Protein AF-A0A812L6I5-F1 (afdb_monomer)

Sequence (601 aa):
MDPEAEQRCADKLQSVGLWGESLATLNSGDAEGVAQQLVDELGLPFYDDVVAWVASCIANAQGMLELSQRATGLHGDDLSWRTLQHKKGEHKGAGPGIPVMTLALPEKGKRKRKRGLDLAASEGDRQAAERREREALCVRLMAVLRRFGAPCLDEFSAGFDPERASAVVAGRIRNSSLRRYLRFLEEFVFWMYRAKLREPPFSAGDAIDFLFMLADKPCGPTIPGAFLKSLAWFERVSGFPFEERISVKTVLLSTRDILVKELKKPGIPVHRAPRLPGAMIAALERLVSNEKEAMGIRAGAYYRLLKCWGTLRYDDIQHLSPSAIRFFAGRRMASYAEAATLTTAVNRRLVDAEGQRLIPQELVEMWTEHSERATLPTILDGFGLDPRDRDALGRWRPEGSDVYSRSFSGKIRRIHRYFASELERLRLAGDVDDYDVLDAAFQWLRARRGFSSDDAEGVVDAFKRALESWTAQDPIVQESDGEEEVAEEEPEAPTEAPDAVERTSGYVLVFSKRGTARLHRAGKEGCWMARARHFDECRVVQEMPEPDECSYRCRLCWPGPEEMNDSSDDSSEDSSGSAMPGVAEDSGTSPRASWERVPLG

Foldseek 3Di:
DDPVLVVQLVVVCVVVVCAQLNLLVDDLVCLLVSLVVSCVVVVDPDSVVSSVVSSVRNVVSVVVVVVVCVVVVVDDPPVDVVVVVPPPPDDDDDDDDDDDDPPDDPDPDCDPPPDDPPVPQDPVNVVVVQVVLLLVLLVLLLVLLVQAVQPLVVVDPPPDDSSVSSVVLCPPDHSVLSVLLSVLSVVLQVCCCPVVVDTDPDALVSLLVVLVVQLVPLDALCVLVSSLVSQVSSCVSSPHDPVSRSSVDVVSVVSSVVSSVVNPDPPDDPDDFAADFLQRLVLLVVLLPPPVDDPLLNVLSVVLNCCQLQLAAPVRVQPDDCVVPPRDPDPDRDDQVRNLVSQLVNQQCRAAPVRHRLAPNLCSNRGGSNRSSVHLLVVVVVVVPDPVLSVLRNCPDDDDPCVPVPCSVVSSVVSSVVSVVVSVVCLQVVVGPCVSVLVSQLVSQVPDPPDDSVNSVVNSVVNVVSSSRRSHDDDPPPPPPPPPPPDPDPPPDDDPPPDQQFQQFFWKWAADPVGATEIFTGRPLTDPCNGRNDHPDMDTDRDDDDPVNHNYYDCSNPPDPDDDDDDDDDDDDDDDDDDDDDDDDDDDDDDDDDDDDDDDD

Secondary structure (DSSP, 8-state):
--HHHHHHHHHHHHHTT-SGGGGGGS-GGGHHHHHHHHHHHHT-S-HHHHHHHHHHHHHHHHHHHHHHHHHTT-------TTTTTTT----------------PPPP------S----TTS-HHHHHHHHHHHHHHHHHHHHHHHHHHT-GGGTTS-TTS-HHHHHHHHHTT--HHHHHHHHHHHHHHHHHIIIII---SSP-HHHHHHHHHHHHHSS--TTHHHHHHHHHHHHHHHTT--TTT-STT-HHHHHHHHHHHHHSS-TT----PPPPPPHHHHHHHHHHHH-TTS-HHHHHHHHHHHHHHHTT--HHHHHTS-TTT---SSS--PPPHHHHHHHHHHHHTT-B-SSSSBSS-TTTTTS--TTHHHHHHHHHHHHTT--HHHHTTTT--S--GGGGG-TTHHHHHHHHHHHHHHHHHHHHHHT----HHHHHHHHHHHHTSTT--SHHHHHHHHHHHHHHHHHHHH-------------------S--S--------SSEEEEE-TTS-EEEEE-STTS-HHHHH---SSEEEESSPPPGGG-SEE-TTTS--SS--S------------------------------------

Solvent-accessible surface area (backbone atoms only — not comparable to full-atom values): 36311 Å² total; per-residue (Å²): 113,54,72,70,59,50,51,55,49,50,55,51,32,50,76,73,60,54,38,59,74,56,30,32,73,55,58,72,81,50,17,52,65,53,26,50,52,49,28,72,77,68,69,50,95,54,60,70,42,40,25,55,47,43,31,50,50,30,54,51,24,37,55,52,46,53,54,49,31,53,75,72,66,67,68,65,83,84,80,51,75,70,69,64,63,72,75,79,76,85,85,88,82,86,83,96,76,87,75,85,80,76,79,74,74,76,79,82,72,85,70,84,67,93,74,75,82,60,87,81,60,46,76,66,50,54,50,49,51,56,47,54,52,42,52,63,48,22,56,52,44,41,54,51,39,64,62,55,65,32,54,50,62,75,76,50,60,98,85,59,59,66,66,55,48,25,49,57,55,54,50,92,62,53,64,72,57,51,54,54,29,50,50,46,52,50,50,48,53,50,45,35,43,71,78,69,71,42,72,63,81,76,53,50,65,60,56,42,55,51,46,51,61,50,62,77,37,100,58,60,46,63,49,56,61,48,45,45,55,26,48,49,46,48,42,61,54,26,52,54,56,78,87,74,39,52,65,73,39,62,68,49,54,50,52,39,55,51,52,37,53,65,48,42,61,85,90,66,74,86,83,67,52,47,44,65,49,74,50,55,53,54,25,30,52,56,42,43,70,38,79,94,51,58,66,77,46,19,51,46,26,45,54,46,50,50,18,25,82,46,32,34,54,58,70,58,61,66,65,54,57,66,89,82,55,84,88,61,104,56,102,65,75,76,51,74,69,58,45,52,50,43,54,36,54,34,38,73,69,30,35,39,65,88,67,50,70,34,50,50,88,87,54,37,72,66,60,46,79,53,5,35,35,38,24,55,58,51,58,40,47,78,73,64,51,54,68,77,62,49,63,50,60,56,46,93,61,66,61,80,77,47,62,74,46,90,52,50,71,58,51,53,54,48,54,52,49,53,50,51,56,49,53,52,50,25,36,76,65,60,65,66,87,47,60,75,46,46,52,49,47,33,54,55,38,57,72,37,93,91,47,55,65,67,58,24,49,55,52,39,54,55,32,49,54,34,47,55,51,29,38,78,69,58,78,82,73,74,79,72,75,83,66,82,78,74,82,70,76,80,76,70,81,80,63,77,76,72,72,74,68,58,33,70,57,32,30,37,37,40,55,43,105,80,81,48,27,35,34,35,32,21,16,90,77,17,35,69,66,48,23,69,52,88,69,100,52,63,50,78,42,72,63,89,75,60,70,89,75,38,76,40,76,36,57,76,49,54,66,67,101,60,92,82,82,84,90,79,90,85,88,88,88,86,80,87,85,90,84,90,90,82,84,89,87,89,88,87,88,85,89,85,89,86,84,84,88,82,86,92,130

pLDDT: mean 70.56, std 21.81, range [23.48, 96.19]

Nearest PDB structures (foldseek):
  5crx-assembly1_B-2  TM=6.369E-01  e=4.182E-04  Punavirus P1
  3c28-assembly1_B-2  TM=5.825E-01  e=1.561E-04  unclassified
  2hof-assembly1_A-2  TM=5.916E-01  e=2.795E-04  Punavirus P1
  1pvr-assembly1_B-2  TM=6.139E-01  e=3.496E-04  Punavirus P1
  2crx-assembly1_B-2  TM=4.994E-01  e=5.723E-04  Punavirus P1

Radius of gyration: 35.48 Å; Cα contacts (8 Å, |Δi|>4): 519; chains: 1; bounding box: 81×84×102 Å

Structure (mmCIF, N/CA/C/O backbone):
data_AF-A0A812L6I5-F1
#
_entry.id   AF-A0A812L6I5-F1
#
loop_
_atom_site.group_PDB
_atom_site.id
_atom_site.type_symbol
_atom_site.label_atom_id
_atom_site.label_alt_id
_atom_site.label_comp_id
_atom_site.label_asym_id
_atom_site.label_entity_id
_atom_site.label_seq_id
_atom_site.pdbx_PDB_ins_code
_atom_site.Cartn_x
_atom_site.Cartn_y
_atom_site.Cartn_z
_atom_site.occupancy
_atom_site.B_iso_or_equiv
_atom_site.auth_seq_id
_atom_site.auth_comp_id
_atom_site.auth_asym_id
_atom_site.auth_atom_id
_atom_site.pdbx_PDB_model_num
ATOM 1 N N . MET A 1 1 ? 11.794 -37.494 34.326 1.00 75.00 1 MET A N 1
ATOM 2 C CA . MET A 1 1 ? 11.409 -38.151 33.057 1.00 75.00 1 MET A CA 1
ATOM 3 C C . MET A 1 1 ? 12.293 -39.363 32.805 1.00 75.00 1 MET A C 1
ATOM 5 O O . MET A 1 1 ? 13.410 -39.398 33.312 1.00 75.00 1 MET A O 1
ATOM 9 N N . ASP A 1 2 ? 11.784 -40.363 32.085 1.00 83.44 2 ASP A N 1
ATOM 10 C CA . ASP A 1 2 ? 12.506 -41.596 31.736 1.00 83.44 2 ASP A CA 1
ATOM 11 C C . ASP A 1 2 ? 13.352 -41.432 30.446 1.00 83.44 2 ASP A C 1
ATOM 13 O O . ASP A 1 2 ? 12.889 -40.743 29.531 1.00 83.44 2 ASP A O 1
ATOM 17 N N . PRO A 1 3 ? 14.546 -42.054 30.319 1.00 84.94 3 PRO A N 1
ATOM 18 C CA . PRO A 1 3 ? 15.405 -41.900 29.139 1.00 84.94 3 PRO A CA 1
ATOM 19 C C . PRO A 1 3 ? 14.803 -42.376 27.805 1.00 84.94 3 PRO A C 1
ATOM 21 O O . PRO A 1 3 ? 15.138 -41.816 26.760 1.00 84.94 3 PRO A O 1
ATOM 24 N N . GLU A 1 4 ? 13.917 -43.379 27.795 1.00 84.81 4 GLU A N 1
ATOM 25 C CA . GLU A 1 4 ? 13.254 -43.821 26.559 1.00 84.81 4 GLU A CA 1
ATOM 26 C C . GLU A 1 4 ? 12.186 -42.805 26.126 1.00 84.81 4 GLU A C 1
ATOM 28 O O . GLU A 1 4 ? 12.060 -42.483 24.942 1.00 84.81 4 GLU A O 1
ATOM 33 N N . ALA A 1 5 ? 11.462 -42.226 27.090 1.00 84.75 5 ALA A N 1
ATOM 34 C CA . ALA A 1 5 ? 10.557 -41.106 26.835 1.00 84.75 5 ALA A CA 1
ATOM 35 C C . ALA A 1 5 ? 11.316 -39.852 26.357 1.00 84.75 5 ALA A C 1
ATOM 37 O O . ALA A 1 5 ? 10.863 -39.183 25.431 1.00 84.75 5 ALA A O 1
ATOM 38 N N . GLU A 1 6 ? 12.489 -39.562 26.929 1.00 89.94 6 GLU A N 1
ATOM 39 C CA . GLU A 1 6 ? 13.366 -38.454 26.521 1.00 89.94 6 GLU A CA 1
ATOM 40 C C . GLU A 1 6 ? 13.834 -38.588 25.071 1.00 89.94 6 GLU A C 1
ATOM 42 O O . GLU A 1 6 ? 13.658 -37.647 24.293 1.00 89.94 6 GLU A O 1
ATOM 47 N N . GLN A 1 7 ? 14.333 -39.760 24.666 1.00 90.44 7 GLN A N 1
ATOM 48 C CA . GLN A 1 7 ? 14.731 -39.978 23.274 1.00 90.44 7 GLN A CA 1
ATOM 49 C C . GLN A 1 7 ? 13.535 -39.829 22.320 1.00 90.44 7 GLN A C 1
ATOM 51 O O . GLN A 1 7 ? 13.639 -39.134 21.310 1.00 90.44 7 GLN A O 1
ATOM 56 N N . ARG A 1 8 ? 12.368 -40.394 22.664 1.00 89.62 8 ARG A N 1
ATOM 57 C CA . ARG A 1 8 ? 11.148 -40.288 21.841 1.00 89.62 8 ARG A CA 1
ATOM 58 C C . ARG A 1 8 ? 10.656 -38.842 21.698 1.00 89.62 8 ARG A C 1
ATOM 60 O O . ARG A 1 8 ? 10.243 -38.452 20.605 1.00 89.62 8 ARG A O 1
ATOM 67 N N . CYS A 1 9 ? 10.732 -38.033 22.756 1.00 89.69 9 CYS A N 1
ATOM 68 C CA . CYS A 1 9 ? 10.441 -36.599 22.695 1.00 89.69 9 CYS A CA 1
ATOM 69 C C . CYS A 1 9 ? 11.463 -35.835 21.837 1.00 89.69 9 CYS A C 1
ATOM 71 O O . CYS A 1 9 ? 11.072 -34.992 21.027 1.00 89.69 9 CYS A O 1
ATOM 73 N N . ALA A 1 10 ? 12.757 -36.136 21.974 1.00 89.31 10 ALA A N 1
ATOM 74 C CA . ALA A 1 10 ? 13.823 -35.501 21.201 1.00 89.31 10 ALA A CA 1
ATOM 75 C C . ALA A 1 10 ? 13.711 -35.798 19.697 1.00 89.31 10 ALA A C 1
ATOM 77 O O . ALA A 1 10 ? 13.754 -34.870 18.886 1.00 89.31 10 ALA A O 1
ATOM 78 N N . ASP A 1 11 ? 13.499 -37.063 19.325 1.00 90.00 11 ASP A N 1
ATOM 79 C CA . ASP A 1 11 ? 13.301 -37.492 17.936 1.00 90.00 11 ASP A CA 1
ATOM 80 C C . ASP A 1 11 ? 12.058 -36.825 17.328 1.00 90.00 11 ASP A C 1
ATOM 82 O O . ASP A 1 11 ? 12.093 -36.322 16.200 1.00 90.00 11 ASP A O 1
ATOM 86 N N . LYS A 1 12 ? 10.961 -36.746 18.096 1.00 88.31 12 LYS A N 1
ATOM 87 C CA . LYS A 1 12 ? 9.726 -36.078 17.671 1.00 88.31 12 LYS A CA 1
ATOM 88 C C . LYS A 1 12 ? 9.940 -34.582 17.433 1.00 88.31 12 LYS A C 1
ATOM 90 O O . LYS A 1 12 ? 9.572 -34.099 16.360 1.00 88.31 12 LYS A O 1
ATOM 95 N N . LEU A 1 13 ? 10.566 -33.861 18.367 1.00 87.62 13 LEU A N 1
ATOM 96 C CA . LEU A 1 13 ? 10.867 -32.430 18.221 1.00 87.62 13 LEU A CA 1
ATOM 97 C C . LEU A 1 13 ? 11.790 -32.148 17.025 1.00 87.62 13 LEU A C 1
ATOM 99 O O . LEU A 1 13 ? 11.544 -31.211 16.263 1.00 87.62 13 LEU A O 1
ATOM 103 N N . GLN A 1 14 ? 12.797 -32.995 16.797 1.00 88.25 14 GLN A N 1
ATOM 104 C CA . GLN A 1 14 ? 13.654 -32.916 15.610 1.00 88.25 14 GLN A CA 1
ATOM 105 C C . GLN A 1 14 ? 12.870 -33.167 14.314 1.00 88.25 14 GLN A C 1
ATOM 107 O O . GLN A 1 14 ? 13.043 -32.420 13.351 1.00 88.25 14 GLN A O 1
ATOM 112 N N . SER A 1 15 ? 11.963 -34.151 14.288 1.00 82.50 15 SER A N 1
ATOM 113 C CA . SER A 1 15 ? 11.173 -34.480 13.089 1.00 82.50 15 SER A CA 1
ATOM 114 C C . SER A 1 15 ? 10.244 -33.349 12.620 1.00 82.50 15 SER A C 1
ATOM 116 O O . SER A 1 15 ? 9.972 -33.242 11.426 1.00 82.50 15 SER A O 1
ATOM 118 N N . VAL A 1 16 ? 9.797 -32.476 13.534 1.00 80.81 16 VAL A N 1
ATOM 119 C CA . VAL A 1 16 ? 8.984 -31.283 13.219 1.00 80.81 16 VAL A CA 1
ATOM 120 C C . VAL A 1 16 ? 9.819 -30.001 13.057 1.00 80.81 16 VAL A C 1
ATOM 122 O O . VAL A 1 16 ? 9.262 -28.918 12.898 1.00 80.81 16 VAL A O 1
ATOM 125 N N . GLY A 1 17 ? 11.154 -30.100 13.098 1.00 77.94 17 GLY A N 1
ATOM 126 C CA . GLY A 1 17 ? 12.080 -28.967 12.976 1.00 77.94 17 GLY A CA 1
ATOM 127 C C . GLY A 1 17 ? 12.182 -28.067 14.216 1.00 77.94 17 GLY A C 1
ATOM 128 O O . GLY A 1 17 ? 12.900 -27.067 14.187 1.00 77.94 17 GLY A O 1
ATOM 129 N N . LEU A 1 18 ? 11.509 -28.411 15.317 1.00 82.94 18 LEU A N 1
ATOM 130 C CA . LEU A 1 18 ? 11.473 -27.631 16.555 1.00 82.94 18 LEU A CA 1
ATOM 131 C C . LEU A 1 18 ? 12.660 -27.998 17.460 1.00 82.94 18 LEU A C 1
ATOM 133 O O . LEU A 1 18 ? 12.503 -28.525 18.557 1.00 82.94 18 LEU A O 1
ATOM 137 N N . TRP A 1 19 ? 13.874 -27.740 16.973 1.00 86.12 19 TRP A N 1
ATOM 138 C CA . TRP A 1 19 ? 15.125 -28.091 17.651 1.00 86.12 19 TRP A CA 1
ATOM 139 C C . TRP A 1 19 ? 16.168 -26.970 17.544 1.00 86.12 19 TRP A C 1
ATOM 141 O O . TRP A 1 19 ? 16.058 -26.078 16.697 1.00 86.12 19 TRP A O 1
ATOM 151 N N . GLY A 1 20 ? 17.185 -26.998 18.411 1.00 81.00 20 GLY A N 1
ATOM 152 C CA . GLY A 1 20 ? 18.292 -26.033 18.401 1.00 81.00 20 GLY A CA 1
ATOM 153 C C . GLY A 1 20 ? 17.821 -24.574 18.439 1.00 81.00 20 GLY A C 1
ATOM 154 O O . GLY A 1 20 ? 17.044 -24.188 19.312 1.00 81.00 20 GLY A O 1
ATOM 155 N N . GLU A 1 21 ? 18.258 -23.762 17.472 1.00 74.00 21 GLU A N 1
ATOM 156 C CA . GLU A 1 21 ? 17.893 -22.339 17.386 1.00 74.00 21 GLU A CA 1
ATOM 157 C C . GLU A 1 21 ? 16.375 -22.100 17.300 1.00 74.00 21 GLU A C 1
ATOM 159 O O . GLU A 1 21 ? 15.897 -21.091 17.813 1.00 74.00 21 GLU A O 1
ATOM 164 N N . SER A 1 22 ? 15.593 -23.023 16.720 1.00 74.62 22 SER A N 1
ATOM 165 C CA . SER A 1 22 ? 14.130 -22.877 16.678 1.00 74.62 22 SER A CA 1
ATOM 166 C C . SER A 1 22 ? 13.499 -23.066 18.058 1.00 74.62 22 SER A C 1
ATOM 168 O O . SER A 1 22 ? 12.555 -22.351 18.400 1.00 74.62 22 SER A O 1
ATOM 170 N N . LEU A 1 23 ? 14.041 -23.981 18.870 1.00 81.19 23 LEU A N 1
ATOM 171 C CA . LEU A 1 23 ? 13.586 -24.211 20.243 1.00 81.19 23 LEU A CA 1
ATOM 172 C C . LEU A 1 23 ? 13.908 -22.996 21.134 1.00 81.19 23 LEU A C 1
ATOM 174 O O . LEU A 1 23 ? 13.102 -22.605 21.972 1.00 81.19 23 LEU A O 1
ATOM 178 N N . ALA A 1 24 ? 15.043 -22.334 20.883 1.00 81.75 24 ALA A N 1
ATOM 179 C CA . ALA A 1 24 ? 15.454 -21.114 21.578 1.00 81.75 24 ALA A CA 1
ATOM 180 C C . ALA A 1 24 ? 14.537 -19.894 21.339 1.00 81.75 24 ALA A C 1
ATOM 182 O O . ALA A 1 24 ? 14.646 -18.908 22.066 1.00 81.75 24 ALA A O 1
ATOM 183 N N . THR A 1 25 ? 13.639 -19.926 20.342 1.00 77.69 25 THR A N 1
ATOM 184 C CA . THR A 1 25 ? 12.660 -18.839 20.121 1.00 77.69 25 THR A CA 1
ATOM 185 C C . THR A 1 25 ? 11.438 -18.899 21.042 1.00 77.69 25 THR A C 1
ATOM 187 O O . THR A 1 25 ? 10.711 -17.906 21.147 1.00 77.69 25 THR A O 1
ATOM 190 N N . LEU A 1 26 ? 11.225 -20.037 21.709 1.00 75.25 26 LEU A N 1
ATOM 191 C CA . LEU A 1 26 ? 10.168 -20.232 22.697 1.00 75.25 26 LEU A CA 1
ATOM 192 C C . LEU A 1 26 ? 10.547 -19.585 24.035 1.00 75.25 26 LEU A C 1
ATOM 194 O O . LEU A 1 26 ? 11.722 -19.435 24.369 1.00 75.25 26 LEU A O 1
ATOM 198 N N . ASN A 1 27 ? 9.539 -19.207 24.812 1.00 79.25 27 ASN A N 1
ATOM 199 C CA . ASN A 1 27 ? 9.652 -18.726 26.186 1.00 79.25 27 ASN A CA 1
ATOM 200 C C . ASN A 1 27 ? 9.418 -19.909 27.150 1.00 79.25 27 ASN A C 1
ATOM 202 O O . ASN A 1 27 ? 8.853 -20.930 26.767 1.00 79.25 27 ASN A O 1
ATOM 206 N N . SER A 1 28 ? 9.787 -19.779 28.428 1.00 68.62 28 SER A N 1
ATOM 207 C CA . SER A 1 28 ? 9.583 -20.853 29.420 1.00 68.62 28 SER A CA 1
ATOM 208 C C . SER A 1 28 ? 8.112 -21.256 29.611 1.00 68.62 28 SER A C 1
ATOM 210 O O . SER A 1 28 ? 7.840 -22.428 29.842 1.00 68.62 28 SER A O 1
ATOM 212 N N . GLY A 1 29 ? 7.168 -20.319 29.464 1.00 72.44 29 GLY A N 1
ATOM 213 C CA . GLY A 1 29 ? 5.727 -20.603 29.523 1.00 72.44 29 GLY A CA 1
ATOM 214 C C . GLY A 1 29 ? 5.166 -21.350 28.305 1.00 72.44 29 GLY A C 1
ATOM 215 O O . GLY A 1 29 ? 4.083 -21.914 28.392 1.00 72.44 29 GLY A O 1
ATOM 216 N N . ASP A 1 30 ? 5.899 -21.417 27.189 1.00 81.69 30 ASP A N 1
ATOM 217 C CA . ASP A 1 30 ? 5.472 -22.191 26.013 1.00 81.69 30 ASP A CA 1
ATOM 218 C C . ASP A 1 30 ? 5.752 -23.702 26.189 1.00 81.69 30 ASP A C 1
ATOM 220 O O . ASP A 1 30 ? 5.282 -24.522 25.397 1.00 81.69 30 ASP A O 1
ATOM 224 N N . ALA A 1 31 ? 6.496 -24.086 27.238 1.00 84.69 31 ALA A N 1
ATOM 225 C CA . ALA A 1 31 ? 6.840 -25.475 27.535 1.00 84.69 31 ALA A CA 1
ATOM 226 C C . ALA A 1 31 ? 5.611 -26.348 27.834 1.00 84.69 31 ALA A C 1
ATOM 228 O O . ALA A 1 31 ? 5.589 -27.505 27.428 1.00 84.69 31 ALA A O 1
ATOM 229 N N . GLU A 1 32 ? 4.583 -25.795 28.486 1.00 83.38 32 GLU A N 1
ATOM 230 C CA . GLU A 1 32 ? 3.328 -26.497 28.794 1.00 83.38 32 GLU A CA 1
ATOM 231 C C . GLU A 1 32 ? 2.580 -26.904 27.514 1.00 83.38 32 GLU A C 1
ATOM 233 O O . GLU A 1 32 ? 2.240 -28.071 27.328 1.00 83.38 32 GLU A O 1
ATOM 238 N N . GLY A 1 33 ? 2.416 -25.974 26.566 1.00 83.06 33 GLY A N 1
ATOM 239 C CA . GLY A 1 33 ? 1.745 -26.251 25.291 1.00 83.06 33 GLY A CA 1
ATOM 240 C C . GLY A 1 33 ? 2.485 -27.270 24.415 1.00 83.06 33 GLY A C 1
ATOM 241 O O . GLY A 1 33 ? 1.851 -28.099 23.763 1.00 83.06 33 GLY A O 1
ATOM 242 N N . VAL A 1 34 ? 3.823 -27.248 24.426 1.00 85.81 34 VAL A N 1
ATOM 243 C CA . VAL A 1 34 ? 4.652 -28.241 23.718 1.00 85.81 34 VAL A CA 1
ATOM 244 C C . VAL A 1 34 ? 4.627 -29.598 24.431 1.00 85.81 34 VAL A C 1
ATOM 246 O O . VAL A 1 34 ? 4.532 -30.631 23.769 1.00 85.81 34 VAL A O 1
ATOM 249 N N . ALA A 1 35 ? 4.659 -29.622 25.765 1.00 88.06 35 ALA A N 1
ATOM 250 C CA . ALA A 1 35 ? 4.565 -30.852 26.546 1.00 88.06 35 ALA A CA 1
ATOM 251 C C . ALA A 1 35 ? 3.207 -31.543 26.382 1.00 88.06 35 ALA A C 1
ATOM 253 O O . ALA A 1 35 ? 3.179 -32.760 26.230 1.00 88.06 35 ALA A O 1
ATOM 254 N N . GLN A 1 36 ? 2.103 -30.787 26.330 1.00 86.31 36 GLN A N 1
ATOM 255 C CA . GLN A 1 36 ? 0.767 -31.331 26.067 1.00 86.31 36 GLN A CA 1
ATOM 256 C C . GLN A 1 36 ? 0.724 -32.055 24.712 1.00 86.31 36 GLN A C 1
ATOM 258 O O . GLN A 1 36 ? 0.333 -33.215 24.645 1.00 86.31 36 GLN A O 1
ATOM 263 N N . GLN A 1 37 ? 1.232 -31.421 23.649 1.00 87.62 37 GLN A N 1
ATOM 264 C CA . GLN A 1 37 ? 1.299 -32.029 22.312 1.00 87.62 37 GLN A CA 1
ATOM 265 C C . GLN A 1 37 ? 2.181 -33.289 22.281 1.00 87.62 37 GLN A C 1
ATOM 267 O O . GLN A 1 37 ? 1.817 -34.279 21.650 1.00 87.62 37 GLN A O 1
ATOM 272 N N . LEU A 1 38 ? 3.318 -33.290 22.987 1.00 87.69 38 LEU A N 1
ATOM 273 C CA . LEU A 1 38 ? 4.172 -34.477 23.110 1.00 87.69 38 LEU A CA 1
ATOM 274 C C . LEU A 1 38 ? 3.492 -35.602 23.906 1.00 87.69 38 LEU A C 1
ATOM 276 O O . LEU A 1 38 ? 3.612 -36.764 23.525 1.00 87.69 38 LEU A O 1
ATOM 280 N N . VAL A 1 39 ? 2.761 -35.278 24.975 1.00 88.50 39 VAL A N 1
ATOM 281 C CA . VAL A 1 39 ? 1.979 -36.240 25.767 1.00 88.50 39 VAL A CA 1
ATOM 282 C C . VAL A 1 39 ? 0.871 -36.874 24.929 1.00 88.50 39 VAL A C 1
ATOM 284 O O . VAL A 1 39 ? 0.777 -38.103 24.902 1.00 88.50 39 VAL A O 1
ATOM 287 N N . ASP A 1 40 ? 0.101 -36.063 24.203 1.00 84.75 40 ASP A N 1
ATOM 288 C CA . ASP A 1 40 ? -1.031 -36.517 23.391 1.00 84.75 40 ASP A CA 1
ATOM 289 C C . ASP A 1 40 ? -0.585 -37.341 22.170 1.00 84.75 40 ASP A C 1
ATOM 291 O O . ASP A 1 40 ? -1.182 -38.376 21.871 1.00 84.75 40 ASP A O 1
ATOM 295 N N . GLU A 1 41 ? 0.487 -36.936 21.475 1.00 85.06 41 GLU A N 1
ATOM 296 C CA . GLU A 1 41 ? 0.974 -37.652 20.285 1.00 85.06 41 GLU A CA 1
ATOM 297 C C . GLU A 1 41 ? 1.841 -38.884 20.599 1.00 85.06 41 GLU A C 1
ATOM 299 O O . GLU A 1 41 ? 1.875 -39.824 19.801 1.00 85.06 41 GLU A O 1
ATOM 304 N N . LEU A 1 42 ? 2.566 -38.905 21.726 1.00 86.38 42 LEU A N 1
ATOM 305 C CA . LEU A 1 42 ? 3.456 -40.020 22.096 1.00 86.38 42 LEU A CA 1
ATOM 306 C C . LEU A 1 42 ? 2.867 -40.938 23.184 1.00 86.38 42 LEU A C 1
ATOM 308 O O . LEU A 1 42 ? 3.468 -41.977 23.481 1.00 86.38 42 LEU A O 1
ATOM 312 N N . GLY A 1 43 ? 1.709 -40.594 23.757 1.00 86.38 43 GLY A N 1
ATOM 313 C CA . GLY A 1 43 ? 1.016 -41.381 24.783 1.00 86.38 43 GLY A CA 1
ATOM 314 C C . GLY A 1 43 ? 1.778 -41.454 26.108 1.00 86.38 43 GLY A C 1
ATOM 315 O O . GLY A 1 43 ? 1.911 -42.535 26.682 1.00 86.38 43 GLY A O 1
ATOM 316 N N . LEU A 1 44 ? 2.351 -40.334 26.561 1.00 84.06 44 LEU A N 1
ATOM 317 C CA . LEU A 1 44 ? 3.257 -40.306 27.717 1.00 84.06 44 LEU A CA 1
ATOM 318 C C . LEU A 1 44 ? 2.489 -40.093 29.038 1.00 84.06 44 LEU A C 1
ATOM 320 O O . LEU A 1 44 ? 1.766 -39.109 29.163 1.00 84.06 44 LEU A O 1
ATOM 324 N N . PRO A 1 45 ? 2.658 -40.955 30.059 1.00 75.12 45 PRO A N 1
ATOM 325 C CA . PRO A 1 45 ? 1.807 -40.940 31.256 1.00 75.12 45 PRO A CA 1
ATOM 326 C C . PRO A 1 45 ? 2.149 -39.866 32.308 1.00 75.12 45 PRO A C 1
ATOM 328 O O . PRO A 1 45 ? 1.461 -39.791 33.324 1.00 75.12 45 PRO A O 1
ATOM 331 N N . PHE A 1 46 ? 3.197 -39.054 32.113 1.00 84.19 46 PHE A N 1
ATOM 332 C CA . PHE A 1 46 ? 3.716 -38.124 33.129 1.00 84.19 46 PHE A CA 1
ATOM 333 C C . PHE A 1 46 ? 3.906 -36.703 32.569 1.00 84.19 46 PHE A C 1
ATOM 335 O O . PHE A 1 46 ? 5.013 -36.319 32.198 1.00 84.19 46 PHE A O 1
ATOM 342 N N . TYR A 1 47 ? 2.824 -35.920 32.514 1.00 85.38 47 TYR A N 1
ATOM 343 C CA . TYR A 1 47 ? 2.813 -34.568 31.933 1.00 85.38 47 TYR A CA 1
ATOM 344 C C . TYR A 1 47 ? 3.845 -33.616 32.561 1.00 85.38 47 TYR A C 1
ATOM 346 O O . TYR A 1 47 ? 4.688 -33.089 31.839 1.00 85.38 47 TYR A O 1
ATOM 354 N N . ASP A 1 48 ? 3.848 -33.454 33.888 1.00 87.69 48 ASP A N 1
ATOM 355 C CA . ASP A 1 48 ? 4.744 -32.513 34.591 1.00 87.69 48 ASP A CA 1
ATOM 356 C C . ASP A 1 48 ? 6.234 -32.796 34.322 1.00 87.69 48 ASP A C 1
ATOM 358 O O . ASP A 1 48 ? 7.063 -31.889 34.235 1.00 87.69 48 ASP A O 1
ATOM 362 N N . ASP A 1 49 ? 6.562 -34.075 34.141 1.00 86.69 49 ASP A N 1
ATOM 363 C CA . ASP A 1 49 ? 7.900 -34.578 33.834 1.00 86.69 49 ASP A CA 1
ATOM 364 C C . ASP A 1 49 ? 8.340 -34.175 32.410 1.00 86.69 49 ASP A C 1
ATOM 366 O O . ASP A 1 49 ? 9.503 -33.826 32.194 1.00 86.69 49 ASP A O 1
ATOM 370 N N . VAL A 1 50 ? 7.397 -34.154 31.455 1.00 87.81 50 VAL A N 1
ATOM 371 C CA . VAL A 1 50 ? 7.603 -33.639 30.089 1.00 87.81 50 VAL A CA 1
ATOM 372 C C . VAL A 1 50 ? 7.684 -32.110 30.092 1.00 87.81 50 VAL A C 1
ATOM 374 O O . VAL A 1 50 ? 8.568 -31.567 29.434 1.00 87.81 50 VAL A O 1
ATOM 377 N N . VAL A 1 51 ? 6.849 -31.400 30.864 1.00 90.25 51 VAL A N 1
ATOM 378 C CA . VAL A 1 51 ? 6.926 -29.928 31.010 1.00 90.25 51 VAL A CA 1
ATOM 379 C C . VAL A 1 51 ? 8.303 -29.510 31.528 1.00 90.25 51 VAL A C 1
ATOM 381 O O . VAL A 1 51 ? 8.959 -28.655 30.928 1.00 90.25 51 VAL A O 1
ATOM 384 N N . ALA A 1 52 ? 8.777 -30.143 32.605 1.00 88.62 52 ALA A N 1
ATOM 385 C CA . ALA A 1 52 ? 10.085 -29.861 33.192 1.00 88.62 52 ALA A CA 1
ATOM 386 C C . ALA A 1 52 ? 11.239 -30.152 32.214 1.00 88.62 52 ALA A C 1
ATOM 388 O O . ALA A 1 52 ? 12.198 -29.377 32.134 1.00 88.62 52 ALA A O 1
ATOM 389 N N . TRP A 1 53 ? 11.137 -31.235 31.435 1.00 92.88 53 TRP A N 1
ATOM 390 C CA . TRP A 1 53 ? 12.121 -31.572 30.409 1.00 92.88 53 TRP A CA 1
ATOM 391 C C . TRP A 1 53 ? 12.121 -30.569 29.245 1.00 92.88 53 TRP A C 1
ATOM 393 O O . TRP A 1 53 ? 13.170 -30.011 28.929 1.00 92.88 53 TRP A O 1
ATOM 403 N N . VAL A 1 54 ? 10.958 -30.245 28.666 1.00 89.75 54 VAL A N 1
ATOM 404 C CA . VAL A 1 54 ? 10.838 -29.258 27.576 1.00 89.75 54 VAL A CA 1
ATOM 405 C C . VAL A 1 54 ? 11.344 -27.882 28.022 1.00 89.75 54 VAL A C 1
ATOM 407 O O . VAL A 1 54 ? 12.093 -27.239 27.285 1.00 89.75 54 VAL A O 1
ATOM 410 N N . ALA A 1 55 ? 11.012 -27.444 29.241 1.00 89.06 55 ALA A N 1
ATOM 411 C CA . ALA A 1 55 ? 11.516 -26.192 29.805 1.00 89.06 55 ALA A CA 1
ATOM 412 C C . ALA A 1 55 ? 13.053 -26.190 29.942 1.00 89.06 55 ALA A C 1
ATOM 414 O O . ALA A 1 55 ? 13.699 -25.191 29.617 1.00 89.06 55 ALA A O 1
ATOM 415 N N . SER A 1 56 ? 13.648 -27.317 30.352 1.00 90.56 56 SER A N 1
ATOM 416 C CA . SER A 1 56 ? 15.105 -27.509 30.380 1.00 90.56 56 SER A CA 1
ATOM 417 C C . SER A 1 56 ? 15.715 -27.437 28.975 1.00 90.56 56 SER A C 1
ATOM 419 O O . SER A 1 56 ? 16.700 -26.729 28.760 1.00 90.56 56 SER A O 1
ATOM 421 N N . CYS A 1 57 ? 15.109 -28.091 27.979 1.00 89.06 57 CYS A N 1
ATOM 422 C CA . CYS A 1 57 ? 15.561 -28.023 26.589 1.00 89.06 57 CYS A CA 1
ATOM 423 C C . CYS A 1 57 ? 15.503 -26.591 26.028 1.00 89.06 57 CYS A C 1
ATOM 425 O O . CYS A 1 57 ? 16.480 -26.149 25.421 1.00 89.06 57 CYS A O 1
ATOM 427 N N . ILE A 1 58 ? 14.420 -25.842 26.275 1.00 86.56 58 ILE A N 1
ATOM 428 C CA . ILE A 1 58 ? 14.284 -24.431 25.869 1.00 86.56 58 ILE A CA 1
ATOM 429 C C . ILE A 1 58 ? 15.380 -23.575 26.523 1.00 86.56 58 ILE A C 1
ATOM 431 O O . ILE A 1 58 ? 16.076 -22.839 25.822 1.00 86.56 58 ILE A O 1
ATOM 435 N N . ALA A 1 59 ? 15.597 -23.706 27.836 1.00 85.31 59 ALA A N 1
ATOM 436 C CA . ALA A 1 59 ? 16.630 -22.957 28.556 1.00 85.31 59 ALA A CA 1
ATOM 437 C C . ALA A 1 59 ? 18.053 -23.275 28.050 1.00 85.31 59 ALA A C 1
ATOM 439 O O . ALA A 1 59 ? 18.861 -22.367 27.840 1.00 85.31 59 ALA A O 1
ATOM 440 N N . ASN A 1 60 ? 18.350 -24.551 27.784 1.00 86.75 60 ASN A N 1
ATOM 441 C CA . ASN A 1 60 ? 19.624 -24.973 27.200 1.00 86.75 60 ASN A CA 1
ATOM 442 C C . ASN A 1 60 ? 19.810 -24.408 25.782 1.00 86.75 60 ASN A C 1
ATOM 444 O O . ASN A 1 60 ? 20.877 -23.878 25.467 1.00 86.75 60 ASN A O 1
ATOM 448 N N . ALA A 1 61 ? 18.773 -24.449 24.941 1.00 84.62 61 ALA A N 1
ATOM 449 C CA . ALA A 1 61 ? 18.814 -23.893 23.591 1.00 84.62 61 ALA A CA 1
ATOM 450 C C . ALA A 1 61 ? 19.033 -22.368 23.596 1.00 84.62 61 ALA A C 1
ATOM 452 O O . ALA A 1 61 ? 19.850 -21.869 22.822 1.00 84.62 61 ALA A O 1
ATOM 453 N N . GLN A 1 62 ? 18.377 -21.633 24.501 1.00 82.19 62 GLN A N 1
ATOM 454 C CA . GLN A 1 62 ? 18.603 -20.197 24.709 1.00 82.19 62 GLN A CA 1
ATOM 455 C C . GLN A 1 62 ? 20.051 -19.904 25.142 1.00 82.19 62 GLN A C 1
ATOM 457 O O . GLN A 1 62 ? 20.709 -19.047 24.549 1.00 82.19 62 GLN A O 1
ATOM 462 N N . GLY A 1 63 ? 20.591 -20.655 26.109 1.00 78.75 63 GLY A N 1
ATOM 463 C CA . GLY A 1 63 ? 21.980 -20.506 26.558 1.00 78.75 63 GLY A CA 1
ATOM 464 C C . GLY A 1 63 ? 23.011 -20.802 25.459 1.00 78.75 63 GLY A C 1
ATOM 465 O O . GLY A 1 63 ? 23.996 -20.075 25.310 1.00 78.75 63 GLY A O 1
ATOM 466 N N . MET A 1 64 ? 22.770 -21.825 24.633 1.00 76.19 64 MET A N 1
ATOM 467 C CA . MET A 1 64 ? 23.614 -22.126 23.470 1.00 76.19 64 MET A CA 1
ATOM 468 C C . MET A 1 64 ? 23.489 -21.064 22.368 1.00 76.19 64 MET A C 1
ATOM 470 O O . MET A 1 64 ? 24.494 -20.729 21.735 1.00 76.19 64 MET A O 1
ATOM 474 N N . LEU A 1 65 ? 22.302 -20.479 22.171 1.00 67.31 65 LEU A N 1
ATOM 475 C CA . LEU A 1 65 ? 22.094 -19.373 21.236 1.00 67.31 65 LEU A CA 1
ATOM 476 C C . LEU A 1 65 ? 22.853 -18.111 21.678 1.00 67.31 65 LEU A C 1
ATOM 478 O O . LEU A 1 65 ? 23.515 -17.491 20.846 1.00 67.31 65 LEU A O 1
ATOM 482 N N . GLU A 1 66 ? 22.846 -17.756 22.969 1.00 59.12 66 GLU A N 1
ATOM 483 C CA . GLU A 1 66 ? 23.679 -16.655 23.478 1.00 59.12 66 GLU A CA 1
ATOM 484 C C . GLU A 1 66 ? 25.173 -16.908 23.232 1.00 59.12 66 GLU A C 1
ATOM 486 O O . GLU A 1 66 ? 25.882 -16.022 22.754 1.00 59.12 66 GLU A O 1
ATOM 491 N N . LEU A 1 67 ? 25.667 -18.121 23.507 1.00 58.75 67 LEU A N 1
ATOM 492 C CA . LEU A 1 67 ? 27.067 -18.485 23.259 1.00 58.75 67 LEU A CA 1
ATOM 493 C C . LEU A 1 67 ? 27.431 -18.409 21.764 1.00 58.75 67 LEU A C 1
ATOM 495 O O . LEU A 1 67 ? 28.493 -17.883 21.422 1.00 58.75 67 LEU A O 1
ATOM 499 N N . SER A 1 68 ? 26.533 -18.843 20.874 1.00 57.56 68 SER A N 1
ATOM 500 C CA . SER A 1 68 ? 26.676 -18.697 19.418 1.00 57.56 68 SER A CA 1
ATOM 501 C C . SER A 1 68 ? 26.727 -17.220 18.993 1.00 57.56 68 SER A C 1
ATOM 503 O O . SER A 1 68 ? 27.638 -16.796 18.279 1.00 57.56 68 SER A O 1
ATOM 505 N N . GLN A 1 69 ? 25.813 -16.387 19.500 1.00 50.56 69 GLN A N 1
ATOM 506 C CA . GLN A 1 69 ? 25.773 -14.947 19.216 1.00 50.56 69 GLN A CA 1
ATOM 507 C C . GLN A 1 69 ? 26.993 -14.186 19.760 1.00 50.56 69 GLN A C 1
ATOM 509 O O . GLN A 1 69 ? 27.420 -13.197 19.160 1.00 50.56 69 GLN A O 1
ATOM 514 N N . ARG A 1 70 ? 27.591 -14.643 20.867 1.00 48.88 70 ARG A N 1
ATOM 515 C CA . ARG A 1 70 ? 28.871 -14.123 21.377 1.00 48.88 70 ARG A CA 1
ATOM 516 C C . ARG A 1 70 ? 30.022 -14.483 20.436 1.00 48.88 70 ARG A C 1
ATOM 518 O O . ARG A 1 70 ? 30.822 -13.611 20.111 1.00 48.88 70 ARG A O 1
ATOM 525 N N . ALA A 1 71 ? 30.072 -15.723 19.945 1.00 48.69 71 ALA A N 1
ATOM 526 C CA . ALA A 1 71 ? 31.096 -16.176 19.001 1.00 48.69 71 ALA A CA 1
ATOM 527 C C . ALA A 1 71 ? 31.006 -15.485 17.624 1.00 48.69 71 ALA A C 1
ATOM 529 O O . ALA A 1 71 ? 32.035 -15.214 17.007 1.00 48.69 71 ALA A O 1
ATOM 530 N N . THR A 1 72 ? 29.799 -15.149 17.154 1.00 46.62 72 THR A N 1
ATOM 531 C CA . THR A 1 72 ? 29.581 -14.424 15.884 1.00 46.62 72 THR A CA 1
ATOM 532 C C . THR A 1 72 ? 29.640 -12.895 16.010 1.00 46.62 72 THR A C 1
ATOM 534 O O . THR A 1 72 ? 29.511 -12.196 15.005 1.00 46.62 72 THR A O 1
ATOM 537 N N . GLY A 1 73 ? 29.849 -12.351 17.216 1.00 36.94 73 GLY A N 1
ATOM 538 C CA . GLY A 1 73 ? 29.912 -10.903 17.453 1.00 36.94 73 GLY A CA 1
ATOM 539 C C . GLY A 1 73 ? 28.564 -10.176 17.341 1.00 36.94 73 GLY A C 1
ATOM 540 O O . GLY A 1 73 ? 28.543 -8.964 17.132 1.00 36.94 73 GLY A O 1
ATOM 541 N N . LEU A 1 74 ? 27.443 -10.896 17.474 1.00 43.41 74 LEU A N 1
ATOM 542 C CA . LEU A 1 74 ? 26.084 -10.338 17.462 1.00 43.41 74 LEU A CA 1
ATOM 543 C C . LEU A 1 74 ? 25.624 -9.798 18.826 1.00 43.41 74 LEU A C 1
ATOM 545 O O . LEU A 1 74 ? 24.675 -9.017 18.875 1.00 43.41 74 LEU A O 1
ATOM 549 N N . HIS A 1 75 ? 26.311 -10.140 19.920 1.00 36.59 75 HIS A N 1
ATOM 550 C CA . HIS A 1 75 ? 26.152 -9.455 21.208 1.00 36.59 75 HIS A CA 1
ATOM 551 C C . HIS A 1 75 ? 26.743 -8.031 21.165 1.00 36.59 75 HIS A C 1
ATOM 553 O O . HIS A 1 75 ? 27.890 -7.793 21.544 1.00 36.59 75 HIS A O 1
ATOM 559 N N . GLY A 1 76 ? 25.927 -7.066 20.744 1.00 39.59 76 GLY A N 1
ATOM 560 C CA . GLY A 1 76 ? 25.952 -5.729 21.340 1.00 39.59 76 GLY A CA 1
ATOM 561 C C . GLY A 1 76 ? 24.991 -5.695 22.531 1.00 39.59 76 GLY A C 1
ATOM 562 O O . GLY A 1 76 ? 23.958 -6.358 22.477 1.00 39.59 76 GLY A O 1
ATOM 563 N N . ASP A 1 77 ? 25.315 -4.941 23.587 1.00 35.88 77 ASP A N 1
ATOM 564 C CA . ASP A 1 77 ? 24.458 -4.824 24.778 1.00 35.88 77 ASP A CA 1
ATOM 565 C C . ASP A 1 77 ? 23.010 -4.455 24.404 1.00 35.88 77 ASP A C 1
ATOM 567 O O . ASP A 1 77 ? 22.785 -3.483 23.670 1.00 35.88 77 ASP A O 1
ATOM 571 N N . ASP A 1 78 ? 22.023 -5.177 24.952 1.00 36.66 78 ASP A N 1
ATOM 572 C CA . ASP A 1 78 ? 20.612 -4.814 24.791 1.00 36.66 78 ASP A CA 1
ATOM 573 C C . ASP A 1 78 ? 20.308 -3.515 25.554 1.00 36.66 78 ASP A C 1
ATOM 575 O O . ASP A 1 78 ? 20.048 -3.487 26.762 1.00 36.66 78 ASP A O 1
ATOM 579 N N . LEU A 1 79 ? 20.339 -2.408 24.812 1.00 39.53 79 LEU A N 1
ATOM 580 C CA . LEU A 1 79 ? 20.030 -1.057 25.277 1.00 39.53 79 LEU A CA 1
ATOM 581 C C . LEU A 1 79 ? 18.515 -0.828 25.432 1.00 39.53 79 LEU A C 1
ATOM 583 O O . LEU A 1 79 ? 17.979 0.217 25.050 1.00 39.53 79 LEU A O 1
ATOM 587 N N . SER A 1 80 ? 17.837 -1.789 26.060 1.00 39.06 80 SER A N 1
ATOM 588 C CA . SER A 1 80 ? 16.518 -1.622 26.661 1.00 39.06 80 SER A CA 1
ATOM 589 C C . SER A 1 80 ? 16.501 -0.354 27.528 1.00 39.06 80 SER A C 1
ATOM 591 O O . SER A 1 80 ? 17.334 -0.139 28.417 1.00 39.06 80 SER A O 1
ATOM 593 N N . TRP A 1 81 ? 15.517 0.513 27.279 1.00 31.36 81 TRP A N 1
ATOM 594 C CA . TRP A 1 81 ? 15.402 1.814 27.945 1.00 31.36 81 TRP A CA 1
ATOM 595 C C . TRP A 1 81 ? 15.187 1.699 29.463 1.00 31.36 81 TRP A C 1
ATOM 597 O O . TRP A 1 81 ? 15.513 2.634 30.194 1.00 31.36 81 TRP A O 1
ATOM 607 N N . ARG A 1 82 ? 14.678 0.554 29.944 1.00 35.00 82 ARG A N 1
ATOM 608 C CA . ARG A 1 82 ? 14.490 0.261 31.375 1.00 35.00 82 ARG A CA 1
ATOM 609 C C . ARG A 1 82 ? 15.831 0.052 32.080 1.00 35.00 82 ARG A C 1
ATOM 611 O O . ARG A 1 82 ? 16.060 0.607 33.152 1.00 35.00 82 ARG A O 1
ATOM 618 N N . THR A 1 83 ? 16.754 -0.676 31.450 1.00 39.53 83 THR A N 1
ATOM 619 C CA . THR A 1 83 ? 18.064 -1.026 32.027 1.00 39.53 83 THR A CA 1
ATOM 620 C C . THR A 1 83 ? 18.928 0.216 32.289 1.00 39.53 83 THR A C 1
ATOM 622 O O . THR A 1 83 ? 19.693 0.264 33.252 1.00 39.53 83 THR A O 1
ATOM 625 N N . LEU A 1 84 ? 18.764 1.264 31.473 1.00 38.56 84 LEU A N 1
ATOM 626 C CA . LEU A 1 84 ? 19.475 2.540 31.613 1.00 38.56 84 LEU A CA 1
ATOM 627 C C . LEU A 1 84 ? 19.022 3.390 32.814 1.00 38.56 84 LEU A C 1
ATOM 629 O O . LEU A 1 84 ? 19.787 4.249 33.253 1.00 38.56 84 LEU A O 1
ATOM 633 N N . GLN A 1 85 ? 17.825 3.170 33.371 1.00 42.81 85 GLN A N 1
ATOM 634 C CA . GLN A 1 85 ? 17.330 3.966 34.504 1.00 42.81 85 GLN A CA 1
ATOM 635 C C . GLN A 1 85 ? 18.020 3.599 35.829 1.00 42.81 85 GLN A C 1
ATOM 637 O O . GLN A 1 85 ? 18.305 4.481 36.637 1.00 42.81 85 GLN A O 1
ATOM 642 N N . HIS A 1 86 ? 18.370 2.325 36.035 1.00 37.75 86 HIS A N 1
ATOM 643 C CA . HIS A 1 86 ? 18.908 1.840 37.314 1.00 37.75 86 HIS A CA 1
ATOM 644 C C . HIS A 1 86 ? 20.401 2.134 37.556 1.00 37.75 86 HIS A C 1
ATOM 646 O O . HIS A 1 86 ? 20.861 2.027 38.689 1.00 37.75 86 HIS A O 1
ATOM 652 N N . LYS A 1 87 ? 21.175 2.542 36.538 1.00 38.53 87 LYS A N 1
ATOM 653 C CA . LYS A 1 87 ? 22.626 2.801 36.676 1.00 38.53 87 LYS A CA 1
ATOM 654 C C . LYS A 1 87 ? 23.004 4.221 37.127 1.00 38.53 87 LYS A C 1
ATOM 656 O O . LYS A 1 87 ? 24.190 4.534 37.192 1.00 38.53 87 LYS A O 1
ATOM 661 N N . LYS A 1 88 ? 22.044 5.092 37.463 1.00 39.78 88 LYS A N 1
ATOM 662 C CA . LYS A 1 88 ? 22.314 6.489 37.868 1.00 39.78 88 LYS A CA 1
ATOM 663 C C . LYS A 1 88 ? 22.180 6.714 39.383 1.00 39.78 88 LYS A C 1
ATOM 665 O O . LYS A 1 88 ? 21.474 7.618 39.818 1.00 39.78 88 LYS A O 1
ATOM 670 N N . GLY A 1 89 ? 22.847 5.862 40.164 1.00 41.31 89 GLY A N 1
ATOM 671 C CA . GLY A 1 89 ? 22.640 5.722 41.611 1.00 41.31 89 GLY A CA 1
ATOM 672 C C . GLY A 1 89 ? 23.841 5.996 42.521 1.00 41.31 89 GLY A C 1
ATOM 673 O O . GLY A 1 89 ? 23.739 5.701 43.705 1.00 41.31 89 GLY A O 1
ATOM 674 N N . GLU A 1 90 ? 24.967 6.534 42.030 1.00 39.62 90 GLU A N 1
ATOM 675 C CA . GLU A 1 90 ? 26.134 6.760 42.898 1.00 39.62 90 GLU A CA 1
ATOM 676 C C . GLU A 1 90 ? 26.999 7.970 42.494 1.00 39.62 90 GLU A C 1
ATOM 678 O O . GLU A 1 90 ? 27.858 7.887 41.623 1.00 39.62 90 GLU A O 1
ATOM 683 N N . HIS A 1 91 ? 26.778 9.112 43.154 1.00 32.72 91 HIS A N 1
ATOM 684 C CA . HIS A 1 91 ? 27.827 10.077 43.515 1.00 32.72 91 HIS A CA 1
ATOM 685 C C . HIS A 1 91 ? 27.312 11.001 44.633 1.00 32.72 91 HIS A C 1
ATOM 687 O O . HIS A 1 91 ? 26.158 11.423 44.626 1.00 32.72 91 HIS A O 1
ATOM 693 N N . LYS A 1 92 ? 28.158 11.282 45.631 1.00 33.31 92 LYS A N 1
ATOM 694 C CA . LYS A 1 92 ? 27.793 12.000 46.868 1.00 33.31 92 LYS A CA 1
ATOM 695 C C . LYS A 1 92 ? 28.123 13.496 46.762 1.00 33.31 92 LYS A C 1
ATOM 697 O O . LYS A 1 92 ? 29.197 13.819 46.264 1.00 33.31 92 LYS A O 1
ATOM 702 N N . GLY A 1 93 ? 27.300 14.372 47.355 1.00 30.17 93 GLY A N 1
ATOM 703 C CA . GLY A 1 93 ? 27.767 15.693 47.822 1.00 30.17 93 GLY A CA 1
ATOM 704 C C . GLY A 1 93 ? 26.847 16.906 47.610 1.00 30.17 93 GLY A C 1
ATOM 705 O O . GLY A 1 93 ? 26.851 17.484 46.537 1.00 30.17 93 GLY A O 1
ATOM 706 N N . ALA A 1 94 ? 26.187 17.323 48.699 1.00 29.69 94 ALA A N 1
ATOM 707 C CA . ALA A 1 94 ? 25.910 18.706 49.138 1.00 29.69 94 ALA A CA 1
ATOM 708 C C . ALA A 1 94 ? 25.260 19.777 48.216 1.00 29.69 94 ALA A C 1
ATOM 710 O O . ALA A 1 94 ? 25.755 20.110 47.148 1.00 29.69 94 ALA A O 1
ATOM 711 N N . GLY A 1 95 ? 24.295 20.505 48.804 1.00 30.78 95 GLY A N 1
ATOM 712 C CA . GLY A 1 95 ? 24.079 21.941 48.545 1.00 30.78 95 GLY A CA 1
ATOM 713 C C . GLY A 1 95 ? 22.845 22.302 47.700 1.00 30.78 95 GLY A C 1
ATOM 714 O O . GLY A 1 95 ? 22.786 21.929 46.531 1.00 30.78 95 GLY A O 1
ATOM 715 N N . PRO A 1 96 ? 21.861 23.055 48.239 1.00 39.22 96 PRO A N 1
ATOM 716 C CA . PRO A 1 96 ? 20.675 23.441 47.484 1.00 39.22 96 PRO A CA 1
ATOM 717 C C . PRO A 1 96 ? 20.893 24.705 46.640 1.00 39.22 96 PRO A C 1
ATOM 719 O O . PRO A 1 96 ? 21.158 25.791 47.151 1.00 39.22 96 PRO A O 1
ATOM 722 N N . GLY A 1 97 ? 20.656 24.568 45.341 1.00 30.23 97 GLY A N 1
ATOM 723 C CA . GLY A 1 97 ? 20.362 25.656 44.417 1.00 30.23 97 GLY A CA 1
ATOM 724 C C . GLY A 1 97 ? 19.596 25.078 43.232 1.00 30.23 97 GLY A C 1
ATOM 725 O O . GLY A 1 97 ? 19.888 23.959 42.814 1.00 30.23 97 GLY A O 1
ATOM 726 N N . ILE A 1 98 ? 18.612 25.805 42.698 1.00 34.03 98 ILE A N 1
ATOM 727 C CA . ILE A 1 98 ? 17.858 25.382 41.506 1.00 34.03 98 ILE A CA 1
ATOM 728 C C . ILE A 1 98 ? 18.281 26.262 40.321 1.00 34.03 98 ILE A C 1
ATOM 730 O O . ILE A 1 98 ? 17.626 27.266 40.039 1.00 34.03 98 ILE A O 1
ATOM 734 N N . PRO A 1 99 ? 19.377 25.931 39.613 1.00 29.95 99 PRO A N 1
ATOM 735 C CA . PRO A 1 99 ? 19.611 26.472 38.287 1.00 29.95 99 PRO A CA 1
ATOM 736 C C . PRO A 1 99 ? 18.664 25.785 37.295 1.00 29.95 99 PRO A C 1
ATOM 738 O O . PRO A 1 99 ? 18.499 24.564 37.309 1.00 29.95 99 PRO A O 1
ATOM 741 N N . VAL A 1 100 ? 18.070 26.562 36.390 1.00 37.84 100 VAL A N 1
ATOM 742 C CA . VAL A 1 100 ? 17.321 26.015 35.252 1.00 37.84 100 VAL A CA 1
ATOM 743 C C . VAL A 1 100 ? 18.294 25.222 34.377 1.00 37.84 100 VAL A C 1
ATOM 745 O O . VAL A 1 100 ? 19.139 25.803 33.696 1.00 37.84 100 VAL A O 1
ATOM 748 N N . MET A 1 101 ? 18.198 23.889 34.399 1.00 27.75 101 MET A N 1
ATOM 749 C CA . MET A 1 101 ? 19.026 23.033 33.550 1.00 27.75 101 MET A CA 1
ATOM 750 C C . MET A 1 101 ? 18.567 23.120 32.092 1.00 27.75 101 MET A C 1
ATOM 752 O O . MET A 1 101 ? 17.756 22.324 31.616 1.00 27.75 101 MET A O 1
ATOM 756 N N . THR A 1 102 ? 19.154 24.061 31.355 1.00 33.19 102 THR A N 1
ATOM 757 C CA . THR A 1 102 ? 19.214 24.005 29.894 1.00 33.19 102 THR A CA 1
ATOM 758 C C . THR A 1 102 ? 19.888 22.691 29.501 1.00 33.19 102 THR A C 1
ATOM 760 O O . THR A 1 102 ? 21.103 22.544 29.637 1.00 33.19 102 THR A O 1
ATOM 763 N N . LEU A 1 103 ? 19.100 21.715 29.041 1.00 29.70 103 LEU A N 1
ATOM 764 C CA . LEU A 1 103 ? 19.602 20.419 28.585 1.00 29.70 103 LEU A CA 1
ATOM 765 C C . LEU A 1 103 ? 20.445 20.604 27.318 1.00 29.70 103 LEU A C 1
ATOM 767 O O . LEU A 1 103 ? 19.934 20.589 26.197 1.00 29.70 103 LEU A O 1
ATOM 771 N N . ALA A 1 104 ? 21.753 20.773 27.511 1.00 34.94 104 ALA A N 1
ATOM 772 C CA . ALA A 1 104 ? 22.727 20.741 26.435 1.00 34.94 104 ALA A CA 1
ATOM 773 C C . ALA A 1 104 ? 22.618 19.393 25.707 1.00 34.94 104 ALA A C 1
ATOM 775 O O . ALA A 1 104 ? 22.840 18.331 26.291 1.00 34.94 104 ALA A O 1
ATOM 776 N N . LEU A 1 105 ? 22.241 19.441 24.428 1.00 33.47 105 LEU A N 1
ATOM 777 C CA . LEU A 1 105 ? 22.182 18.252 23.583 1.00 33.47 105 LEU A CA 1
ATOM 778 C C . LEU A 1 105 ? 23.581 17.615 23.511 1.00 33.47 105 LEU A C 1
ATOM 780 O O . LEU A 1 105 ? 24.550 18.345 23.290 1.00 33.47 105 LEU A O 1
ATOM 784 N N . PRO A 1 106 ? 23.704 16.281 23.653 1.00 36.19 106 PRO A N 1
ATOM 785 C CA . PRO A 1 106 ? 24.995 15.612 23.554 1.00 36.19 106 PRO A CA 1
ATOM 786 C C . PRO A 1 106 ? 25.627 15.870 22.184 1.00 36.19 106 PRO A C 1
ATOM 788 O O . PRO A 1 106 ? 24.925 15.981 21.171 1.00 36.19 106 PRO A O 1
ATOM 791 N N . GLU A 1 107 ? 26.958 15.964 22.151 1.00 39.53 107 GLU A N 1
ATOM 792 C CA . GLU A 1 107 ? 27.683 16.291 20.926 1.00 39.53 107 GLU A CA 1
ATOM 793 C C . GLU A 1 107 ? 27.323 15.343 19.776 1.00 39.53 107 GLU A C 1
ATOM 795 O O . GLU A 1 107 ? 27.144 14.133 19.943 1.00 39.53 107 GLU A O 1
ATOM 800 N N . LYS A 1 108 ? 27.214 15.908 18.568 1.00 36.47 108 LYS A N 1
ATOM 801 C CA . LYS A 1 108 ? 26.775 15.186 17.368 1.00 36.47 108 LYS A CA 1
ATOM 802 C C . LYS A 1 108 ? 27.856 14.215 16.886 1.00 36.47 108 LYS A C 1
ATOM 804 O O . LYS A 1 108 ? 28.555 14.489 15.908 1.00 36.47 108 LYS A O 1
ATOM 809 N N . GLY A 1 109 ? 27.937 13.046 17.522 1.00 35.03 109 GLY A N 1
ATOM 810 C CA . GLY A 1 109 ? 28.693 11.900 17.021 1.00 35.03 109 GLY A CA 1
ATOM 811 C C . GLY A 1 109 ? 28.366 11.666 15.543 1.00 35.03 109 GLY A C 1
ATOM 812 O O . GLY A 1 109 ? 27.192 11.598 15.165 1.00 35.03 109 GLY A O 1
ATOM 813 N N . LYS A 1 110 ? 29.402 11.602 14.694 1.00 36.66 110 LYS A N 1
ATOM 814 C CA . LYS A 1 110 ? 29.318 11.744 13.225 1.00 36.66 110 LYS A CA 1
ATOM 815 C C . LYS A 1 110 ? 28.710 10.525 12.502 1.00 36.66 110 LYS A C 1
ATOM 817 O O . LYS A 1 110 ? 29.284 9.992 11.553 1.00 36.66 110 LYS A O 1
ATOM 822 N N . ARG A 1 111 ? 27.500 10.107 12.896 1.00 33.75 111 ARG A N 1
ATOM 823 C CA . ARG A 1 111 ? 26.636 9.217 12.104 1.00 33.75 111 ARG A CA 1
ATOM 824 C C . ARG A 1 111 ? 26.415 9.868 10.733 1.00 33.75 111 ARG A C 1
ATOM 826 O O . ARG A 1 111 ? 25.842 10.955 10.661 1.00 33.75 111 ARG A O 1
ATOM 833 N N . LYS A 1 112 ? 26.843 9.211 9.646 1.00 35.59 112 LYS A N 1
ATOM 834 C CA . LYS A 1 112 ? 26.676 9.681 8.254 1.00 35.59 112 LYS A CA 1
ATOM 835 C C . LYS A 1 112 ? 25.194 9.675 7.831 1.00 35.59 112 LYS A C 1
ATOM 837 O O . LYS A 1 112 ? 24.768 8.851 7.025 1.00 35.59 112 LYS A O 1
ATOM 842 N N . ARG A 1 113 ? 24.393 10.610 8.359 1.00 34.25 113 ARG A N 1
ATOM 843 C CA . ARG A 1 113 ? 23.013 10.881 7.922 1.00 34.25 113 ARG A CA 1
ATOM 844 C C . ARG A 1 113 ? 23.032 11.410 6.485 1.00 34.25 113 ARG A C 1
ATOM 846 O O . ARG A 1 113 ? 23.073 12.616 6.263 1.00 34.25 113 ARG A O 1
ATOM 853 N N . LYS A 1 114 ? 22.976 10.511 5.498 1.00 40.25 114 LYS A N 1
ATOM 854 C CA . LYS A 1 114 ? 22.913 10.856 4.066 1.00 40.25 114 LYS A CA 1
ATOM 855 C C . LYS A 1 114 ? 21.505 11.325 3.654 1.00 40.25 114 LYS A C 1
ATOM 857 O O . LYS A 1 114 ? 20.860 10.704 2.818 1.00 40.25 114 LYS A O 1
ATOM 862 N N . ARG A 1 115 ? 21.040 12.391 4.318 1.00 38.81 115 ARG A N 1
ATOM 863 C CA . ARG A 1 115 ? 19.890 13.273 4.035 1.00 38.81 115 ARG A CA 1
ATOM 864 C C . ARG A 1 115 ? 19.937 14.435 5.043 1.00 38.81 115 ARG A C 1
ATOM 866 O O . ARG A 1 115 ? 19.100 14.555 5.937 1.00 38.81 115 ARG A O 1
ATOM 873 N N . GLY A 1 116 ? 20.974 15.264 4.926 1.00 34.09 116 GLY A N 1
ATOM 874 C CA . GLY A 1 116 ? 20.873 16.648 5.378 1.00 34.09 116 GLY A CA 1
ATOM 875 C C . GLY A 1 116 ? 19.888 17.353 4.451 1.00 34.09 116 GLY A C 1
ATOM 876 O O . GLY A 1 116 ? 20.069 17.315 3.238 1.00 34.09 116 GLY A O 1
ATOM 877 N N . LEU A 1 117 ? 18.814 17.911 5.007 1.00 41.16 117 LEU A N 1
ATOM 878 C CA . LEU A 1 117 ? 17.990 18.888 4.301 1.00 41.16 117 LEU A CA 1
ATOM 879 C C . LEU A 1 117 ? 18.597 20.254 4.601 1.00 41.16 117 LEU A C 1
ATOM 881 O O . LEU A 1 117 ? 18.154 20.946 5.517 1.00 41.16 117 LEU A O 1
ATOM 885 N N . ASP A 1 118 ? 19.651 20.598 3.866 1.00 38.06 118 ASP A N 1
ATOM 886 C CA . ASP A 1 118 ? 20.156 21.963 3.845 1.00 38.06 118 ASP A CA 1
ATOM 887 C C . ASP A 1 118 ? 19.109 22.816 3.130 1.00 38.06 118 ASP A C 1
ATOM 889 O O . ASP A 1 118 ? 18.959 22.750 1.917 1.00 38.06 118 ASP A O 1
ATOM 893 N N . LEU A 1 119 ? 18.345 23.604 3.889 1.00 44.16 119 LEU A N 1
ATOM 894 C CA . LEU A 1 119 ? 17.247 24.437 3.368 1.00 44.16 119 LEU A CA 1
ATOM 895 C C . LEU A 1 119 ? 17.733 25.656 2.554 1.00 44.16 119 LEU A C 1
ATOM 897 O O . LEU A 1 119 ? 16.924 26.483 2.143 1.00 44.16 119 LEU A O 1
ATOM 901 N N . ALA A 1 120 ? 19.047 25.754 2.333 1.00 44.59 120 ALA A N 1
ATOM 902 C CA . ALA A 1 120 ? 19.688 26.637 1.364 1.00 44.59 120 ALA A CA 1
ATOM 903 C C . ALA A 1 120 ? 19.931 25.954 0.001 1.00 44.59 120 ALA A C 1
ATOM 905 O O . ALA A 1 120 ? 20.256 26.643 -0.961 1.00 44.59 120 ALA A O 1
ATOM 906 N N . ALA A 1 121 ? 19.769 24.627 -0.101 1.00 46.84 121 ALA A N 1
ATOM 907 C CA . ALA A 1 121 ? 19.755 23.931 -1.381 1.00 46.84 121 ALA A CA 1
ATOM 908 C C . ALA A 1 121 ? 18.525 24.391 -2.172 1.00 46.84 121 ALA A C 1
ATOM 910 O O . ALA A 1 121 ? 17.384 24.227 -1.733 1.00 46.84 121 ALA A O 1
ATOM 911 N N . SER A 1 122 ? 18.771 24.994 -3.329 1.00 51.19 122 SER A N 1
ATOM 912 C CA . SER A 1 122 ? 17.724 25.469 -4.220 1.00 51.19 122 SER A CA 1
ATOM 913 C C . SER A 1 122 ? 16.946 24.301 -4.836 1.00 51.19 122 SER A C 1
ATOM 915 O O . SER A 1 122 ? 17.401 23.154 -4.863 1.00 51.19 122 SER A O 1
ATOM 917 N N . GLU A 1 123 ? 15.792 24.602 -5.429 1.00 51.41 123 GLU A N 1
ATOM 918 C CA . GLU A 1 123 ? 15.076 23.653 -6.292 1.00 51.41 123 GLU A CA 1
ATOM 919 C C . GLU A 1 123 ? 16.000 23.114 -7.412 1.00 51.41 123 GLU A C 1
ATOM 921 O O . GLU A 1 123 ? 15.981 21.927 -7.742 1.00 51.41 123 GLU A O 1
ATOM 926 N N . GLY A 1 124 ? 16.917 23.955 -7.913 1.00 58.28 124 GLY A N 1
ATOM 927 C CA . GLY A 1 124 ? 17.960 23.564 -8.862 1.00 58.28 124 GLY A CA 1
ATOM 928 C C . GLY A 1 124 ? 18.957 22.536 -8.316 1.00 58.28 124 GLY A C 1
ATOM 929 O O . GLY A 1 124 ? 19.357 21.642 -9.062 1.00 58.28 124 GLY A O 1
ATOM 930 N N . ASP A 1 125 ? 19.317 22.602 -7.030 1.00 67.38 125 ASP A N 1
ATOM 931 C CA . ASP A 1 125 ? 20.239 21.660 -6.377 1.00 67.38 125 ASP A CA 1
ATOM 932 C C . ASP A 1 125 ? 19.605 20.283 -6.174 1.00 67.38 125 ASP A C 1
ATOM 934 O O . ASP A 1 125 ? 20.251 19.260 -6.425 1.00 67.38 125 ASP A O 1
ATOM 938 N N . ARG A 1 126 ? 18.320 20.238 -5.791 1.00 60.16 126 ARG A N 1
ATOM 939 C CA . ARG A 1 126 ? 17.562 18.980 -5.731 1.00 60.16 126 ARG A CA 1
ATOM 940 C C . ARG A 1 126 ? 17.500 18.333 -7.111 1.00 60.16 126 ARG A C 1
ATOM 942 O O . ARG A 1 126 ? 17.859 17.164 -7.258 1.00 60.16 126 ARG A O 1
ATOM 949 N N . GLN A 1 127 ? 17.098 19.091 -8.128 1.00 70.31 127 GLN A N 1
ATOM 950 C CA . GLN A 1 127 ? 17.026 18.578 -9.493 1.00 70.31 127 GLN A CA 1
ATOM 951 C C . GLN A 1 127 ? 18.409 18.185 -10.034 1.00 70.31 127 GLN A C 1
ATOM 953 O O . GLN A 1 127 ? 18.518 17.205 -10.763 1.00 70.31 127 GLN A O 1
ATOM 958 N N . ALA A 1 128 ? 19.484 18.885 -9.657 1.00 76.00 128 ALA A N 1
ATOM 959 C CA . ALA A 1 128 ? 20.852 18.494 -9.996 1.00 76.00 128 ALA A CA 1
ATOM 960 C C . ALA A 1 128 ? 21.274 17.188 -9.302 1.00 76.00 128 ALA A C 1
ATOM 962 O O . ALA A 1 128 ? 21.970 16.378 -9.911 1.00 76.00 128 ALA A O 1
ATOM 963 N N . ALA A 1 129 ? 20.841 16.939 -8.064 1.00 74.12 129 ALA A N 1
ATOM 964 C CA . ALA A 1 129 ? 21.075 15.668 -7.383 1.00 74.12 129 ALA A CA 1
ATOM 965 C C . ALA A 1 129 ? 20.294 14.507 -8.028 1.00 74.12 129 ALA A C 1
ATOM 967 O O . ALA A 1 129 ? 20.858 13.430 -8.213 1.00 74.12 129 ALA A O 1
ATOM 968 N N . GLU A 1 130 ? 19.033 14.723 -8.418 1.00 79.25 130 GLU A N 1
ATOM 969 C CA . GLU A 1 130 ? 18.214 13.716 -9.112 1.00 79.25 130 GLU A CA 1
ATOM 970 C C . GLU A 1 130 ? 18.701 13.458 -10.559 1.00 79.25 130 GLU A C 1
ATOM 972 O O . GLU A 1 130 ? 18.671 12.309 -11.013 1.00 79.25 130 GLU A O 1
ATOM 977 N N . ARG A 1 131 ? 19.250 14.477 -11.245 1.00 82.75 131 ARG A N 1
ATOM 978 C CA . ARG A 1 131 ? 19.968 14.345 -12.532 1.00 82.75 131 ARG A CA 1
ATOM 979 C C . ARG A 1 131 ? 21.265 13.538 -12.392 1.00 82.75 131 ARG A C 1
ATOM 981 O O . ARG A 1 131 ? 21.379 12.499 -13.030 1.00 82.75 131 ARG A O 1
ATOM 988 N N . ARG A 1 132 ? 22.160 13.900 -11.463 1.00 86.06 132 ARG A N 1
ATOM 989 C CA . ARG A 1 132 ? 23.397 13.138 -11.163 1.00 86.06 132 ARG A CA 1
ATOM 990 C C . ARG A 1 132 ? 23.123 11.690 -10.756 1.00 86.06 132 ARG A C 1
ATOM 992 O O . ARG A 1 132 ? 23.869 10.779 -11.110 1.00 86.06 132 ARG A O 1
ATOM 999 N N . GLU A 1 133 ? 22.044 11.456 -10.008 1.00 87.88 133 GLU A N 1
ATOM 1000 C CA . GLU A 1 133 ? 21.589 10.103 -9.686 1.00 87.88 133 GLU A CA 1
ATOM 1001 C C . GLU A 1 133 ? 21.146 9.340 -10.942 1.00 87.88 133 GLU A C 1
ATOM 1003 O O . GLU A 1 133 ? 21.469 8.158 -11.076 1.00 87.88 133 GLU A O 1
ATOM 1008 N N . ARG A 1 134 ? 20.432 10.000 -11.861 1.00 90.31 134 ARG A N 1
ATOM 1009 C CA . ARG A 1 134 ? 20.006 9.408 -13.131 1.00 90.31 134 ARG A CA 1
ATOM 1010 C C . ARG A 1 134 ? 21.194 9.109 -14.042 1.00 90.31 134 ARG A C 1
ATOM 1012 O O . ARG A 1 134 ? 21.294 7.979 -14.500 1.00 90.31 134 ARG A O 1
ATOM 1019 N N . GLU A 1 135 ? 22.108 10.053 -14.235 1.00 89.81 135 GLU A N 1
ATOM 1020 C CA . GLU A 1 135 ? 23.354 9.898 -15.003 1.00 89.81 135 GLU A CA 1
ATOM 1021 C C . GLU A 1 135 ? 24.140 8.656 -14.537 1.00 89.81 135 GLU A C 1
ATOM 1023 O O . GLU A 1 135 ? 24.400 7.741 -15.319 1.00 89.81 135 GLU A O 1
ATOM 1028 N N . ALA A 1 136 ? 24.391 8.531 -13.228 1.00 90.06 136 ALA A N 1
ATOM 1029 C CA . ALA A 1 136 ? 25.088 7.378 -12.650 1.00 90.06 136 ALA A CA 1
ATOM 1030 C C . ALA A 1 136 ? 24.328 6.036 -12.784 1.00 90.06 136 ALA A C 1
ATOM 1032 O O . ALA A 1 136 ? 24.940 4.965 -12.739 1.00 90.06 136 ALA A O 1
ATOM 1033 N N . LEU A 1 137 ? 22.999 6.061 -12.936 1.00 92.81 137 LEU A N 1
ATOM 1034 C CA . LEU A 1 137 ? 22.191 4.872 -13.239 1.00 92.81 137 LEU A CA 1
ATOM 1035 C C . LEU A 1 137 ? 22.173 4.553 -14.745 1.00 92.81 137 LEU A C 1
ATOM 1037 O O . LEU A 1 137 ? 22.162 3.379 -15.106 1.00 92.81 137 LEU A O 1
ATOM 1041 N N . CYS A 1 138 ? 22.227 5.563 -15.614 1.00 92.06 138 CYS A N 1
ATOM 1042 C CA . CYS A 1 138 ? 22.340 5.416 -17.065 1.00 92.06 138 CYS A CA 1
ATOM 1043 C C . CYS A 1 138 ? 23.682 4.774 -17.467 1.00 92.06 138 CYS A C 1
ATOM 1045 O O . CYS A 1 138 ? 23.694 3.823 -18.249 1.00 92.06 138 CYS A O 1
ATOM 1047 N N . VAL A 1 139 ? 24.801 5.196 -16.863 1.00 90.94 139 VAL A N 1
ATOM 1048 C CA . VAL A 1 139 ? 26.124 4.567 -17.072 1.00 90.94 139 VAL A CA 1
ATOM 1049 C C . VAL A 1 139 ? 26.103 3.077 -16.701 1.00 90.94 139 VAL A C 1
ATOM 1051 O O . VAL A 1 139 ? 26.569 2.232 -17.468 1.00 90.94 139 VAL A O 1
ATOM 1054 N N . ARG A 1 140 ? 25.488 2.724 -15.562 1.00 93.75 140 ARG A N 1
ATOM 1055 C CA . ARG A 1 140 ? 25.290 1.319 -15.155 1.00 93.75 140 ARG A CA 1
ATOM 1056 C C . ARG A 1 140 ? 24.391 0.554 -16.126 1.00 93.75 140 ARG A C 1
ATOM 1058 O O . ARG A 1 140 ? 24.703 -0.583 -16.463 1.00 93.75 140 ARG A O 1
ATOM 1065 N N . LEU A 1 141 ? 23.321 1.175 -16.625 1.00 94.12 141 LEU A N 1
ATOM 1066 C CA . LEU A 1 141 ? 22.462 0.559 -17.634 1.00 94.12 141 LEU A CA 1
ATOM 1067 C C . LEU A 1 141 ? 23.219 0.278 -18.941 1.00 94.12 141 LEU A C 1
ATOM 1069 O O . LEU A 1 141 ? 23.058 -0.816 -19.466 1.00 94.12 141 LEU A O 1
ATOM 1073 N N . MET A 1 142 ? 24.101 1.167 -19.424 1.00 91.94 142 MET A N 1
ATOM 1074 C CA . MET A 1 142 ? 24.941 0.858 -20.598 1.00 91.94 142 MET A CA 1
ATOM 1075 C C . MET A 1 142 ? 25.872 -0.328 -20.370 1.00 91.94 142 MET A C 1
ATOM 1077 O O . MET A 1 142 ? 26.073 -1.122 -21.287 1.00 91.94 142 MET A O 1
ATOM 1081 N N . ALA A 1 143 ? 26.438 -0.464 -19.168 1.00 91.38 143 ALA A N 1
ATOM 1082 C CA . ALA A 1 143 ? 27.263 -1.619 -18.835 1.00 91.38 143 ALA A CA 1
ATOM 1083 C C . ALA A 1 143 ? 26.450 -2.924 -18.912 1.00 91.38 143 ALA A C 1
ATOM 1085 O O . ALA A 1 143 ? 26.919 -3.891 -19.505 1.00 91.38 143 ALA A O 1
ATOM 1086 N N . VAL A 1 144 ? 25.215 -2.938 -18.393 1.00 92.62 144 VAL A N 1
ATOM 1087 C CA . VAL A 1 144 ? 24.322 -4.108 -18.472 1.00 92.62 144 VAL A CA 1
ATOM 1088 C C . VAL A 1 144 ? 23.854 -4.369 -19.914 1.00 92.62 144 VAL A C 1
ATOM 1090 O O . VAL A 1 144 ? 23.979 -5.497 -20.378 1.00 92.62 144 VAL A O 1
ATOM 1093 N N . LEU A 1 145 ? 23.396 -3.350 -20.655 1.00 92.38 145 LEU A N 1
ATOM 1094 C CA . LEU A 1 145 ? 22.958 -3.471 -22.058 1.00 92.38 145 LEU A CA 1
ATOM 1095 C C . LEU A 1 145 ? 24.048 -4.092 -22.944 1.00 92.38 145 LEU A C 1
ATOM 1097 O O . LEU A 1 145 ? 23.801 -5.085 -23.625 1.00 92.38 145 LEU A O 1
ATOM 1101 N N . ARG A 1 146 ? 25.278 -3.560 -22.874 1.00 90.88 146 ARG A N 1
ATOM 1102 C CA . ARG A 1 146 ? 26.433 -4.098 -23.613 1.00 90.88 146 ARG A CA 1
ATOM 1103 C C . ARG A 1 146 ? 26.780 -5.522 -23.181 1.00 90.88 146 ARG A C 1
ATOM 1105 O O . ARG A 1 146 ? 27.096 -6.349 -24.025 1.00 90.88 146 ARG A O 1
ATOM 1112 N N . ARG A 1 147 ? 26.709 -5.824 -21.879 1.00 90.50 147 ARG A N 1
ATOM 1113 C CA . ARG A 1 147 ? 27.054 -7.147 -21.331 1.00 90.50 147 ARG A CA 1
ATOM 1114 C C . ARG A 1 147 ? 26.074 -8.248 -21.739 1.00 90.50 147 ARG A C 1
ATOM 1116 O O . ARG A 1 147 ? 26.482 -9.401 -21.788 1.00 90.50 147 ARG A O 1
ATOM 1123 N N . PHE A 1 148 ? 24.820 -7.897 -22.021 1.00 90.62 148 PHE A N 1
ATOM 1124 C CA . PHE A 1 148 ? 23.795 -8.813 -22.529 1.00 90.62 148 PHE A CA 1
ATOM 1125 C C . PHE A 1 148 ? 23.690 -8.857 -24.062 1.00 90.62 148 PHE A C 1
ATOM 1127 O O . PHE A 1 148 ? 22.932 -9.680 -24.562 1.00 90.62 148 PHE A O 1
ATOM 1134 N N . GLY A 1 149 ? 24.404 -7.996 -24.800 1.00 89.25 149 GLY A N 1
ATOM 1135 C CA . GLY A 1 149 ? 24.243 -7.881 -26.256 1.00 89.25 149 GLY A CA 1
ATOM 1136 C C . GLY A 1 149 ? 22.852 -7.379 -26.659 1.00 89.25 149 GLY A C 1
ATOM 1137 O O . GLY A 1 149 ? 22.228 -7.957 -27.537 1.00 89.25 149 GLY A O 1
ATOM 1138 N N . ALA A 1 150 ? 22.335 -6.361 -25.962 1.00 91.56 150 ALA A N 1
ATOM 1139 C CA . ALA A 1 150 ? 20.987 -5.823 -26.163 1.00 91.56 150 ALA A CA 1
ATOM 1140 C C . ALA A 1 150 ? 20.739 -5.342 -27.617 1.00 91.56 150 ALA A C 1
ATOM 1142 O O . ALA A 1 150 ? 21.364 -4.351 -28.004 1.00 91.56 150 ALA A O 1
ATOM 1143 N N . PRO A 1 151 ? 19.805 -5.954 -28.382 1.00 91.62 151 PRO A N 1
ATOM 1144 C CA . PRO A 1 151 ? 19.535 -5.594 -29.783 1.00 91.62 151 PRO A CA 1
ATOM 1145 C C . PRO A 1 151 ? 19.235 -4.111 -30.036 1.00 91.62 151 PRO A C 1
ATOM 1147 O O . PRO A 1 151 ? 19.631 -3.568 -31.062 1.00 91.62 151 PRO A O 1
ATOM 1150 N N . CYS A 1 152 ? 18.620 -3.411 -29.075 1.00 89.75 152 CYS A N 1
ATOM 1151 C CA . CYS A 1 152 ? 18.336 -1.979 -29.207 1.00 89.75 152 CYS A CA 1
ATOM 1152 C C . CYS A 1 152 ? 19.594 -1.099 -29.327 1.00 89.75 152 CYS A C 1
ATOM 1154 O O . CYS A 1 152 ? 19.473 0.102 -29.548 1.00 89.75 152 CYS A O 1
ATOM 1156 N N . LEU A 1 153 ? 20.799 -1.639 -29.104 1.00 88.56 153 LEU A N 1
ATOM 1157 C CA . LEU A 1 153 ? 22.052 -0.915 -29.320 1.00 88.56 153 LEU A CA 1
ATOM 1158 C C . LEU A 1 153 ? 22.367 -0.738 -30.811 1.00 88.56 153 LEU A C 1
ATOM 1160 O O . LEU A 1 153 ? 22.965 0.277 -31.162 1.00 88.56 153 LEU A O 1
ATOM 1164 N N . ASP A 1 154 ? 21.921 -1.663 -31.664 1.00 86.62 154 ASP A N 1
ATOM 1165 C CA . ASP A 1 154 ? 22.160 -1.636 -33.113 1.00 86.62 154 ASP A CA 1
ATOM 1166 C C . ASP A 1 154 ? 21.179 -0.699 -33.852 1.00 86.62 154 ASP A C 1
ATOM 1168 O O . ASP A 1 154 ? 21.436 -0.280 -34.979 1.00 86.62 154 ASP A O 1
ATOM 1172 N N . GLU A 1 155 ? 20.079 -0.305 -33.196 1.00 84.81 155 GLU A N 1
ATOM 1173 C CA . GLU A 1 155 ? 19.135 0.720 -33.674 1.00 84.81 155 GLU A CA 1
ATOM 1174 C C . GLU A 1 155 ? 19.717 2.149 -33.614 1.00 84.81 155 GLU A C 1
ATOM 1176 O O . GLU A 1 155 ? 19.221 3.059 -34.284 1.00 84.81 155 GLU A O 1
ATOM 1181 N N . PHE A 1 156 ? 20.765 2.382 -32.812 1.00 84.50 156 PHE A N 1
ATOM 1182 C CA . PHE A 1 156 ? 21.412 3.691 -32.711 1.00 84.50 156 PHE A CA 1
ATOM 1183 C C . PHE A 1 156 ? 22.465 3.875 -33.809 1.00 84.50 156 PHE A C 1
ATOM 1185 O O . PHE A 1 156 ? 23.318 3.020 -34.038 1.00 84.50 156 PHE A O 1
ATOM 1192 N N . SER A 1 157 ? 22.465 5.040 -34.462 1.00 77.56 157 SER A N 1
ATOM 1193 C CA . SER A 1 157 ? 23.462 5.348 -35.491 1.00 77.56 157 SER A CA 1
ATOM 1194 C C . SER A 1 157 ? 24.886 5.388 -34.916 1.00 77.56 157 SER A C 1
ATOM 1196 O O . SER A 1 157 ? 25.104 5.789 -33.774 1.00 77.56 157 SER A O 1
ATOM 1198 N N . ALA A 1 158 ? 25.884 5.029 -35.729 1.00 73.06 158 ALA A N 1
ATOM 1199 C CA . ALA A 1 158 ? 27.276 4.834 -35.292 1.00 73.06 158 ALA A CA 1
ATOM 1200 C C . ALA A 1 158 ? 27.987 6.080 -34.704 1.00 73.06 158 ALA A C 1
ATOM 1202 O O . ALA A 1 158 ? 29.104 5.968 -34.204 1.00 73.06 158 ALA A O 1
ATOM 1203 N N . GLY A 1 159 ? 27.361 7.262 -34.763 1.00 72.38 159 GLY A N 1
ATOM 1204 C CA . GLY A 1 159 ? 27.822 8.498 -34.118 1.00 72.38 159 GLY A CA 1
ATOM 1205 C C . GLY A 1 159 ? 26.989 8.935 -32.903 1.00 72.38 159 GLY A C 1
ATOM 1206 O O . GLY A 1 159 ? 27.191 10.040 -32.402 1.00 72.38 159 GLY A O 1
ATOM 1207 N N . PHE A 1 160 ? 26.023 8.129 -32.451 1.00 78.50 160 PHE A N 1
ATOM 1208 C CA . PHE A 1 160 ? 25.137 8.482 -31.345 1.00 78.50 160 PHE A CA 1
ATOM 1209 C C . PHE A 1 160 ? 25.830 8.331 -29.983 1.00 78.50 160 PHE A C 1
ATOM 1211 O O . PHE A 1 160 ? 26.526 7.354 -29.715 1.00 78.50 160 PHE A O 1
ATOM 1218 N N . ASP A 1 161 ? 25.605 9.305 -29.100 1.00 79.50 161 ASP A N 1
ATOM 1219 C CA . ASP A 1 161 ? 26.177 9.361 -27.752 1.00 79.50 161 ASP A CA 1
ATOM 1220 C C . ASP A 1 161 ? 25.697 8.168 -26.888 1.00 79.50 161 ASP A C 1
ATOM 1222 O O . ASP A 1 161 ? 24.505 8.087 -26.559 1.00 79.50 161 ASP A O 1
ATOM 1226 N N . PRO A 1 162 ? 26.593 7.249 -26.468 1.00 69.44 162 PRO A N 1
ATOM 1227 C CA . PRO A 1 162 ? 26.195 6.072 -25.703 1.00 69.44 162 PRO A CA 1
ATOM 1228 C C . PRO A 1 162 ? 25.612 6.389 -24.319 1.00 69.44 162 PRO A C 1
ATOM 1230 O O . PRO A 1 162 ? 24.849 5.584 -23.792 1.00 69.44 162 PRO A O 1
ATOM 1233 N N . GLU A 1 163 ? 25.926 7.537 -23.712 1.00 69.94 163 GLU A N 1
ATOM 1234 C CA . GLU A 1 163 ? 25.316 7.927 -22.432 1.00 69.94 163 GLU A CA 1
ATOM 1235 C C . GLU A 1 163 ? 23.876 8.424 -22.629 1.00 69.94 163 GLU A C 1
ATOM 1237 O O . GLU A 1 163 ? 23.013 8.216 -21.770 1.00 69.94 163 GLU A O 1
ATOM 1242 N N . ARG A 1 164 ? 23.568 8.991 -23.804 1.00 81.12 164 ARG A N 1
ATOM 1243 C CA . ARG A 1 164 ? 22.186 9.306 -24.201 1.00 81.12 164 ARG A CA 1
ATOM 1244 C C . ARG A 1 164 ? 21.394 8.053 -24.553 1.00 81.12 164 ARG A C 1
ATOM 1246 O O . ARG A 1 164 ? 20.199 8.023 -24.267 1.00 81.12 164 ARG A O 1
ATOM 1253 N N . ALA A 1 165 ? 22.030 7.015 -25.103 1.00 82.75 165 ALA A N 1
ATOM 1254 C CA . ALA A 1 165 ? 21.352 5.764 -25.452 1.00 82.75 165 ALA A CA 1
ATOM 1255 C C . ALA A 1 165 ? 20.677 5.126 -24.223 1.00 82.75 165 ALA A C 1
ATOM 1257 O O . ALA A 1 165 ? 19.469 4.890 -24.234 1.00 82.75 165 ALA A O 1
ATOM 1258 N N . SER A 1 166 ? 21.390 4.964 -23.101 1.00 85.06 166 SER A N 1
ATOM 1259 C CA . SER A 1 166 ? 20.771 4.486 -21.851 1.00 85.06 166 SER A CA 1
ATOM 1260 C C . SER A 1 166 ? 19.751 5.455 -21.260 1.00 85.06 166 SER A C 1
ATOM 1262 O O . SER A 1 166 ? 18.787 5.003 -20.641 1.00 85.06 166 SER A O 1
ATOM 1264 N N . ALA A 1 167 ? 19.917 6.769 -21.434 1.00 86.94 167 ALA A N 1
ATOM 1265 C CA . ALA A 1 167 ? 18.925 7.741 -20.981 1.00 86.94 167 ALA A CA 1
ATOM 1266 C C . ALA A 1 167 ? 17.582 7.571 -21.719 1.00 86.94 167 ALA A C 1
ATOM 1268 O O . ALA A 1 167 ? 16.533 7.597 -21.064 1.00 86.94 167 ALA A O 1
ATOM 1269 N N . VAL A 1 168 ? 17.632 7.323 -23.035 1.00 87.44 168 VAL A N 1
ATOM 1270 C CA . VAL A 1 168 ? 16.483 6.985 -23.893 1.00 87.44 168 VAL A CA 1
ATOM 1271 C C . VAL A 1 168 ? 15.892 5.627 -23.505 1.00 87.44 168 VAL A C 1
ATOM 1273 O O . VAL A 1 168 ? 14.716 5.570 -23.151 1.00 87.44 168 VAL A O 1
ATOM 1276 N N . VAL A 1 169 ? 16.703 4.561 -23.466 1.00 88.69 169 VAL A N 1
ATOM 1277 C CA . VAL A 1 169 ? 16.272 3.183 -23.139 1.00 88.69 169 VAL A CA 1
ATOM 1278 C C . VAL A 1 169 ? 15.648 3.080 -21.739 1.00 88.69 169 VAL A C 1
ATOM 1280 O O . VAL A 1 169 ? 14.653 2.385 -21.536 1.00 88.69 169 VAL A O 1
ATOM 1283 N N . ALA A 1 170 ? 16.170 3.814 -20.751 1.00 88.31 170 ALA A N 1
ATOM 1284 C CA . ALA A 1 170 ? 15.555 3.886 -19.426 1.00 88.31 170 ALA A CA 1
ATOM 1285 C C . ALA A 1 170 ? 14.197 4.622 -19.438 1.00 88.31 170 ALA A C 1
ATOM 1287 O O . ALA A 1 170 ? 13.327 4.337 -18.608 1.00 88.31 170 ALA A O 1
ATOM 1288 N N . GLY A 1 171 ? 13.998 5.575 -20.353 1.00 86.94 171 GLY A N 1
ATOM 1289 C CA . GLY A 1 171 ? 12.733 6.278 -20.557 1.00 86.94 171 GLY A CA 1
ATOM 1290 C C . GLY A 1 171 ? 12.163 6.912 -19.282 1.00 86.94 171 GLY A C 1
ATOM 1291 O O . GLY A 1 171 ? 12.884 7.451 -18.440 1.00 86.94 171 GLY A O 1
ATOM 1292 N N . ARG A 1 172 ? 10.843 6.828 -19.091 1.00 86.31 172 ARG A N 1
ATOM 1293 C CA . ARG A 1 172 ? 10.134 7.465 -17.959 1.00 86.31 172 ARG A CA 1
ATOM 1294 C C . ARG A 1 172 ? 10.229 6.700 -16.621 1.00 86.31 172 ARG A C 1
ATOM 1296 O O . ARG A 1 172 ? 9.465 6.987 -15.701 1.00 86.31 172 ARG A O 1
ATOM 1303 N N . ILE A 1 173 ? 11.136 5.726 -16.476 1.00 88.81 173 ILE A N 1
ATOM 1304 C CA . ILE A 1 173 ? 11.296 4.985 -15.213 1.00 88.81 173 ILE A CA 1
ATOM 1305 C C . ILE A 1 173 ? 11.802 5.891 -14.074 1.00 88.81 173 ILE A C 1
ATOM 1307 O O . ILE A 1 173 ? 12.695 6.718 -14.268 1.00 88.81 173 ILE A O 1
ATOM 1311 N N . ARG A 1 174 ? 11.272 5.698 -12.857 1.00 85.81 174 ARG A N 1
ATOM 1312 C CA . ARG A 1 174 ? 11.749 6.377 -11.637 1.00 85.81 174 ARG A CA 1
ATOM 1313 C C . ARG A 1 174 ? 13.129 5.843 -11.226 1.00 85.81 174 ARG A C 1
ATOM 1315 O O . ARG A 1 174 ? 13.342 4.629 -11.235 1.00 85.81 174 ARG A O 1
ATOM 1322 N N . ASN A 1 175 ? 14.035 6.716 -10.776 1.00 88.62 175 ASN A N 1
ATOM 1323 C CA . ASN A 1 175 ? 15.404 6.343 -10.374 1.00 88.62 175 ASN A CA 1
ATOM 1324 C C . ASN A 1 175 ? 15.455 5.231 -9.306 1.00 88.62 175 ASN A C 1
ATOM 1326 O O . ASN A 1 175 ? 16.326 4.363 -9.348 1.00 88.62 175 ASN A O 1
ATOM 1330 N N . SER A 1 176 ? 14.506 5.213 -8.365 1.00 85.25 176 SER A N 1
ATOM 1331 C CA . SER A 1 176 ? 14.388 4.164 -7.342 1.00 85.25 176 SER A CA 1
ATOM 1332 C C . SER A 1 176 ? 14.065 2.785 -7.933 1.00 85.25 176 SER A C 1
ATOM 1334 O O . SER A 1 176 ? 14.644 1.785 -7.504 1.00 85.25 176 SER A O 1
ATOM 1336 N N . SER A 1 177 ? 13.197 2.727 -8.947 1.00 91.69 177 SER A N 1
ATOM 1337 C CA . SER A 1 177 ? 12.883 1.505 -9.696 1.00 91.69 177 SER A CA 1
ATOM 1338 C C . SER A 1 177 ? 14.068 1.060 -10.553 1.00 91.69 177 SER A C 1
ATOM 1340 O O . SER A 1 177 ? 14.461 -0.099 -10.467 1.00 91.69 177 SER A O 1
ATOM 1342 N N . LEU A 1 178 ? 14.698 1.983 -11.291 1.00 94.12 178 LEU A N 1
ATOM 1343 C CA . LEU A 1 178 ? 15.886 1.700 -12.106 1.00 94.12 178 LEU A CA 1
ATOM 1344 C C . LEU A 1 178 ? 17.038 1.146 -11.256 1.00 94.12 178 LEU A C 1
ATOM 1346 O O . LEU A 1 178 ? 17.608 0.111 -11.587 1.00 94.12 178 LEU A O 1
ATOM 1350 N N . ARG A 1 179 ? 17.315 1.757 -10.096 1.00 94.25 179 ARG A N 1
ATOM 1351 C CA . ARG A 1 179 ? 18.282 1.251 -9.109 1.00 94.25 179 ARG A CA 1
ATOM 1352 C C . ARG A 1 179 ? 17.958 -0.169 -8.639 1.00 94.25 179 ARG A C 1
ATOM 1354 O O . ARG A 1 179 ? 18.881 -0.967 -8.487 1.00 94.25 179 ARG A O 1
ATOM 1361 N N . ARG A 1 180 ? 16.681 -0.474 -8.366 1.00 92.81 180 ARG A N 1
ATOM 1362 C CA . ARG A 1 180 ? 16.241 -1.812 -7.931 1.00 92.81 180 ARG A CA 1
ATOM 1363 C C . ARG A 1 180 ? 16.456 -2.841 -9.039 1.00 92.81 180 ARG A C 1
ATOM 1365 O O . ARG A 1 180 ? 16.971 -3.913 -8.746 1.00 92.81 180 ARG A O 1
ATOM 1372 N N . TYR A 1 181 ? 16.091 -2.500 -10.274 1.00 95.81 181 TYR A N 1
ATOM 1373 C CA . TYR A 1 181 ? 16.209 -3.395 -11.421 1.00 95.81 181 TYR A CA 1
ATOM 1374 C C . TYR A 1 181 ? 17.672 -3.664 -11.783 1.00 95.81 181 TYR A C 1
ATOM 1376 O O . TYR A 1 181 ? 18.071 -4.822 -11.844 1.00 95.81 181 TYR A O 1
ATOM 1384 N N . LEU A 1 182 ? 18.494 -2.615 -11.907 1.00 96.00 182 LEU A N 1
ATOM 1385 C CA . LEU A 1 182 ? 19.929 -2.748 -12.178 1.00 96.00 182 LEU A CA 1
ATOM 1386 C C . LEU A 1 182 ? 20.633 -3.607 -11.128 1.00 96.00 182 LEU A C 1
ATOM 1388 O O . LEU A 1 182 ? 21.370 -4.506 -11.501 1.00 96.00 182 LEU A O 1
ATOM 1392 N N . ARG A 1 183 ? 20.345 -3.419 -9.831 1.00 94.88 183 ARG A N 1
ATOM 1393 C CA . ARG A 1 183 ? 20.933 -4.257 -8.771 1.00 94.88 183 ARG A CA 1
ATOM 1394 C C . ARG A 1 183 ? 20.611 -5.746 -8.957 1.00 94.88 183 ARG A C 1
ATOM 1396 O O . ARG A 1 183 ? 21.488 -6.573 -8.756 1.00 94.88 183 ARG A O 1
ATOM 1403 N N . PHE A 1 184 ? 19.374 -6.093 -9.320 1.00 94.56 184 PHE A N 1
ATOM 1404 C CA . PHE A 1 184 ? 18.990 -7.491 -9.551 1.00 94.56 184 PHE A CA 1
ATOM 1405 C C . PHE A 1 184 ? 19.654 -8.089 -10.801 1.00 94.56 184 PHE A C 1
ATOM 1407 O O . PHE A 1 184 ? 20.054 -9.248 -10.773 1.00 94.56 184 PHE A O 1
ATOM 1414 N N . LEU A 1 185 ? 19.801 -7.304 -11.871 1.00 94.38 185 LEU A N 1
ATOM 1415 C CA . LEU A 1 185 ? 20.482 -7.726 -13.101 1.00 94.38 185 LEU A CA 1
ATOM 1416 C C . LEU A 1 185 ? 21.995 -7.883 -12.879 1.00 94.38 185 LEU A C 1
ATOM 1418 O O . LEU A 1 185 ? 22.587 -8.861 -13.321 1.00 94.38 185 LEU A O 1
ATOM 1422 N N . GLU A 1 186 ? 22.611 -6.956 -12.145 1.00 94.19 186 GLU A N 1
ATOM 1423 C CA . GLU A 1 186 ? 24.021 -7.003 -11.744 1.00 94.19 186 GLU A CA 1
ATOM 1424 C C . GLU A 1 186 ? 24.310 -8.184 -10.806 1.00 94.19 186 GLU A C 1
ATOM 1426 O O . GLU A 1 186 ? 25.299 -8.879 -11.017 1.00 94.19 186 GLU A O 1
ATOM 1431 N N . GLU A 1 187 ? 23.455 -8.453 -9.808 1.00 92.12 187 GLU A N 1
ATOM 1432 C CA . GLU A 1 187 ? 23.601 -9.617 -8.917 1.00 92.12 187 GLU A CA 1
ATOM 1433 C C . GLU A 1 187 ? 23.457 -10.936 -9.694 1.00 92.12 187 GLU A C 1
ATOM 1435 O O . GLU A 1 187 ? 24.234 -11.860 -9.462 1.00 92.12 187 GLU A O 1
ATOM 1440 N N . PHE A 1 188 ? 22.538 -11.004 -10.666 1.00 93.44 188 PHE A N 1
ATOM 1441 C CA . PHE A 1 188 ? 22.368 -12.168 -11.541 1.00 93.44 188 PHE A CA 1
ATOM 1442 C C . PHE A 1 188 ? 23.584 -12.398 -12.448 1.00 93.44 188 PHE A C 1
ATOM 1444 O O . PHE A 1 188 ? 24.147 -13.489 -12.435 1.00 93.44 188 PHE A O 1
ATOM 1451 N N . VAL A 1 189 ? 24.060 -11.371 -13.165 1.00 91.81 189 VAL A N 1
ATOM 1452 C CA . VAL A 1 189 ? 25.276 -11.463 -14.000 1.00 91.81 189 VAL A CA 1
ATOM 1453 C C . VAL A 1 189 ? 26.505 -11.814 -13.157 1.00 91.81 189 VAL A C 1
ATOM 1455 O O . VAL A 1 189 ? 27.305 -12.656 -13.562 1.00 91.81 189 VAL A O 1
ATOM 1458 N N . PHE A 1 190 ? 26.660 -11.201 -11.980 1.00 89.50 190 PHE A N 1
ATOM 1459 C CA . PHE A 1 190 ? 27.768 -11.492 -11.072 1.00 89.50 190 PHE A CA 1
ATOM 1460 C C . PHE A 1 190 ? 27.725 -12.942 -10.581 1.00 89.50 190 PHE A C 1
ATOM 1462 O O . PHE A 1 190 ? 28.752 -13.617 -10.595 1.00 89.50 190 PHE A O 1
ATOM 1469 N N . TRP A 1 191 ? 26.550 -13.439 -10.187 1.00 89.81 191 TRP A N 1
ATOM 1470 C CA . TRP A 1 191 ? 26.382 -14.822 -9.753 1.00 89.81 191 TRP A CA 1
ATOM 1471 C C . TRP A 1 191 ? 26.621 -15.817 -10.895 1.00 89.81 191 TRP A C 1
ATOM 1473 O O . TRP A 1 191 ? 27.398 -16.751 -10.717 1.00 89.81 191 TRP A O 1
ATOM 1483 N N . MET A 1 192 ? 26.068 -15.583 -12.088 1.00 90.19 192 MET A N 1
ATOM 1484 C CA . MET A 1 192 ? 26.319 -16.417 -13.270 1.00 90.19 192 MET A CA 1
ATOM 1485 C C . MET A 1 192 ? 27.810 -16.494 -13.620 1.00 90.19 192 MET A C 1
ATOM 1487 O O . MET A 1 192 ? 28.352 -17.584 -13.821 1.00 90.19 192 MET A O 1
ATOM 1491 N N . TYR A 1 193 ? 28.505 -15.356 -13.603 1.00 86.69 193 TYR A N 1
ATOM 1492 C CA . TYR A 1 193 ? 29.939 -15.307 -13.875 1.00 86.69 193 TYR A CA 1
ATOM 1493 C C . TYR A 1 193 ? 30.776 -15.983 -12.776 1.00 86.69 193 TYR A C 1
ATOM 1495 O O . TYR A 1 193 ? 31.781 -16.618 -13.077 1.00 86.69 193 TYR A O 1
ATOM 1503 N N . ARG A 1 194 ? 30.390 -15.868 -11.497 1.00 83.44 194 ARG A N 1
ATOM 1504 C CA . ARG A 1 194 ? 31.185 -16.374 -10.359 1.00 83.44 194 ARG A CA 1
ATOM 1505 C C . ARG A 1 194 ? 30.890 -17.816 -9.952 1.00 83.44 194 ARG A C 1
ATOM 1507 O O . ARG A 1 194 ? 31.816 -18.499 -9.532 1.00 83.44 194 ARG A O 1
ATOM 1514 N N . ALA A 1 195 ? 29.639 -18.258 -10.041 1.00 78.19 195 ALA A N 1
ATOM 1515 C CA . ALA A 1 195 ? 29.188 -19.573 -9.579 1.00 78.19 195 ALA A CA 1
ATOM 1516 C C . ALA A 1 195 ? 28.989 -20.581 -10.722 1.00 78.19 195 ALA A C 1
ATOM 1518 O O . ALA A 1 195 ? 29.114 -21.782 -10.497 1.00 78.19 195 ALA A O 1
ATOM 1519 N N . LYS A 1 196 ? 28.690 -20.111 -11.942 1.00 83.12 196 LYS A N 1
ATOM 1520 C CA . LYS A 1 196 ? 28.484 -20.966 -13.127 1.00 83.12 196 LYS A CA 1
ATOM 1521 C C . LYS A 1 196 ? 29.580 -20.806 -14.191 1.00 83.12 196 LYS A C 1
ATOM 1523 O O . LYS A 1 196 ? 29.609 -21.600 -15.122 1.00 83.12 196 LYS A O 1
ATOM 1528 N N . LEU A 1 197 ? 30.462 -19.804 -14.064 1.00 88.69 197 LEU A N 1
ATOM 1529 C CA . LEU A 1 197 ? 31.478 -19.422 -15.062 1.00 88.69 197 LEU A CA 1
ATOM 1530 C C . LEU A 1 197 ? 30.888 -19.135 -16.461 1.00 88.69 197 LEU A C 1
ATOM 1532 O O . LEU A 1 197 ? 31.519 -19.413 -17.478 1.00 88.69 197 LEU A O 1
ATOM 1536 N N . ARG A 1 198 ? 29.670 -18.574 -16.520 1.00 85.06 198 ARG A N 1
ATOM 1537 C CA . ARG A 1 198 ? 28.972 -18.247 -17.777 1.00 85.06 198 ARG A CA 1
ATOM 1538 C C . ARG A 1 198 ? 28.750 -16.746 -17.937 1.00 85.06 198 ARG A C 1
ATOM 1540 O O . ARG A 1 198 ? 28.456 -16.038 -16.974 1.00 85.06 198 ARG A O 1
ATOM 1547 N N . GLU A 1 199 ? 28.821 -16.291 -19.181 1.00 89.62 199 GLU A N 1
ATOM 1548 C CA . GLU A 1 199 ? 28.395 -14.957 -19.619 1.00 89.62 199 GLU A CA 1
ATOM 1549 C C . GLU A 1 199 ? 27.052 -15.051 -20.377 1.00 89.62 199 GLU A C 1
ATOM 1551 O O . GLU A 1 199 ? 26.636 -16.166 -20.711 1.00 89.62 199 GLU A O 1
ATOM 1556 N N . PRO A 1 200 ? 26.339 -13.933 -20.618 1.00 88.12 200 PRO A N 1
ATOM 1557 C CA . PRO A 1 200 ? 25.136 -13.934 -21.452 1.00 88.12 200 PRO A CA 1
ATOM 1558 C C . PRO A 1 200 ? 25.407 -14.437 -22.888 1.00 88.12 200 PRO A C 1
ATOM 1560 O O . PRO A 1 200 ? 26.533 -14.301 -23.368 1.00 88.12 200 PRO A O 1
ATOM 1563 N N . PRO A 1 201 ? 24.392 -14.964 -23.604 1.00 88.19 201 PRO A N 1
ATOM 1564 C CA . PRO A 1 201 ? 22.989 -15.083 -23.201 1.00 88.19 201 PRO A CA 1
ATOM 1565 C C . PRO A 1 201 ? 22.738 -16.194 -22.167 1.00 88.19 201 PRO A C 1
ATOM 1567 O O . PRO A 1 201 ? 23.371 -17.250 -22.169 1.00 88.19 201 PRO A O 1
ATOM 1570 N N . PHE A 1 202 ? 21.774 -15.951 -21.278 1.00 91.25 202 PHE A N 1
ATOM 1571 C CA . PHE A 1 202 ? 21.345 -16.900 -20.245 1.00 91.25 202 PHE A CA 1
ATOM 1572 C C . PHE A 1 202 ? 20.050 -17.622 -20.647 1.00 91.25 202 PHE A C 1
ATOM 1574 O O . PHE A 1 202 ? 19.275 -17.129 -21.463 1.00 91.25 202 PHE A O 1
ATOM 1581 N N . SER A 1 203 ? 19.802 -18.795 -20.064 1.00 91.94 203 SER A N 1
ATOM 1582 C CA . SER A 1 203 ? 18.582 -19.581 -20.286 1.00 91.94 203 SER A CA 1
ATOM 1583 C C . SER A 1 203 ? 17.533 -19.376 -19.183 1.00 91.94 203 SER A C 1
ATOM 1585 O O . SER A 1 203 ? 17.788 -18.752 -18.152 1.00 91.94 203 SER A O 1
ATOM 1587 N N . ALA A 1 204 ? 16.349 -19.971 -19.366 1.00 92.75 204 ALA A N 1
ATOM 1588 C CA . ALA A 1 204 ? 15.353 -20.075 -18.297 1.00 92.75 204 ALA A CA 1
ATOM 1589 C C . ALA A 1 204 ? 15.851 -20.906 -17.103 1.00 92.75 204 ALA A C 1
ATOM 1591 O O . ALA A 1 204 ? 15.535 -20.553 -15.973 1.00 92.75 204 ALA A O 1
ATOM 1592 N N . GLY A 1 205 ? 16.671 -21.940 -17.332 1.00 92.38 205 GLY A N 1
ATOM 1593 C CA . GLY A 1 205 ? 17.297 -22.718 -16.257 1.00 92.38 205 GLY A CA 1
ATOM 1594 C C . GLY A 1 205 ? 18.243 -21.869 -15.406 1.00 92.38 205 GLY A C 1
ATOM 1595 O O . GLY A 1 205 ? 18.159 -21.883 -14.187 1.00 92.38 205 GLY A O 1
ATOM 1596 N N . ASP A 1 206 ? 19.058 -21.024 -16.041 1.00 93.62 206 ASP A N 1
ATOM 1597 C CA . ASP A 1 206 ? 19.972 -20.115 -15.333 1.00 93.62 206 ASP A CA 1
ATOM 1598 C C . ASP A 1 206 ? 19.217 -19.111 -14.438 1.00 93.62 206 ASP A C 1
ATOM 1600 O O . ASP A 1 206 ? 19.638 -18.820 -13.318 1.00 93.62 206 ASP A O 1
ATOM 1604 N N . ALA A 1 207 ? 18.066 -18.611 -14.904 1.00 94.44 207 ALA A N 1
ATOM 1605 C CA . ALA A 1 207 ? 17.187 -17.742 -14.120 1.00 94.44 207 ALA A CA 1
ATOM 1606 C C . ALA A 1 207 ? 16.404 -18.492 -13.020 1.00 94.44 207 ALA A C 1
ATOM 1608 O O . ALA A 1 207 ? 16.094 -17.894 -11.989 1.00 94.44 207 ALA A O 1
ATOM 1609 N N . ILE A 1 208 ? 16.102 -19.781 -13.216 1.00 94.56 208 ILE A N 1
ATOM 1610 C CA . ILE A 1 208 ? 15.497 -20.673 -12.212 1.00 94.56 208 ILE A CA 1
ATOM 1611 C C . ILE A 1 208 ? 16.494 -20.962 -11.086 1.00 94.56 208 ILE A C 1
ATOM 1613 O O . ILE A 1 208 ? 16.164 -20.742 -9.922 1.00 94.56 208 ILE A O 1
ATOM 1617 N N . ASP A 1 209 ? 17.725 -21.360 -11.410 1.00 92.00 209 ASP A N 1
ATOM 1618 C CA . ASP A 1 209 ? 18.764 -21.621 -10.410 1.00 92.00 209 ASP A CA 1
ATOM 1619 C C . ASP A 1 209 ? 19.077 -20.359 -9.585 1.00 92.00 209 ASP A C 1
ATOM 1621 O O . ASP A 1 209 ? 19.280 -20.433 -8.373 1.00 92.00 209 ASP A O 1
ATOM 1625 N N . PHE A 1 210 ? 19.073 -19.177 -10.219 1.00 93.75 210 PHE A N 1
ATOM 1626 C CA . PHE A 1 210 ? 19.227 -17.903 -9.513 1.00 93.75 210 PHE A CA 1
ATOM 1627 C C . PHE A 1 210 ? 18.036 -17.589 -8.593 1.00 93.75 210 PHE A C 1
ATOM 1629 O O . PHE A 1 210 ? 18.234 -17.013 -7.523 1.00 93.75 210 PHE A O 1
ATOM 1636 N N . LEU A 1 211 ? 16.809 -17.974 -8.967 1.00 92.62 211 LEU A N 1
ATOM 1637 C CA . LEU A 1 211 ? 15.637 -17.846 -8.097 1.00 92.62 211 LEU A CA 1
ATOM 1638 C C . LEU A 1 211 ? 15.712 -18.774 -6.878 1.00 92.62 211 LEU A C 1
ATOM 1640 O O . LEU A 1 211 ? 15.412 -18.308 -5.779 1.00 92.62 211 LEU A O 1
ATOM 1644 N N . PHE A 1 212 ? 16.148 -20.026 -7.043 1.00 89.94 212 PHE A N 1
ATOM 1645 C CA . PHE A 1 212 ? 16.392 -20.934 -5.916 1.00 89.94 212 PHE A CA 1
ATOM 1646 C C . PHE A 1 212 ? 17.489 -20.388 -4.992 1.00 89.94 212 PHE A C 1
ATOM 1648 O O . PHE A 1 212 ? 17.235 -20.184 -3.812 1.00 89.94 212 PHE A O 1
ATOM 1655 N N . MET A 1 213 ? 18.635 -19.965 -5.535 1.00 92.12 213 MET A N 1
ATOM 1656 C CA . MET A 1 213 ? 19.714 -19.350 -4.745 1.00 92.12 213 MET A CA 1
ATOM 1657 C C . MET A 1 213 ? 19.295 -18.041 -4.039 1.00 92.12 213 MET A C 1
ATOM 1659 O O . MET A 1 213 ? 19.839 -17.684 -2.992 1.00 92.12 213 MET A O 1
ATOM 1663 N N . LEU A 1 214 ? 18.309 -17.309 -4.574 1.00 86.31 214 LEU A N 1
ATOM 1664 C CA . LEU A 1 214 ? 17.684 -16.181 -3.872 1.00 86.31 214 LEU A CA 1
ATOM 1665 C C . LEU A 1 214 ? 16.738 -16.612 -2.739 1.00 86.31 214 LEU A C 1
ATOM 1667 O O . LEU A 1 214 ? 16.576 -15.830 -1.805 1.00 86.31 214 LEU A O 1
ATOM 1671 N N . ALA A 1 215 ? 16.122 -17.792 -2.817 1.00 82.62 215 ALA A N 1
ATOM 1672 C CA . ALA A 1 215 ? 15.241 -18.354 -1.792 1.00 82.62 215 ALA A CA 1
ATOM 1673 C C . ALA A 1 215 ? 16.004 -19.097 -0.678 1.00 82.62 215 ALA A C 1
ATOM 1675 O O . ALA A 1 215 ? 15.587 -19.025 0.475 1.00 82.62 215 ALA A O 1
ATOM 1676 N N . ASP A 1 216 ? 17.148 -19.717 -0.997 1.00 79.50 216 ASP A N 1
ATOM 1677 C CA . ASP A 1 216 ? 18.083 -20.309 -0.023 1.00 79.50 216 ASP A CA 1
ATOM 1678 C C . ASP A 1 216 ? 18.662 -19.243 0.930 1.00 79.50 216 ASP A C 1
ATOM 1680 O O . ASP A 1 216 ? 18.969 -19.502 2.095 1.00 79.50 216 ASP A O 1
ATOM 1684 N N . LYS A 1 217 ? 18.809 -18.005 0.437 1.00 76.88 217 LYS A N 1
ATOM 1685 C CA . LYS A 1 217 ? 19.098 -16.826 1.263 1.00 76.88 217 LYS A CA 1
ATOM 1686 C C . LYS A 1 217 ? 17.839 -16.427 2.049 1.00 76.88 217 LYS A C 1
ATOM 1688 O O . LYS A 1 217 ? 16.764 -16.377 1.456 1.00 76.88 217 LYS A O 1
ATOM 1693 N N . PRO A 1 218 ? 17.951 -15.974 3.315 1.00 71.25 218 PRO A N 1
ATOM 1694 C CA . PRO A 1 218 ? 16.812 -15.443 4.067 1.00 71.25 218 PRO A CA 1
ATOM 1695 C C . PRO A 1 218 ? 16.238 -14.189 3.383 1.00 71.25 218 PRO A C 1
ATOM 1697 O O . PRO A 1 218 ? 16.739 -13.073 3.547 1.00 71.25 218 PRO A O 1
ATOM 1700 N N . CYS A 1 219 ? 15.185 -14.375 2.585 1.00 76.56 219 CYS A N 1
ATOM 1701 C CA . CYS A 1 219 ? 14.583 -13.340 1.755 1.00 76.56 219 CYS A CA 1
ATOM 1702 C C . CYS A 1 219 ? 13.054 -13.293 1.918 1.00 76.56 219 CYS A C 1
ATOM 1704 O O . CYS A 1 219 ? 12.411 -14.249 2.343 1.00 76.56 219 CYS A O 1
ATOM 1706 N N . GLY A 1 220 ? 12.450 -12.141 1.613 1.00 81.19 220 GLY A N 1
ATOM 1707 C CA . GLY A 1 220 ? 10.995 -11.985 1.687 1.00 81.19 220 GLY A CA 1
ATOM 1708 C C . GLY A 1 220 ? 10.288 -12.483 0.417 1.00 81.19 220 GLY A C 1
ATOM 1709 O O . GLY A 1 220 ? 10.835 -12.319 -0.677 1.00 81.19 220 GLY A O 1
ATOM 1710 N N . PRO A 1 221 ? 9.021 -12.938 0.493 1.00 87.75 221 PRO A N 1
ATOM 1711 C CA . PRO A 1 221 ? 8.267 -13.485 -0.647 1.00 87.75 221 PRO A CA 1
ATOM 1712 C C . PRO A 1 221 ? 8.005 -12.494 -1.799 1.00 87.75 221 PRO A C 1
ATOM 1714 O O . PRO A 1 221 ? 7.440 -12.860 -2.823 1.00 87.75 221 PRO A O 1
ATOM 1717 N N . THR A 1 222 ? 8.416 -11.227 -1.681 1.00 89.19 222 THR A N 1
ATOM 1718 C CA . THR A 1 222 ? 8.378 -10.255 -2.790 1.00 89.19 222 THR A CA 1
ATOM 1719 C C . THR A 1 222 ? 9.659 -10.232 -3.633 1.00 89.19 222 THR A C 1
ATOM 1721 O O . THR A 1 222 ? 9.697 -9.540 -4.653 1.00 89.19 222 THR A O 1
ATOM 1724 N N . ILE A 1 223 ? 10.715 -10.955 -3.238 1.00 91.44 223 ILE A N 1
ATOM 1725 C CA . ILE A 1 223 ? 12.016 -10.951 -3.920 1.00 91.44 223 ILE A CA 1
ATOM 1726 C C . ILE A 1 223 ? 11.983 -11.704 -5.266 1.00 91.44 223 ILE A C 1
ATOM 1728 O O . ILE A 1 223 ? 12.360 -11.067 -6.255 1.00 91.44 223 ILE A O 1
ATOM 1732 N N . PRO A 1 224 ? 11.452 -12.943 -5.389 1.00 93.00 224 PRO A N 1
ATOM 1733 C CA . PRO A 1 224 ? 11.378 -13.648 -6.678 1.00 93.00 224 PRO A CA 1
ATOM 1734 C C . PRO A 1 224 ? 10.618 -12.862 -7.758 1.00 93.00 224 PRO A C 1
ATOM 1736 O O . PRO A 1 224 ? 11.117 -12.629 -8.861 1.00 93.00 224 PRO A O 1
ATOM 1739 N N . GLY A 1 225 ? 9.431 -12.348 -7.415 1.00 93.44 225 GLY A N 1
ATOM 1740 C CA . GLY A 1 225 ? 8.635 -11.510 -8.317 1.00 93.44 225 GLY A CA 1
ATOM 1741 C C . GLY A 1 225 ? 9.308 -10.176 -8.671 1.00 93.44 225 GLY A C 1
ATOM 1742 O O . GLY A 1 225 ? 9.093 -9.645 -9.760 1.00 93.44 225 GLY A O 1
ATOM 1743 N N . ALA A 1 226 ? 10.159 -9.634 -7.792 1.00 93.25 226 ALA A N 1
ATOM 1744 C CA . ALA A 1 226 ? 10.914 -8.416 -8.071 1.00 93.25 226 ALA A CA 1
ATOM 1745 C C . ALA A 1 226 ? 12.124 -8.649 -8.986 1.00 93.25 226 ALA A C 1
ATOM 1747 O O . ALA A 1 226 ? 12.399 -7.784 -9.819 1.00 93.25 226 ALA A O 1
ATOM 1748 N N . PHE A 1 227 ? 12.809 -9.793 -8.878 1.00 95.81 227 PHE A N 1
ATOM 1749 C CA . PHE A 1 227 ? 13.823 -10.202 -9.853 1.00 95.81 227 PHE A CA 1
ATOM 1750 C C . PHE A 1 227 ? 13.195 -10.325 -11.246 1.00 95.81 227 PHE A C 1
ATOM 1752 O O . PHE A 1 227 ? 13.611 -9.623 -12.167 1.00 95.81 227 PHE A O 1
ATOM 1759 N N . LEU A 1 228 ? 12.111 -11.095 -11.385 1.00 96.00 228 LEU A N 1
ATOM 1760 C CA . LEU A 1 228 ? 11.454 -11.275 -12.683 1.00 96.00 228 LEU A CA 1
ATOM 1761 C C . LEU A 1 228 ? 10.871 -9.981 -13.254 1.00 96.00 228 LEU A C 1
ATOM 1763 O O . LEU A 1 228 ? 10.980 -9.752 -14.452 1.00 96.00 228 LEU A O 1
ATOM 1767 N N . LYS A 1 229 ? 10.339 -9.077 -12.423 1.00 95.31 229 LYS A N 1
ATOM 1768 C CA . LYS A 1 229 ? 9.918 -7.743 -12.887 1.00 95.31 229 LYS A CA 1
ATOM 1769 C C . LYS A 1 229 ? 11.092 -6.877 -13.370 1.00 95.31 229 LYS A C 1
ATOM 1771 O O . LYS A 1 229 ? 10.884 -6.004 -14.210 1.00 95.31 229 LYS A O 1
ATOM 1776 N N . SER A 1 230 ? 12.304 -7.122 -12.868 1.00 96.19 230 SER A N 1
ATOM 1777 C CA . SER A 1 230 ? 13.536 -6.468 -13.330 1.00 96.19 230 SER A CA 1
ATOM 1778 C C . SER A 1 230 ? 13.987 -7.033 -14.679 1.00 96.19 230 SER A C 1
ATOM 1780 O O . SER A 1 230 ? 14.247 -6.262 -15.600 1.00 96.19 230 SER A O 1
ATOM 1782 N N . LEU A 1 231 ? 13.998 -8.365 -14.815 1.00 95.62 231 LEU A N 1
ATOM 1783 C CA . LEU A 1 231 ? 14.340 -9.079 -16.050 1.00 95.62 231 LEU A CA 1
ATOM 1784 C C . LEU A 1 231 ? 13.340 -8.764 -17.175 1.00 95.62 231 LEU A C 1
ATOM 1786 O O . LEU A 1 231 ? 13.731 -8.241 -18.212 1.00 95.62 231 LEU A O 1
ATOM 1790 N N . ALA A 1 232 ? 12.039 -8.922 -16.919 1.00 95.56 232 ALA A N 1
ATOM 1791 C CA . ALA A 1 232 ? 10.965 -8.578 -17.854 1.00 95.56 232 ALA A CA 1
ATOM 1792 C C . ALA A 1 232 ? 10.913 -7.086 -18.211 1.00 95.56 232 ALA A C 1
ATOM 1794 O O . ALA A 1 232 ? 10.329 -6.701 -19.226 1.00 95.56 232 ALA A O 1
ATOM 1795 N N . TRP A 1 233 ? 11.447 -6.201 -17.363 1.00 95.56 233 TRP A N 1
ATOM 1796 C CA . TRP A 1 233 ? 11.641 -4.806 -17.749 1.00 95.56 233 TRP A CA 1
ATOM 1797 C C . TRP A 1 233 ? 12.821 -4.666 -18.708 1.00 95.56 233 TRP A C 1
ATOM 1799 O O . TRP A 1 233 ? 12.638 -4.086 -19.777 1.00 95.56 233 TRP A O 1
ATOM 1809 N N . PHE A 1 234 ? 13.974 -5.228 -18.343 1.00 95.25 234 PHE A N 1
ATOM 1810 C CA . PHE A 1 234 ? 15.210 -5.150 -19.111 1.00 95.25 234 PHE A CA 1
ATOM 1811 C C . PHE A 1 234 ? 15.054 -5.726 -20.518 1.00 95.25 234 PHE A C 1
ATOM 1813 O O . PHE A 1 234 ? 15.331 -5.024 -21.482 1.00 95.25 234 PHE A O 1
ATOM 1820 N N . GLU A 1 235 ? 14.533 -6.945 -20.652 1.00 94.94 235 GLU A N 1
ATOM 1821 C CA . GLU A 1 235 ? 14.378 -7.625 -21.945 1.00 94.94 235 GLU A CA 1
ATOM 1822 C C . GLU A 1 235 ? 13.529 -6.820 -22.937 1.00 94.94 235 GLU A C 1
ATOM 1824 O O . GLU A 1 235 ? 13.855 -6.741 -24.118 1.00 94.94 235 GLU A O 1
ATOM 1829 N N . ARG A 1 236 ? 12.467 -6.164 -22.447 1.00 94.19 236 ARG A N 1
ATOM 1830 C CA . ARG A 1 236 ? 11.582 -5.329 -23.271 1.00 94.19 236 ARG A CA 1
ATOM 1831 C C . ARG A 1 236 ? 12.250 -4.031 -23.721 1.00 94.19 236 ARG A C 1
ATOM 1833 O O . ARG A 1 236 ? 12.045 -3.632 -24.857 1.00 94.19 236 ARG A O 1
ATOM 1840 N N . VAL A 1 237 ? 12.986 -3.345 -22.838 1.00 92.50 237 VAL A N 1
ATOM 1841 C CA . VAL A 1 237 ? 13.654 -2.077 -23.206 1.00 92.50 237 VAL A CA 1
ATOM 1842 C C . VAL A 1 237 ? 14.946 -2.300 -23.992 1.00 92.50 237 VAL A C 1
ATOM 1844 O O . VAL A 1 237 ? 15.401 -1.391 -24.666 1.00 92.50 237 VAL A O 1
ATOM 1847 N N . SER A 1 238 ? 15.507 -3.509 -23.926 1.00 91.81 238 SER A N 1
ATOM 1848 C CA . SER A 1 238 ? 16.726 -3.911 -24.636 1.00 91.81 238 SER A CA 1
ATOM 1849 C C . SER A 1 238 ? 16.481 -4.383 -26.075 1.00 91.81 238 SER A C 1
ATOM 1851 O O . SER A 1 238 ? 17.437 -4.748 -26.747 1.00 91.81 238 SER A O 1
ATOM 1853 N N . GLY A 1 239 ? 15.228 -4.424 -26.543 1.00 90.75 239 GLY A N 1
ATOM 1854 C CA . GLY A 1 239 ? 14.882 -4.822 -27.915 1.00 90.75 239 GLY A CA 1
ATOM 1855 C C . GLY A 1 239 ? 14.772 -6.332 -28.180 1.00 90.75 239 GLY A C 1
ATOM 1856 O O . GLY A 1 239 ? 14.532 -6.713 -29.319 1.00 90.75 239 GLY A O 1
ATOM 1857 N N . PHE A 1 240 ? 14.896 -7.213 -27.177 1.00 92.25 240 PHE A N 1
ATOM 1858 C CA . PHE A 1 240 ? 14.817 -8.666 -27.419 1.00 92.25 240 PHE A CA 1
ATOM 1859 C C . PHE A 1 240 ? 13.429 -9.088 -27.952 1.00 92.25 240 PHE A C 1
ATOM 1861 O O . PHE A 1 240 ? 12.427 -8.698 -27.330 1.00 92.25 240 PHE A O 1
ATOM 1868 N N . PRO A 1 241 ? 13.340 -9.911 -29.021 1.00 91.50 241 PRO A N 1
ATOM 1869 C CA . PRO A 1 241 ? 12.097 -10.527 -29.507 1.00 91.50 241 PRO A CA 1
ATOM 1870 C C . PRO A 1 241 ? 11.328 -11.243 -28.394 1.00 91.50 241 PRO A C 1
ATOM 1872 O O . PRO A 1 241 ? 11.935 -11.728 -27.440 1.00 91.50 241 PRO A O 1
ATOM 1875 N N . PHE A 1 242 ? 9.994 -11.298 -28.473 1.00 90.81 242 PHE A N 1
ATOM 1876 C CA . PHE A 1 242 ? 9.146 -11.797 -27.378 1.00 90.81 242 PHE A CA 1
ATOM 1877 C C . PHE A 1 242 ? 9.422 -13.274 -27.045 1.00 90.81 242 PHE A C 1
ATOM 1879 O O . PHE A 1 242 ? 9.429 -13.657 -25.877 1.00 90.81 242 PHE A O 1
ATOM 1886 N N . GLU A 1 243 ? 9.719 -14.057 -28.073 1.00 89.00 243 GLU A N 1
ATOM 1887 C CA . GLU A 1 243 ? 9.968 -15.497 -28.095 1.00 89.00 243 GLU A CA 1
ATOM 1888 C C . GLU A 1 243 ? 11.287 -15.856 -27.385 1.00 89.00 243 GLU A C 1
ATOM 1890 O O . GLU A 1 243 ? 11.410 -16.877 -26.698 1.00 89.00 243 GLU A O 1
ATOM 1895 N N . GLU A 1 244 ? 12.285 -14.979 -27.511 1.00 87.44 244 GLU A N 1
ATOM 1896 C CA . GLU A 1 244 ? 13.603 -15.149 -26.902 1.00 87.44 244 GLU A CA 1
ATOM 1897 C C . GLU A 1 244 ? 13.585 -14.863 -25.398 1.00 87.44 244 GLU A C 1
ATOM 1899 O O . GLU A 1 244 ? 14.335 -15.498 -24.645 1.00 87.44 244 GLU A O 1
ATOM 1904 N N . ARG A 1 245 ? 12.691 -13.973 -24.939 1.00 93.88 245 ARG A N 1
ATOM 1905 C CA . ARG A 1 245 ? 12.635 -13.494 -23.547 1.00 93.88 245 ARG A CA 1
ATOM 1906 C C . ARG A 1 245 ? 12.599 -14.652 -22.559 1.00 93.88 245 ARG A C 1
ATOM 1908 O O . ARG A 1 245 ? 11.796 -15.581 -22.651 1.00 93.88 245 ARG A O 1
ATOM 1915 N N . ILE A 1 246 ? 13.481 -14.590 -21.574 1.00 93.69 246 ILE A N 1
ATOM 1916 C CA . ILE A 1 246 ? 13.553 -15.544 -20.477 1.00 93.69 246 ILE A CA 1
ATOM 1917 C C . ILE A 1 246 ? 12.324 -15.349 -19.580 1.00 93.69 246 ILE A C 1
ATOM 1919 O O . ILE A 1 246 ? 11.698 -16.321 -19.161 1.00 93.69 246 ILE A O 1
ATOM 1923 N N . SER A 1 247 ? 11.928 -14.093 -19.338 1.00 93.31 247 SER A N 1
ATOM 1924 C CA . SER A 1 247 ? 10.873 -13.746 -18.374 1.00 93.31 247 SER A CA 1
ATOM 1925 C C . SER A 1 247 ? 9.447 -14.176 -18.742 1.00 93.31 247 SER A C 1
ATOM 1927 O O . SER A 1 247 ? 8.594 -14.188 -17.856 1.00 93.31 247 SER A O 1
ATOM 1929 N N . VAL A 1 248 ? 9.168 -14.532 -20.002 1.00 92.56 248 VAL A N 1
ATOM 1930 C CA . VAL A 1 248 ? 7.834 -14.994 -20.443 1.00 92.56 248 VAL A CA 1
ATOM 1931 C C . VAL A 1 248 ? 7.666 -16.515 -20.369 1.00 92.56 248 VAL A C 1
ATOM 1933 O O . VAL A 1 248 ? 6.555 -17.020 -20.518 1.00 92.56 248 VAL A O 1
ATOM 1936 N N . LYS A 1 249 ? 8.753 -17.264 -20.146 1.00 93.56 249 LYS A N 1
ATOM 1937 C CA . LYS A 1 249 ? 8.756 -18.731 -20.229 1.00 93.56 249 LYS A CA 1
ATOM 1938 C C . LYS A 1 249 ? 8.033 -19.328 -19.022 1.00 93.56 249 LYS A C 1
ATOM 1940 O O . LYS A 1 249 ? 8.414 -19.096 -17.875 1.00 93.56 249 LYS A O 1
ATOM 1945 N N . THR A 1 250 ? 6.983 -20.104 -19.296 1.00 94.38 250 THR A N 1
ATOM 1946 C CA . THR A 1 250 ? 6.009 -20.615 -18.312 1.00 94.38 250 THR A CA 1
ATOM 1947 C C . THR A 1 250 ? 6.664 -21.265 -17.098 1.00 94.38 250 THR A C 1
ATOM 1949 O O . THR A 1 250 ? 6.334 -20.907 -15.974 1.00 94.38 250 THR A O 1
ATOM 1952 N N . VAL A 1 251 ? 7.658 -22.131 -17.317 1.00 93.88 251 VAL A N 1
ATOM 1953 C CA . VAL A 1 251 ? 8.409 -22.820 -16.256 1.00 93.88 251 VAL A CA 1
ATOM 1954 C C . VAL A 1 251 ? 8.997 -21.860 -15.209 1.00 93.88 251 VAL A C 1
ATOM 1956 O O . VAL A 1 251 ? 8.853 -22.100 -14.015 1.00 93.88 251 VAL A O 1
ATOM 1959 N N . LEU A 1 252 ? 9.561 -20.721 -15.624 1.00 94.50 252 LEU A N 1
ATOM 1960 C CA . LEU A 1 252 ? 10.153 -19.725 -14.723 1.00 94.50 252 LEU A CA 1
ATOM 1961 C C . LEU A 1 252 ? 9.082 -18.941 -13.941 1.00 94.50 252 LEU A C 1
ATOM 1963 O O . LEU A 1 252 ? 9.294 -18.562 -12.786 1.00 94.50 252 LEU A O 1
ATOM 1967 N N . LEU A 1 253 ? 7.915 -18.722 -14.553 1.00 94.25 253 LEU A N 1
ATOM 1968 C CA . LEU A 1 253 ? 6.750 -18.121 -13.898 1.00 94.25 253 LEU A CA 1
ATOM 1969 C C . LEU A 1 253 ? 6.146 -19.083 -12.858 1.00 94.25 253 LEU A C 1
ATOM 1971 O O . LEU A 1 253 ? 5.798 -18.646 -11.763 1.00 94.25 253 LEU A O 1
ATOM 1975 N N . SER A 1 254 ? 6.104 -20.385 -13.152 1.00 94.12 254 SER A N 1
ATOM 1976 C CA . SER A 1 254 ? 5.692 -21.427 -12.204 1.00 94.12 254 SER A CA 1
ATOM 1977 C C . SER A 1 254 ? 6.676 -21.571 -11.038 1.00 94.12 254 SER A C 1
ATOM 1979 O O . SER A 1 254 ? 6.240 -21.580 -9.889 1.00 94.12 254 SER A O 1
ATOM 1981 N N . THR A 1 255 ? 7.993 -21.593 -11.289 1.00 94.62 255 THR A N 1
ATOM 1982 C CA . THR A 1 255 ? 9.018 -21.596 -10.224 1.00 94.62 255 THR A CA 1
ATOM 1983 C C . THR A 1 255 ? 8.875 -20.386 -9.302 1.00 94.62 255 THR A C 1
ATOM 1985 O O . THR A 1 255 ? 8.936 -20.535 -8.084 1.00 94.62 255 THR A O 1
ATOM 1988 N N . ARG A 1 256 ? 8.618 -19.188 -9.852 1.00 94.44 256 ARG A N 1
ATOM 1989 C CA . ARG A 1 256 ? 8.295 -18.002 -9.043 1.00 94.44 256 ARG A CA 1
ATOM 1990 C C . ARG A 1 256 ? 7.107 -18.263 -8.125 1.00 94.44 256 ARG A C 1
ATOM 1992 O O . ARG A 1 256 ? 7.199 -17.921 -6.955 1.00 94.44 256 ARG A O 1
ATOM 1999 N N . ASP A 1 257 ? 6.002 -18.801 -8.629 1.00 92.75 257 ASP A N 1
ATOM 2000 C CA . ASP A 1 257 ? 4.785 -18.955 -7.822 1.00 92.75 257 ASP A CA 1
ATOM 2001 C C . ASP A 1 257 ? 4.925 -20.022 -6.731 1.00 92.75 257 ASP A C 1
ATOM 2003 O O . ASP A 1 257 ? 4.399 -19.830 -5.635 1.00 92.75 257 ASP A O 1
ATOM 2007 N N . ILE A 1 258 ? 5.702 -21.078 -6.992 1.00 91.06 258 ILE A N 1
ATOM 2008 C CA . ILE A 1 258 ? 6.118 -22.074 -5.994 1.00 91.06 258 ILE A CA 1
ATOM 2009 C C . ILE A 1 258 ? 6.944 -21.395 -4.890 1.00 91.06 258 ILE A C 1
ATOM 2011 O O . ILE A 1 258 ? 6.507 -21.353 -3.741 1.00 91.06 258 ILE A O 1
ATOM 2015 N N . LEU A 1 259 ? 8.050 -20.729 -5.241 1.00 89.44 259 LEU A N 1
ATOM 2016 C CA . LEU A 1 259 ? 8.918 -20.052 -4.267 1.00 89.44 259 LEU A CA 1
ATOM 2017 C C . LEU A 1 259 ? 8.199 -18.920 -3.513 1.00 89.44 259 LEU A C 1
ATOM 2019 O O . LEU A 1 259 ? 8.435 -18.699 -2.330 1.00 89.44 259 LEU A O 1
ATOM 2023 N N . VAL A 1 260 ? 7.284 -18.193 -4.161 1.00 89.50 260 VAL A N 1
ATOM 2024 C CA . VAL A 1 260 ? 6.452 -17.162 -3.511 1.00 89.50 260 VAL A CA 1
ATOM 2025 C C . VAL A 1 260 ? 5.417 -17.782 -2.566 1.00 89.50 260 VAL A C 1
ATOM 2027 O O . VAL A 1 260 ? 5.010 -17.115 -1.615 1.00 89.50 260 VAL A O 1
ATOM 2030 N N . LYS A 1 261 ? 4.980 -19.027 -2.792 1.00 86.88 261 LYS A N 1
ATOM 2031 C CA . LYS A 1 261 ? 4.122 -19.780 -1.867 1.00 86.88 261 LYS A CA 1
ATOM 2032 C C . LYS A 1 261 ? 4.920 -20.318 -0.675 1.00 86.88 261 LYS A C 1
ATOM 2034 O O . LYS A 1 261 ? 4.425 -20.231 0.438 1.00 86.88 261 LYS A O 1
ATOM 2039 N N . GLU A 1 262 ? 6.139 -20.801 -0.892 1.00 84.00 262 GLU A N 1
ATOM 2040 C CA . GLU A 1 262 ? 7.020 -21.349 0.153 1.00 84.00 262 GLU A CA 1
ATOM 2041 C C . GLU A 1 262 ? 7.599 -20.251 1.064 1.00 84.00 262 GLU A C 1
ATOM 2043 O O . GLU A 1 262 ? 7.540 -20.352 2.286 1.00 84.00 262 GLU A O 1
ATOM 2048 N N . LEU A 1 263 ? 8.062 -19.133 0.489 1.00 83.50 263 LEU A N 1
ATOM 2049 C CA . LEU A 1 263 ? 8.555 -17.967 1.241 1.00 83.50 263 LEU A CA 1
ATOM 2050 C C . LEU A 1 263 ? 7.435 -17.186 1.959 1.00 83.50 263 LEU A C 1
ATOM 2052 O O . LEU A 1 263 ? 7.712 -16.312 2.786 1.00 83.50 263 LEU A O 1
ATOM 2056 N N . LYS A 1 264 ? 6.160 -17.459 1.653 1.00 79.19 264 LYS A N 1
ATOM 2057 C CA . LYS A 1 264 ? 5.028 -17.009 2.473 1.00 79.19 264 LYS A CA 1
ATOM 2058 C C . LYS A 1 264 ? 4.871 -17.978 3.640 1.00 79.19 264 LYS A C 1
ATOM 2060 O O . LYS A 1 264 ? 4.203 -18.999 3.505 1.00 79.19 264 LYS A O 1
ATOM 2065 N N . LYS A 1 265 ? 5.407 -17.610 4.809 1.00 64.69 265 LYS A N 1
ATOM 2066 C CA . LYS A 1 265 ? 5.062 -18.302 6.059 1.00 64.69 265 LYS A CA 1
ATOM 2067 C C . LYS A 1 265 ? 3.527 -18.385 6.175 1.00 64.69 265 LYS A C 1
ATOM 2069 O O . LYS A 1 265 ? 2.881 -17.331 6.091 1.00 64.69 265 LYS A O 1
ATOM 2074 N N . PRO A 1 266 ? 2.932 -19.582 6.334 1.00 43.69 266 PRO A N 1
ATOM 2075 C CA . PRO A 1 266 ? 1.493 -19.703 6.523 1.00 43.69 266 PRO A CA 1
ATOM 2076 C C . PRO A 1 266 ? 1.092 -18.934 7.786 1.00 43.69 266 PRO A C 1
ATOM 2078 O O . PRO A 1 266 ? 1.810 -18.956 8.783 1.00 43.69 266 PRO A O 1
ATOM 2081 N N . GLY A 1 267 ? -0.023 -18.205 7.729 1.00 46.19 267 GLY A N 1
ATOM 2082 C CA . GLY A 1 267 ? -0.496 -17.413 8.867 1.00 46.19 267 GLY A CA 1
ATOM 2083 C C . GLY A 1 267 ? 0.183 -16.052 9.082 1.00 46.19 267 GLY A C 1
ATOM 2084 O O . GLY A 1 267 ? -0.037 -15.459 10.129 1.00 46.19 267 GLY A O 1
ATOM 2085 N N . ILE A 1 268 ? 0.949 -15.505 8.123 1.00 39.69 268 ILE A N 1
ATOM 2086 C CA . ILE A 1 268 ? 1.202 -14.048 8.076 1.00 39.69 268 ILE A CA 1
ATOM 2087 C C . ILE A 1 268 ? 0.129 -13.395 7.187 1.00 39.69 268 ILE A C 1
ATOM 2089 O O . ILE A 1 268 ? 0.203 -13.544 5.960 1.00 39.69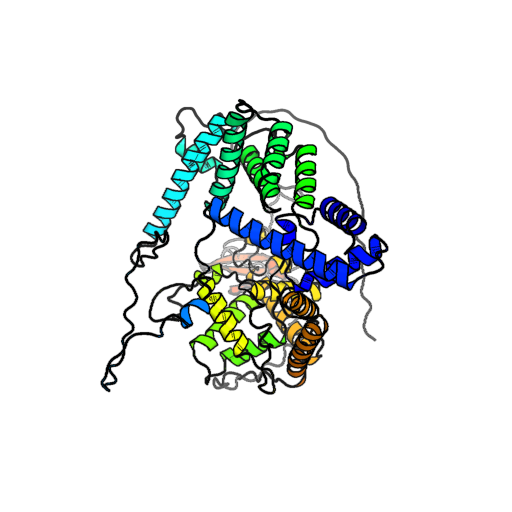 268 ILE A O 1
ATOM 2093 N N . PRO A 1 269 ? -0.845 -12.645 7.743 1.00 46.09 269 PRO A N 1
ATOM 2094 C CA . PRO A 1 269 ? -1.771 -11.861 6.938 1.00 46.09 269 PRO A CA 1
ATOM 2095 C C . PRO A 1 269 ? -1.013 -10.793 6.147 1.00 46.09 269 PRO A C 1
ATOM 2097 O O . PRO A 1 269 ? -0.023 -10.222 6.614 1.00 46.09 269 PRO A O 1
ATOM 2100 N N . VAL A 1 270 ? -1.504 -10.451 4.954 1.00 48.75 270 VAL A N 1
ATOM 2101 C CA . VAL A 1 270 ? -1.044 -9.233 4.277 1.00 48.75 270 VAL A CA 1
ATOM 2102 C C . VAL A 1 270 ? -1.628 -8.054 5.046 1.00 48.75 270 VAL A C 1
ATOM 2104 O O . VAL A 1 270 ? -2.752 -7.646 4.766 1.00 48.75 270 VAL A O 1
ATOM 2107 N N . HIS A 1 271 ? -0.874 -7.535 6.020 1.00 52.69 271 HIS A N 1
ATOM 2108 C CA . HIS A 1 271 ? -1.280 -6.425 6.884 1.00 52.69 271 HIS A CA 1
ATOM 2109 C C . HIS A 1 271 ? -1.487 -5.154 6.049 1.00 52.69 271 HIS A C 1
ATOM 2111 O O . HIS A 1 271 ? -0.592 -4.327 5.860 1.00 52.69 271 HIS A O 1
ATOM 2117 N N . ARG A 1 272 ? -2.700 -5.016 5.510 1.00 65.19 272 ARG A N 1
ATOM 2118 C CA . ARG A 1 272 ? -3.225 -3.754 4.995 1.00 65.19 272 ARG A CA 1
ATOM 2119 C C . ARG A 1 272 ? -3.357 -2.798 6.179 1.00 65.19 272 ARG A C 1
ATOM 2121 O O . ARG A 1 272 ? -3.479 -3.230 7.324 1.00 65.19 272 ARG A O 1
ATOM 2128 N N . ALA A 1 273 ? -3.300 -1.500 5.916 1.00 74.00 273 ALA A N 1
ATOM 2129 C CA . ALA A 1 273 ? -3.648 -0.528 6.941 1.00 74.00 273 ALA A CA 1
ATOM 2130 C C . ALA A 1 273 ? -5.171 -0.587 7.153 1.00 74.00 273 ALA A C 1
ATOM 2132 O O . ALA A 1 273 ? -5.885 -0.457 6.153 1.00 74.00 273 ALA A O 1
ATOM 2133 N N . PRO A 1 274 ? -5.677 -0.786 8.385 1.00 85.50 274 PRO A N 1
ATOM 2134 C CA . PRO A 1 274 ? -7.114 -0.744 8.633 1.00 85.50 274 PRO A CA 1
ATOM 2135 C C . PRO A 1 274 ? -7.636 0.656 8.316 1.00 85.50 274 PRO A C 1
ATOM 2137 O O . PRO A 1 274 ? -6.930 1.647 8.536 1.00 85.50 274 PRO A O 1
ATOM 2140 N N . ARG A 1 275 ? -8.852 0.745 7.779 1.00 89.31 275 ARG A N 1
ATOM 2141 C CA . ARG A 1 275 ? -9.523 2.028 7.539 1.00 89.31 275 ARG A CA 1
ATOM 2142 C C . ARG A 1 275 ? -9.936 2.695 8.853 1.00 89.31 275 ARG A C 1
ATOM 2144 O O . ARG A 1 275 ? -9.890 2.074 9.914 1.00 89.31 275 ARG A O 1
ATOM 2151 N N . LEU A 1 276 ? -10.349 3.956 8.784 1.00 89.12 276 LEU A N 1
ATOM 2152 C CA . LEU A 1 276 ? -11.036 4.595 9.902 1.00 89.12 276 LEU A CA 1
ATOM 2153 C C . LEU A 1 276 ? -12.499 4.086 9.980 1.00 89.12 276 LEU A C 1
ATOM 2155 O O . LEU A 1 276 ? -13.135 3.945 8.928 1.00 89.12 276 LEU A O 1
ATOM 2159 N N . PRO A 1 277 ? -13.032 3.839 11.190 1.00 86.69 277 PRO A N 1
ATOM 2160 C CA . PRO A 1 277 ? -14.470 3.775 11.469 1.00 86.69 277 PRO A CA 1
ATOM 2161 C C . PRO A 1 277 ? -15.204 5.067 11.105 1.00 86.69 277 PRO A C 1
ATOM 2163 O O . PRO A 1 277 ? -14.588 6.138 11.097 1.00 86.69 277 PRO A O 1
ATOM 2166 N N . GLY A 1 278 ? -16.526 4.999 10.917 1.00 80.38 278 GLY A N 1
ATOM 2167 C CA . GLY A 1 278 ? -17.353 6.191 10.667 1.00 80.38 278 GLY A CA 1
ATOM 2168 C C . GLY A 1 278 ? -17.243 7.226 11.797 1.00 80.38 278 GLY A C 1
ATOM 2169 O O . GLY A 1 278 ? -16.880 8.382 11.558 1.00 80.38 278 GLY A O 1
ATOM 2170 N N . ALA A 1 279 ? -17.415 6.774 13.044 1.00 82.00 279 ALA A N 1
ATOM 2171 C CA . ALA A 1 279 ? -17.296 7.607 14.245 1.00 82.00 279 ALA A CA 1
ATOM 2172 C C . ALA A 1 279 ? -15.930 8.295 14.380 1.00 82.00 279 ALA A C 1
ATOM 2174 O O . ALA A 1 279 ? -15.821 9.417 14.874 1.00 82.00 279 ALA A O 1
ATOM 2175 N N . MET A 1 280 ? -14.866 7.648 13.897 1.00 88.44 280 MET A N 1
ATOM 2176 C CA . MET A 1 280 ? -13.512 8.187 13.973 1.00 88.44 280 MET A CA 1
ATOM 2177 C C . MET A 1 280 ? -13.301 9.374 13.020 1.00 88.44 280 MET A C 1
ATOM 2179 O O . MET A 1 280 ? -12.489 10.246 13.325 1.00 88.44 280 MET A O 1
ATOM 2183 N N . ILE A 1 281 ? -14.034 9.444 11.901 1.00 87.00 281 ILE A N 1
ATOM 2184 C CA . ILE A 1 281 ? -14.007 10.593 10.981 1.00 87.00 281 ILE A CA 1
ATOM 2185 C C . ILE A 1 281 ? -14.670 11.806 11.652 1.00 87.00 281 ILE A C 1
ATOM 2187 O O . ILE A 1 281 ? -14.042 12.856 11.771 1.00 87.00 281 ILE A O 1
ATOM 2191 N N . ALA A 1 282 ? -15.877 11.645 12.195 1.00 81.44 282 ALA A N 1
ATOM 2192 C CA . ALA A 1 282 ? -16.587 12.739 12.860 1.00 81.44 282 ALA A CA 1
ATOM 2193 C C . ALA A 1 282 ? -15.921 13.187 14.175 1.00 81.44 282 ALA A C 1
ATOM 2195 O O . ALA A 1 282 ? -15.898 14.377 14.488 1.00 81.44 282 ALA A O 1
ATOM 2196 N N . ALA A 1 283 ? -15.296 12.273 14.924 1.00 87.75 283 ALA A N 1
ATOM 2197 C CA . ALA A 1 283 ? -14.483 12.640 16.082 1.00 87.75 283 ALA A CA 1
ATOM 2198 C C . ALA A 1 283 ? -13.233 13.450 15.684 1.00 87.75 283 ALA A C 1
ATOM 2200 O O . ALA A 1 283 ? -12.818 14.338 16.431 1.00 87.75 283 ALA A O 1
ATOM 2201 N N . LEU A 1 284 ? -12.638 13.193 14.508 1.00 91.62 284 LEU A N 1
ATOM 2202 C CA . LEU A 1 284 ? -11.575 14.041 13.956 1.00 91.62 284 LEU A CA 1
ATOM 2203 C C . LEU A 1 284 ? -12.118 15.426 13.564 1.00 91.62 284 LEU A C 1
ATOM 2205 O O . LEU A 1 284 ? -11.435 16.416 13.806 1.00 91.62 284 LEU A O 1
ATOM 2209 N N . GLU A 1 285 ? -13.331 15.515 13.014 1.00 88.62 285 GLU A N 1
ATOM 2210 C CA . GLU A 1 285 ? -13.995 16.783 12.659 1.00 88.62 285 GLU A CA 1
ATOM 2211 C C . GLU A 1 285 ? -14.299 17.622 13.917 1.00 88.62 285 GLU A C 1
ATOM 2213 O O . GLU A 1 285 ? -13.819 18.754 14.025 1.00 88.62 285 GLU A O 1
ATOM 2218 N N . ARG A 1 286 ? -14.932 17.028 14.943 1.00 87.38 286 ARG A N 1
ATOM 2219 C CA . ARG A 1 286 ? -15.102 17.622 16.289 1.00 87.38 286 ARG A CA 1
ATOM 2220 C C . ARG A 1 286 ? -13.761 18.091 16.887 1.00 87.38 286 ARG A C 1
ATOM 2222 O O . ARG A 1 286 ? -13.689 19.167 17.482 1.00 87.38 286 ARG A O 1
ATOM 2229 N N . LEU A 1 287 ? -12.676 17.331 16.700 1.00 90.88 287 LEU A N 1
ATOM 2230 C CA . LEU A 1 287 ? -11.336 17.671 17.204 1.00 90.88 287 LEU A CA 1
ATOM 2231 C C . LEU A 1 287 ? -10.634 18.800 16.418 1.00 90.88 287 LEU A C 1
ATOM 2233 O O . LEU A 1 287 ? -9.784 19.487 16.988 1.00 90.88 287 LEU A O 1
ATOM 2237 N N . VAL A 1 288 ? -10.984 19.040 15.148 1.00 92.44 288 VAL A N 1
ATOM 2238 C CA . VAL A 1 288 ? -10.524 20.228 14.401 1.00 92.44 288 VAL A CA 1
ATOM 2239 C C . VAL A 1 288 ? -11.194 21.491 14.941 1.00 92.44 288 VAL A C 1
ATOM 2241 O O . VAL A 1 288 ? -10.502 22.482 15.197 1.00 92.44 288 VAL A O 1
ATOM 2244 N N . SER A 1 289 ? -12.510 21.459 15.160 1.00 88.31 289 SER A N 1
ATOM 2245 C CA . SER A 1 289 ? -13.279 22.625 15.621 1.00 88.31 289 SER A CA 1
ATOM 2246 C C . SER A 1 289 ? -13.059 22.964 17.101 1.00 88.31 289 SER A C 1
ATOM 2248 O O . SER A 1 289 ? -13.205 24.118 17.488 1.00 88.31 289 SER A O 1
ATOM 2250 N N . ASN A 1 290 ? -12.633 22.007 17.935 1.00 89.19 290 ASN A N 1
ATOM 2251 C CA . ASN A 1 290 ? -12.406 22.225 19.367 1.00 89.19 290 ASN A CA 1
ATOM 2252 C C . ASN A 1 290 ? -11.278 23.237 19.668 1.00 89.19 290 ASN A C 1
ATOM 2254 O O . ASN A 1 290 ? -10.102 22.884 19.765 1.00 89.19 290 ASN A O 1
ATOM 2258 N N . GLU A 1 291 ? -11.648 24.495 19.911 1.00 91.25 291 GLU A N 1
ATOM 2259 C CA . GLU A 1 291 ? -10.718 25.587 20.227 1.00 91.25 291 GLU A CA 1
ATOM 2260 C C . GLU A 1 291 ? -9.906 25.408 21.513 1.00 91.25 291 GLU A C 1
ATOM 2262 O O . GLU A 1 291 ? -8.830 25.989 21.649 1.00 91.25 291 GLU A O 1
ATOM 2267 N N . LYS A 1 292 ? -10.394 24.588 22.451 1.00 90.25 292 LYS A N 1
ATOM 2268 C CA . LYS A 1 292 ? -9.730 24.330 23.738 1.00 90.25 292 LYS A CA 1
ATOM 2269 C C . LYS A 1 292 ? -8.550 23.362 23.596 1.00 90.25 292 LYS A C 1
ATOM 2271 O O . LYS A 1 292 ? -7.767 23.213 24.532 1.00 90.25 292 LYS A O 1
ATOM 2276 N N . GLU A 1 293 ? -8.425 22.693 22.450 1.00 90.75 293 GLU A N 1
ATOM 2277 C CA . GLU A 1 293 ? -7.333 21.774 22.148 1.00 90.75 293 GLU A CA 1
ATOM 2278 C C . GLU A 1 293 ? -6.127 22.501 21.527 1.00 90.75 293 GLU A C 1
ATOM 2280 O O . GLU A 1 293 ? -6.252 23.473 20.779 1.00 90.75 293 GLU A O 1
ATOM 2285 N N . ALA A 1 294 ? -4.920 22.003 21.800 1.00 85.25 294 ALA A N 1
ATOM 2286 C CA . ALA A 1 294 ? -3.697 22.562 21.248 1.00 85.25 294 ALA A CA 1
ATOM 2287 C C . ALA A 1 294 ? -3.711 22.530 19.709 1.00 85.25 294 ALA A C 1
ATOM 2289 O O . ALA A 1 294 ? -3.918 21.476 19.106 1.00 85.25 294 ALA A O 1
ATOM 2290 N N . MET A 1 295 ? -3.372 23.659 19.071 1.00 85.62 295 MET A N 1
ATOM 2291 C CA . MET A 1 295 ? -3.252 23.800 17.607 1.00 85.62 295 MET A CA 1
ATOM 2292 C C . MET A 1 295 ? -2.510 22.616 16.958 1.00 85.62 295 MET A C 1
ATOM 2294 O O . MET A 1 295 ? -2.952 22.095 15.937 1.00 85.62 295 MET A O 1
ATOM 2298 N N . GLY A 1 296 ? -1.430 22.149 17.601 1.00 78.19 296 GLY A N 1
ATOM 2299 C CA . GLY A 1 296 ? -0.646 20.979 17.192 1.00 78.19 296 GLY A CA 1
ATOM 2300 C C . GLY A 1 296 ? -1.473 19.706 16.959 1.00 78.19 296 GLY A C 1
ATOM 2301 O O . GLY A 1 296 ? -1.247 19.003 15.978 1.00 78.19 296 GLY A O 1
ATOM 2302 N N . ILE A 1 297 ? -2.445 19.437 17.835 1.00 85.31 297 ILE A N 1
ATOM 2303 C CA . ILE A 1 297 ? -3.384 18.312 17.736 1.00 85.31 297 ILE A CA 1
ATOM 2304 C C . ILE A 1 297 ? -4.519 18.642 16.760 1.00 85.31 297 ILE A C 1
ATOM 2306 O O . ILE A 1 297 ? -4.812 17.810 15.902 1.00 85.31 297 ILE A O 1
ATOM 2310 N N . ARG A 1 298 ? -5.098 19.855 16.829 1.00 89.62 298 ARG A N 1
ATOM 2311 C CA . ARG A 1 298 ? -6.212 20.291 15.960 1.00 89.62 298 ARG A CA 1
ATOM 2312 C C . ARG A 1 298 ? -5.898 20.076 14.479 1.00 89.62 298 ARG A C 1
ATOM 2314 O O . ARG A 1 298 ? -6.636 19.367 13.801 1.00 89.62 298 ARG A O 1
ATOM 2321 N N . ALA A 1 299 ? -4.771 20.585 13.964 1.00 84.62 299 ALA A N 1
ATOM 2322 C CA . ALA A 1 299 ? -4.446 20.300 12.561 1.00 84.62 299 ALA A CA 1
ATOM 2323 C C . ALA A 1 299 ? -3.834 18.908 12.338 1.00 84.62 299 ALA A C 1
ATOM 2325 O O . ALA A 1 299 ? -3.867 18.415 11.217 1.00 84.62 299 ALA A O 1
ATOM 2326 N N . GLY A 1 300 ? -3.346 18.229 13.382 1.00 85.38 300 GLY A N 1
ATOM 2327 C CA . GLY A 1 300 ? -3.084 16.789 13.325 1.00 85.38 300 GLY A CA 1
ATOM 2328 C C . GLY A 1 300 ? -4.332 16.003 12.908 1.00 85.38 300 GLY A C 1
ATOM 2329 O O . GLY A 1 300 ? -4.237 15.120 12.057 1.00 85.38 300 GLY A O 1
ATOM 2330 N N . ALA A 1 301 ? -5.508 16.378 13.421 1.00 91.00 301 ALA A N 1
ATOM 2331 C CA . ALA A 1 301 ? -6.787 15.855 12.952 1.00 91.00 301 ALA A CA 1
ATOM 2332 C C . ALA A 1 301 ? -7.120 16.327 11.522 1.00 91.00 301 ALA A C 1
ATOM 2334 O O . ALA A 1 301 ? -7.412 15.495 10.662 1.00 91.00 301 ALA A O 1
ATOM 2335 N N . TYR A 1 302 ? -6.961 17.624 11.221 1.00 90.25 302 TYR A N 1
ATOM 2336 C CA . TYR A 1 302 ? -7.199 18.184 9.877 1.00 90.25 302 TYR A CA 1
ATOM 2337 C C . TYR A 1 302 ? -6.396 17.482 8.772 1.00 90.25 302 TYR A C 1
ATOM 2339 O O . TYR A 1 302 ? -6.959 17.119 7.743 1.00 90.25 302 TYR A O 1
ATOM 2347 N N . TYR A 1 303 ? -5.096 17.230 8.970 1.00 86.44 303 TYR A N 1
ATOM 2348 C CA . TYR A 1 303 ? -4.282 16.510 7.986 1.00 86.44 303 TYR A CA 1
ATOM 2349 C C . TYR A 1 303 ? -4.822 15.098 7.737 1.00 86.44 303 TYR A C 1
ATOM 2351 O O . TYR A 1 303 ? -4.769 14.621 6.608 1.00 86.44 303 TYR A O 1
ATOM 2359 N N . ARG A 1 304 ? -5.361 14.424 8.759 1.00 90.19 304 ARG A N 1
ATOM 2360 C CA . ARG A 1 304 ? -5.919 13.071 8.625 1.00 90.19 304 ARG A CA 1
ATOM 2361 C C . ARG A 1 304 ? -7.266 13.072 7.907 1.00 90.19 304 ARG A C 1
ATOM 2363 O O . ARG A 1 304 ? -7.477 12.226 7.042 1.00 90.19 304 ARG A O 1
ATOM 2370 N N . LEU A 1 305 ? -8.108 14.076 8.144 1.00 91.00 305 LEU A N 1
ATOM 2371 C CA . LEU A 1 305 ? -9.300 14.326 7.327 1.00 91.00 305 LEU A CA 1
ATOM 2372 C C . LEU A 1 305 ? -8.929 14.622 5.871 1.00 91.00 305 LEU A C 1
ATOM 2374 O O . LEU A 1 305 ? -9.469 13.993 4.966 1.00 91.00 305 LEU A O 1
ATOM 2378 N N . LEU A 1 306 ? -7.937 15.485 5.633 1.00 88.94 306 LEU A N 1
ATOM 2379 C CA . LEU A 1 306 ? -7.432 15.805 4.296 1.00 88.94 306 LEU A CA 1
ATOM 2380 C C . LEU A 1 306 ? -6.852 14.569 3.579 1.00 88.94 306 LEU A C 1
ATOM 2382 O O . LEU A 1 306 ? -7.009 14.431 2.367 1.00 88.94 306 LEU A O 1
ATOM 2386 N N . LYS A 1 307 ? -6.235 13.628 4.308 1.00 89.31 307 LYS A N 1
ATOM 2387 C CA . LYS A 1 307 ? -5.842 12.315 3.764 1.00 89.31 307 LYS A CA 1
ATOM 2388 C C . LYS A 1 307 ? -7.032 11.414 3.458 1.00 89.31 307 LYS A C 1
ATOM 2390 O O . LYS A 1 307 ? -6.958 10.686 2.477 1.00 89.31 307 LYS A O 1
ATOM 2395 N N . CYS A 1 308 ? -8.070 11.426 4.292 1.00 89.44 308 CYS A N 1
ATOM 2396 C CA . CYS A 1 308 ? -9.253 10.582 4.151 1.00 89.44 308 CYS A CA 1
ATOM 2397 C C . CYS A 1 308 ? -10.086 11.050 2.952 1.00 89.44 308 CYS A C 1
ATOM 2399 O O . CYS A 1 308 ? -10.089 10.403 1.904 1.00 89.44 308 CYS A O 1
ATOM 2401 N N . TRP A 1 309 ? -10.655 12.253 3.056 1.00 87.44 309 TRP A N 1
ATOM 2402 C CA . TRP A 1 309 ? -11.424 12.927 2.011 1.00 87.44 309 TRP A CA 1
ATOM 2403 C C . TRP A 1 309 ? -10.618 13.136 0.722 1.00 87.44 309 TRP A C 1
ATOM 2405 O O . TRP A 1 309 ? -11.160 13.045 -0.374 1.00 87.44 309 TRP A O 1
ATOM 2415 N N . GLY A 1 310 ? -9.307 13.375 0.821 1.00 86.38 310 GLY A N 1
ATOM 2416 C CA . GLY A 1 310 ? -8.425 13.490 -0.341 1.00 86.38 310 GLY A CA 1
ATOM 2417 C C . GLY A 1 310 ? -7.882 12.156 -0.876 1.00 86.38 310 GLY A C 1
ATOM 2418 O O . GLY A 1 310 ? -7.231 12.146 -1.920 1.00 86.38 310 GLY A O 1
ATOM 2419 N N . THR A 1 311 ? -8.088 11.035 -0.174 1.00 87.69 311 THR A N 1
ATOM 2420 C CA . THR A 1 311 ? -7.393 9.737 -0.370 1.00 87.69 311 THR A CA 1
ATOM 2421 C C . THR A 1 311 ? -5.872 9.868 -0.602 1.00 87.69 311 THR A C 1
ATOM 2423 O O . THR A 1 311 ? -5.256 9.119 -1.367 1.00 87.69 311 THR A O 1
ATOM 2426 N N . LEU A 1 312 ? -5.230 10.847 0.043 1.00 83.25 312 LEU A N 1
ATOM 2427 C CA . LEU A 1 312 ? -3.829 11.221 -0.188 1.00 83.25 312 LEU A CA 1
ATOM 2428 C C . LEU A 1 312 ? -2.848 10.212 0.418 1.00 83.25 312 LEU A C 1
ATOM 2430 O O . LEU A 1 312 ? -3.083 9.652 1.489 1.00 83.25 312 LEU A O 1
ATOM 2434 N N . ARG A 1 313 ? -1.701 10.001 -0.235 1.00 80.50 313 ARG A N 1
ATOM 2435 C CA . ARG A 1 313 ? -0.557 9.327 0.395 1.00 80.50 313 ARG A CA 1
ATOM 2436 C C . ARG A 1 313 ? 0.107 10.258 1.401 1.00 80.50 313 ARG A C 1
ATOM 2438 O O . ARG A 1 313 ? 0.069 11.474 1.258 1.00 80.50 313 ARG A O 1
ATOM 2445 N N . TYR A 1 314 ? 0.835 9.665 2.341 1.00 73.81 314 TYR A N 1
ATOM 2446 C CA . TYR A 1 314 ? 1.737 10.383 3.238 1.00 73.81 314 TYR A CA 1
ATOM 2447 C C . TYR A 1 314 ? 2.699 11.343 2.499 1.00 73.81 314 TYR A C 1
ATOM 2449 O O . TYR A 1 314 ? 2.789 12.521 2.848 1.00 73.81 314 TYR A O 1
ATOM 2457 N N . ASP A 1 315 ? 3.345 10.864 1.428 1.00 72.25 315 ASP A N 1
ATOM 2458 C CA . ASP A 1 315 ? 4.252 11.660 0.582 1.00 72.25 315 ASP A CA 1
ATOM 2459 C C . ASP A 1 315 ? 3.554 12.868 -0.077 1.00 72.25 315 ASP A C 1
ATOM 2461 O O . ASP A 1 315 ? 4.181 13.908 -0.279 1.00 72.25 315 ASP A O 1
ATOM 2465 N N . ASP A 1 316 ? 2.257 12.758 -0.391 1.00 76.00 316 ASP A N 1
ATOM 2466 C CA . ASP A 1 316 ? 1.501 13.829 -1.050 1.00 76.00 316 ASP A CA 1
ATOM 2467 C C . ASP A 1 316 ? 1.298 15.017 -0.079 1.00 76.00 316 ASP A C 1
ATOM 2469 O O . ASP A 1 316 ? 1.420 16.173 -0.483 1.00 76.00 316 ASP A O 1
ATOM 2473 N N . ILE A 1 317 ? 1.093 14.747 1.223 1.00 71.94 317 ILE A N 1
ATOM 2474 C CA . ILE A 1 317 ? 1.006 15.774 2.284 1.00 71.94 317 ILE A CA 1
ATOM 2475 C C . ILE A 1 317 ? 2.358 16.455 2.497 1.00 71.94 317 ILE A C 1
ATOM 2477 O O . ILE A 1 317 ? 2.421 17.676 2.632 1.00 71.94 317 ILE A O 1
ATOM 2481 N N . GLN A 1 318 ? 3.451 15.677 2.521 1.00 65.25 318 GLN A N 1
ATOM 2482 C CA . GLN A 1 318 ? 4.804 16.214 2.715 1.00 65.25 318 GLN A CA 1
ATOM 2483 C C . GLN A 1 318 ? 5.171 17.267 1.660 1.00 65.25 318 GLN A C 1
ATOM 2485 O O . GLN A 1 318 ? 6.078 18.069 1.881 1.00 65.25 318 GLN A O 1
ATOM 2490 N N . HIS A 1 319 ? 4.514 17.247 0.501 1.00 61.72 319 HIS A N 1
ATOM 2491 C CA . HIS A 1 319 ? 4.790 18.140 -0.619 1.00 61.72 319 HIS A CA 1
ATOM 2492 C C . HIS A 1 319 ? 3.712 19.218 -0.829 1.00 61.72 319 HIS A C 1
ATOM 2494 O O . HIS A 1 319 ? 3.815 20.003 -1.774 1.00 61.72 319 HIS A O 1
ATOM 2500 N N . LEU A 1 320 ? 2.746 19.345 0.090 1.00 60.47 320 LEU A N 1
ATOM 2501 C CA . LEU A 1 320 ? 1.939 20.560 0.216 1.00 60.47 320 LEU A CA 1
ATOM 2502 C C . LEU A 1 320 ? 2.848 21.734 0.613 1.00 60.47 320 LEU A C 1
ATOM 2504 O O . LEU A 1 320 ? 3.672 21.632 1.523 1.00 60.47 320 LEU A O 1
ATOM 2508 N N . SER A 1 321 ? 2.725 22.856 -0.098 1.00 45.19 321 SER A N 1
ATOM 2509 C CA . SER A 1 321 ? 3.652 23.984 0.045 1.00 45.19 321 SER A CA 1
ATOM 2510 C C . SER A 1 321 ? 3.622 24.586 1.461 1.00 45.19 321 SER A C 1
ATOM 2512 O O . SER A 1 321 ? 2.550 25.002 1.909 1.00 45.19 321 SER A O 1
ATOM 2514 N N . PRO A 1 322 ? 4.775 24.767 2.143 1.00 41.34 322 PRO A N 1
ATOM 2515 C CA . PRO A 1 322 ? 4.846 25.453 3.441 1.00 41.34 322 PRO A CA 1
ATOM 2516 C C . PRO A 1 322 ? 4.387 26.922 3.425 1.00 41.34 322 PRO A C 1
ATOM 2518 O O . PRO A 1 322 ? 4.265 27.542 4.481 1.00 41.34 322 PRO A O 1
ATOM 2521 N N . SER A 1 323 ? 4.150 27.501 2.242 1.00 41.56 323 SER A N 1
ATOM 2522 C CA . SER A 1 323 ? 3.487 28.803 2.099 1.00 41.56 323 SER A CA 1
ATOM 2523 C C . SER A 1 323 ? 1.989 28.740 2.418 1.00 41.56 323 SER A C 1
ATOM 2525 O O . SER A 1 323 ? 1.437 29.750 2.839 1.00 41.56 323 SER A O 1
ATOM 2527 N N . ALA A 1 324 ? 1.350 27.580 2.230 1.00 40.69 324 ALA A N 1
ATOM 2528 C CA . ALA A 1 324 ? -0.068 27.364 2.512 1.00 40.69 324 ALA A CA 1
ATOM 2529 C C . ALA A 1 324 ? -0.325 26.953 3.972 1.00 40.69 324 ALA A C 1
ATOM 2531 O O . ALA A 1 324 ? -1.354 27.317 4.527 1.00 40.69 324 ALA A O 1
ATOM 2532 N N . ILE A 1 325 ? 0.598 26.214 4.608 1.00 43.72 325 ILE A N 1
ATOM 2533 C CA . ILE A 1 325 ? 0.416 25.729 5.985 1.00 43.72 325 ILE A CA 1
ATOM 2534 C C . ILE A 1 325 ? 1.720 25.856 6.790 1.00 43.72 325 ILE A C 1
ATOM 2536 O O . ILE A 1 325 ? 2.748 25.270 6.446 1.00 43.72 325 ILE A O 1
ATOM 2540 N N . ARG A 1 326 ? 1.678 26.618 7.892 1.00 39.41 326 ARG A N 1
ATOM 2541 C CA . ARG A 1 326 ? 2.800 26.822 8.828 1.00 39.41 326 ARG A CA 1
ATOM 2542 C C . ARG A 1 326 ? 2.523 26.080 10.130 1.00 39.41 326 ARG A C 1
ATOM 2544 O O . ARG A 1 326 ? 1.604 26.465 10.841 1.00 39.41 326 ARG A O 1
ATOM 2551 N N . PHE A 1 327 ? 3.319 25.056 10.451 1.00 45.59 327 PHE A N 1
ATOM 2552 C CA . PHE A 1 327 ? 3.014 24.186 11.600 1.00 45.59 327 PHE A CA 1
ATOM 2553 C C . PHE A 1 327 ? 4.053 24.102 12.719 1.00 45.59 327 PHE A C 1
ATOM 2555 O O . PHE A 1 327 ? 3.713 23.732 13.836 1.00 45.59 327 PHE A O 1
ATOM 2562 N N . PHE A 1 328 ? 5.297 24.500 12.460 1.00 37.88 328 PHE A N 1
ATOM 2563 C CA . PHE A 1 328 ? 6.336 24.603 13.483 1.00 37.88 328 PHE A CA 1
ATOM 2564 C C . PHE A 1 328 ? 7.243 25.803 13.200 1.00 37.88 328 PHE A C 1
ATOM 2566 O O . PHE A 1 328 ? 7.313 26.293 12.069 1.00 37.88 328 PHE A O 1
ATOM 2573 N N . ALA A 1 329 ? 7.981 26.251 14.219 1.00 37.03 329 ALA A N 1
ATOM 2574 C C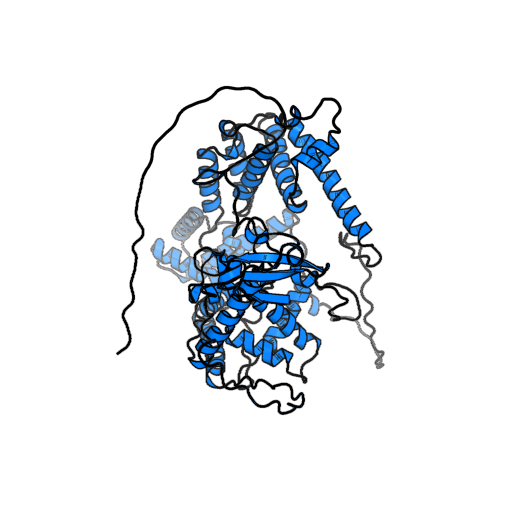A . ALA A 1 329 ? 9.024 27.271 14.105 1.00 37.03 329 ALA A CA 1
ATOM 2575 C C . ALA A 1 329 ? 10.277 26.721 13.380 1.00 37.03 329 ALA A C 1
ATOM 2577 O O . ALA A 1 329 ? 11.361 26.605 13.944 1.00 37.03 329 ALA A O 1
ATOM 2578 N N . GLY A 1 330 ? 10.106 26.327 12.117 1.00 47.81 330 GLY A N 1
ATOM 2579 C CA . GLY A 1 330 ? 11.135 25.739 11.264 1.00 47.81 330 GLY A CA 1
ATOM 2580 C C . GLY A 1 330 ? 10.527 25.107 10.010 1.00 47.81 330 GLY A C 1
ATOM 2581 O O . GLY A 1 330 ? 9.568 24.344 10.093 1.00 47.81 330 GLY A O 1
ATOM 2582 N N . ARG A 1 331 ? 11.090 25.400 8.829 1.00 50.69 331 ARG A N 1
ATOM 2583 C CA . ARG A 1 331 ? 10.603 24.902 7.525 1.00 50.69 331 ARG A CA 1
ATOM 2584 C C . ARG A 1 331 ? 11.000 23.438 7.275 1.00 50.69 331 ARG A C 1
ATOM 2586 O O . ARG A 1 331 ? 11.750 23.151 6.345 1.00 50.69 331 ARG A O 1
ATOM 2593 N N . ARG A 1 332 ? 10.560 22.505 8.121 1.00 50.12 332 ARG A N 1
ATOM 2594 C CA . ARG A 1 332 ? 10.951 21.091 8.031 1.00 50.12 332 ARG A CA 1
ATOM 2595 C C . ARG A 1 332 ? 9.730 20.182 7.950 1.00 50.12 332 ARG A C 1
ATOM 2597 O O . ARG A 1 332 ? 8.902 20.186 8.851 1.00 50.12 332 ARG A O 1
ATOM 2604 N N . MET A 1 333 ? 9.657 19.381 6.885 1.00 58.19 333 MET A N 1
ATOM 2605 C CA . ME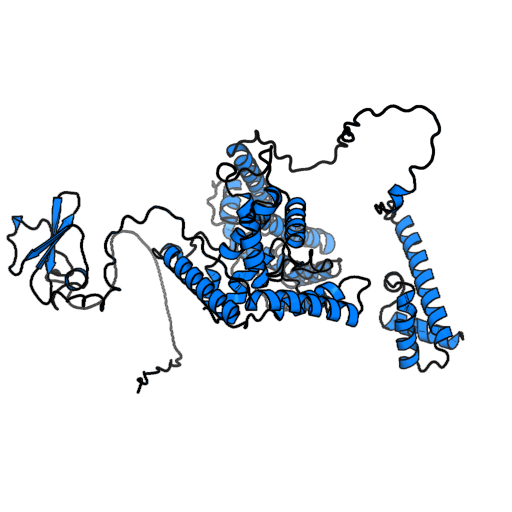T A 1 333 ? 8.693 18.281 6.777 1.00 58.19 333 MET A CA 1
ATOM 2606 C C . MET A 1 333 ? 8.903 17.310 7.947 1.00 58.19 333 MET A C 1
ATOM 2608 O O . MET A 1 333 ? 10.048 16.941 8.231 1.00 58.19 333 MET A O 1
ATOM 2612 N N . ALA A 1 334 ? 7.818 16.884 8.595 1.00 60.31 334 ALA A N 1
ATOM 2613 C CA . ALA A 1 334 ? 7.865 15.804 9.574 1.00 60.31 334 ALA A CA 1
ATOM 2614 C C . ALA A 1 334 ? 8.353 14.511 8.903 1.00 60.31 334 ALA A C 1
ATOM 2616 O O . ALA A 1 334 ? 7.969 14.208 7.774 1.00 60.31 334 ALA A O 1
ATOM 2617 N N . SER A 1 335 ? 9.193 13.738 9.587 1.00 63.06 335 SER A N 1
ATOM 2618 C CA . SER A 1 335 ? 9.509 12.366 9.186 1.00 63.06 335 SER A CA 1
ATOM 2619 C C . SER A 1 335 ? 8.357 11.414 9.517 1.00 63.06 335 SER A C 1
ATOM 2621 O O . SER A 1 335 ? 7.496 11.725 10.339 1.00 63.06 335 SER A O 1
ATOM 2623 N N . TYR A 1 336 ? 8.366 10.220 8.917 1.00 61.53 336 TYR A N 1
ATOM 2624 C CA . TYR A 1 336 ? 7.329 9.203 9.138 1.00 61.53 336 TYR A CA 1
ATOM 2625 C C . TYR A 1 336 ? 7.121 8.874 10.627 1.00 61.53 336 TYR A C 1
ATOM 2627 O O . TYR A 1 336 ? 5.993 8.704 11.069 1.00 61.53 336 TYR A O 1
ATOM 2635 N N . ALA A 1 337 ? 8.199 8.837 11.420 1.00 61.88 337 ALA A N 1
ATOM 2636 C CA . ALA A 1 337 ? 8.114 8.582 12.858 1.00 61.88 337 ALA A CA 1
ATOM 2637 C C . ALA A 1 337 ? 7.464 9.749 13.626 1.00 61.88 337 ALA A C 1
ATOM 2639 O O . ALA A 1 337 ? 6.660 9.520 14.524 1.00 61.88 337 ALA A O 1
ATOM 2640 N N . GLU A 1 338 ? 7.774 10.996 13.258 1.00 66.50 338 GLU A N 1
ATOM 2641 C CA . GLU A 1 338 ? 7.146 12.192 13.841 1.00 66.50 338 GLU A CA 1
ATOM 2642 C C . GLU A 1 338 ? 5.653 12.275 13.458 1.00 66.50 338 GLU A C 1
ATOM 2644 O O . GLU A 1 338 ? 4.827 12.613 14.302 1.00 66.50 338 GLU A O 1
ATOM 2649 N N . ALA A 1 339 ? 5.288 11.878 12.233 1.00 69.19 339 ALA A N 1
ATOM 2650 C CA . ALA A 1 339 ? 3.895 11.794 11.788 1.00 69.19 339 ALA A CA 1
ATOM 2651 C C . ALA A 1 339 ? 3.106 10.677 12.491 1.00 69.19 339 ALA A C 1
ATOM 2653 O O . ALA A 1 339 ? 2.073 10.961 13.085 1.00 69.19 339 ALA A O 1
ATOM 2654 N N . ALA A 1 340 ? 3.635 9.451 12.552 1.00 69.94 340 ALA A N 1
ATOM 2655 C CA . ALA A 1 340 ? 3.006 8.352 13.289 1.00 69.94 340 ALA A CA 1
ATOM 2656 C C . ALA A 1 340 ? 2.848 8.671 14.792 1.00 69.94 340 ALA A C 1
ATOM 2658 O O . ALA A 1 340 ? 1.864 8.276 15.418 1.00 69.94 340 ALA A O 1
ATOM 2659 N N . THR A 1 341 ? 3.779 9.446 15.364 1.00 74.94 341 THR A N 1
ATOM 2660 C CA . THR A 1 341 ? 3.676 9.971 16.738 1.00 74.94 341 THR A CA 1
ATOM 2661 C C . THR A 1 341 ? 2.539 10.992 16.864 1.00 74.94 341 THR A C 1
ATOM 2663 O O . THR A 1 341 ? 1.797 10.950 17.843 1.00 74.94 341 THR A O 1
ATOM 2666 N N . LEU A 1 342 ? 2.352 11.876 15.876 1.00 79.69 342 LEU A N 1
ATOM 2667 C CA . LEU A 1 342 ? 1.220 12.808 15.831 1.00 79.69 342 LEU A CA 1
ATOM 2668 C C . LEU A 1 342 ? -0.118 12.072 15.657 1.00 79.69 342 LEU A C 1
ATOM 2670 O O . LEU A 1 342 ? -1.050 12.352 16.400 1.00 79.69 342 LEU A O 1
ATOM 2674 N N . THR A 1 343 ? -0.199 11.085 14.764 1.00 82.56 343 THR A N 1
ATOM 2675 C CA . THR A 1 343 ? -1.369 10.206 14.590 1.00 82.56 343 THR A CA 1
ATOM 2676 C C . THR A 1 343 ? -1.719 9.479 15.896 1.00 82.56 343 THR A C 1
ATOM 2678 O O . THR A 1 343 ? -2.868 9.514 16.334 1.00 82.56 343 THR A O 1
ATOM 2681 N N . THR A 1 344 ? -0.717 8.941 16.599 1.00 81.56 344 THR A N 1
ATOM 2682 C CA . THR A 1 344 ? -0.858 8.350 17.945 1.00 81.56 344 THR A CA 1
ATOM 2683 C C . THR A 1 344 ? -1.347 9.370 18.983 1.00 81.56 344 THR A C 1
ATOM 2685 O O . THR A 1 344 ? -2.182 9.043 19.826 1.00 81.56 344 THR A O 1
ATOM 2688 N N . ALA A 1 345 ? -0.856 10.612 18.944 1.00 84.31 345 ALA A N 1
ATOM 2689 C CA . ALA A 1 345 ? -1.273 11.673 19.862 1.00 84.31 345 ALA A CA 1
ATOM 2690 C C . ALA A 1 345 ? -2.714 12.148 19.599 1.00 84.31 345 ALA A C 1
ATOM 2692 O O . ALA A 1 345 ? -3.460 12.355 20.553 1.00 84.31 345 ALA A O 1
ATOM 2693 N N . VAL A 1 346 ? -3.113 12.257 18.328 1.00 89.94 346 VAL A N 1
ATOM 2694 C CA . VAL A 1 346 ? -4.483 12.570 17.893 1.00 89.94 346 VAL A CA 1
ATOM 2695 C C . VAL A 1 346 ? -5.444 11.459 18.321 1.00 89.94 346 VAL A C 1
ATOM 2697 O O . VAL A 1 346 ? -6.448 11.756 18.958 1.00 89.94 346 VAL A O 1
ATOM 2700 N N . ASN A 1 347 ? -5.110 10.184 18.085 1.00 90.62 347 ASN A N 1
ATOM 2701 C CA . ASN A 1 347 ? -5.941 9.039 18.491 1.00 90.62 347 ASN A CA 1
ATOM 2702 C C . ASN A 1 347 ? -6.245 9.021 20.005 1.00 90.62 347 ASN A C 1
ATOM 2704 O O . ASN A 1 347 ? -7.327 8.607 20.404 1.00 90.62 347 ASN A O 1
ATOM 2708 N N . ARG A 1 348 ? -5.335 9.521 20.858 1.00 91.69 348 ARG A N 1
ATOM 2709 C CA . ARG A 1 348 ? -5.546 9.644 22.320 1.00 91.69 348 ARG A CA 1
ATOM 2710 C C . ARG A 1 348 ? -6.473 10.796 22.736 1.00 91.69 348 ARG A C 1
ATOM 2712 O O . ARG A 1 348 ? -6.781 10.898 23.921 1.00 91.69 348 ARG A O 1
ATOM 2719 N N . ARG A 1 349 ? -6.861 11.678 21.808 1.00 92.25 349 ARG A N 1
ATOM 2720 C CA . ARG A 1 349 ? -7.752 12.834 22.029 1.00 92.25 349 ARG A CA 1
ATOM 2721 C C . ARG A 1 349 ? -9.111 12.694 21.339 1.00 92.25 349 ARG A C 1
ATOM 2723 O O . ARG A 1 349 ? -9.945 13.578 21.494 1.00 92.25 349 ARG A O 1
ATOM 2730 N N . LEU A 1 350 ? -9.339 11.605 20.601 1.00 91.44 350 LEU A N 1
ATOM 2731 C CA . LEU A 1 350 ? -10.649 11.309 20.028 1.00 91.44 350 LEU A CA 1
ATOM 2732 C C . LEU A 1 350 ? -11.601 10.821 21.122 1.00 91.44 350 LEU A C 1
ATOM 2734 O O . LEU A 1 350 ? -11.273 9.921 21.902 1.00 91.44 350 LEU A O 1
ATOM 2738 N N . VAL A 1 351 ? -12.773 11.444 21.155 1.00 89.56 351 VAL A N 1
ATOM 2739 C CA . VAL A 1 351 ? -13.860 11.177 22.095 1.00 89.56 351 VAL A CA 1
ATOM 2740 C C . VAL A 1 351 ? -15.163 10.951 21.337 1.00 89.56 351 VAL A C 1
ATOM 2742 O O . VAL A 1 351 ? -15.298 11.409 20.200 1.00 89.56 351 VAL A O 1
ATOM 2745 N N . ASP A 1 352 ? -16.087 10.232 21.960 1.00 82.69 352 ASP A N 1
ATOM 2746 C CA . ASP A 1 352 ? -17.443 9.989 21.461 1.00 82.69 352 ASP A CA 1
ATOM 2747 C C . ASP A 1 352 ? -18.369 11.211 21.669 1.00 82.69 352 ASP A C 1
ATOM 2749 O O . ASP A 1 352 ? -17.903 12.351 21.841 1.00 82.69 352 ASP A O 1
ATOM 2753 N N . ALA A 1 353 ? -19.688 11.004 21.589 1.00 73.50 353 ALA A N 1
ATOM 2754 C CA . ALA A 1 353 ? -20.683 12.046 21.827 1.00 73.50 353 ALA A CA 1
ATOM 2755 C C . ALA A 1 353 ? -20.675 12.491 23.304 1.00 73.50 353 ALA A C 1
ATOM 2757 O O . ALA A 1 353 ? -20.685 13.693 23.585 1.00 73.50 353 ALA A O 1
ATOM 2758 N N . GLU A 1 354 ? -20.562 11.521 24.214 1.00 78.25 354 GLU A N 1
ATOM 2759 C CA . GLU A 1 354 ? -20.585 11.618 25.677 1.00 78.25 354 GLU A CA 1
ATOM 2760 C C . GLU A 1 354 ? -19.277 12.156 26.292 1.00 78.25 354 GLU A C 1
ATOM 2762 O O . GLU A 1 354 ? -19.208 12.433 27.494 1.00 78.25 354 GLU A O 1
ATOM 2767 N N . GLY A 1 355 ? -18.222 12.298 25.488 1.00 82.19 355 GLY A N 1
ATOM 2768 C CA . GLY A 1 355 ? -16.906 12.768 25.919 1.00 82.19 355 GLY A CA 1
ATOM 2769 C C . GLY A 1 355 ? -16.020 11.687 26.549 1.00 82.19 355 GLY A C 1
ATOM 2770 O O . GLY A 1 355 ? -14.966 12.022 27.099 1.00 82.19 355 GLY A O 1
ATOM 2771 N N . GLN A 1 356 ? -16.407 10.409 26.476 1.00 86.81 356 GLN A N 1
ATOM 2772 C CA . GLN A 1 356 ? -15.526 9.288 26.810 1.00 86.81 356 GLN A CA 1
ATOM 2773 C C . GLN A 1 356 ? -14.548 9.027 25.659 1.00 86.81 356 GLN A C 1
ATOM 2775 O O . GLN A 1 356 ? -14.678 9.558 24.558 1.00 86.81 356 GLN A O 1
ATOM 2780 N N . ARG A 1 357 ? -13.490 8.248 25.910 1.00 90.06 357 ARG A N 1
ATOM 2781 C CA . ARG A 1 357 ? -12.448 8.015 24.901 1.00 90.06 357 ARG A CA 1
ATOM 2782 C C . ARG A 1 357 ? -12.923 7.009 23.848 1.00 90.06 357 ARG A C 1
ATOM 2784 O O . ARG A 1 357 ? -13.069 5.834 24.160 1.00 90.06 357 ARG A O 1
ATOM 2791 N N . LEU A 1 358 ? -12.994 7.451 22.592 1.00 90.38 358 LEU A N 1
ATOM 2792 C CA . LEU A 1 358 ? -13.452 6.645 21.453 1.00 90.38 358 LEU A CA 1
ATOM 2793 C C . LEU A 1 358 ? -12.566 5.416 21.169 1.00 90.38 358 LEU A C 1
ATOM 2795 O O . LEU A 1 358 ? -13.044 4.397 20.686 1.00 90.38 358 LEU A O 1
ATOM 2799 N N . ILE A 1 359 ? -11.257 5.518 21.423 1.00 91.44 359 ILE A N 1
ATOM 2800 C CA . ILE A 1 359 ? -10.266 4.489 21.073 1.00 91.44 359 ILE A CA 1
ATOM 2801 C C . ILE A 1 359 ? -9.600 3.940 22.347 1.00 91.44 359 ILE A C 1
ATOM 2803 O O . ILE A 1 359 ? -8.868 4.692 23.007 1.00 91.44 359 ILE A O 1
ATOM 2807 N N . PRO A 1 360 ? -9.772 2.643 22.683 1.00 91.50 360 PRO A N 1
ATOM 2808 C CA . PRO A 1 360 ? -9.045 1.984 23.770 1.00 91.50 360 PRO A CA 1
ATOM 2809 C C . PRO A 1 360 ? -7.527 2.166 23.673 1.00 91.50 360 PRO A C 1
ATOM 2811 O O . PRO A 1 360 ? -6.958 2.247 22.581 1.00 91.50 360 PRO A O 1
ATOM 2814 N N . GLN A 1 361 ? -6.848 2.237 24.821 1.00 89.31 361 GLN A N 1
ATOM 2815 C CA . GLN A 1 361 ? -5.426 2.594 24.914 1.00 89.31 361 GLN A CA 1
ATOM 2816 C C . GLN A 1 361 ? -4.507 1.611 24.154 1.00 89.31 361 GLN A C 1
ATOM 2818 O O . GLN A 1 361 ? -3.416 1.980 23.711 1.00 89.31 361 GLN A O 1
ATOM 2823 N N . GLU A 1 362 ? -4.990 0.396 23.946 1.00 90.31 362 GLU A N 1
ATOM 2824 C CA . GLU A 1 362 ? -4.364 -0.754 23.308 1.00 90.31 362 GLU A CA 1
ATOM 2825 C C . GLU A 1 362 ? -4.406 -0.645 21.769 1.00 90.31 362 GLU A C 1
ATOM 2827 O O . GLU A 1 362 ? -3.484 -1.098 21.080 1.00 90.31 362 GLU A O 1
ATOM 2832 N N . LEU A 1 363 ? -5.446 0.014 21.236 1.00 88.44 363 LEU A N 1
ATOM 2833 C CA . LEU A 1 363 ? -5.733 0.177 19.804 1.00 88.44 363 LEU A CA 1
ATOM 2834 C C . LEU A 1 363 ? -5.207 1.495 19.212 1.00 88.44 363 LEU A C 1
ATOM 2836 O O . LEU A 1 363 ? -5.121 1.632 17.995 1.00 88.44 363 LEU A O 1
ATOM 2840 N N . VAL A 1 364 ? -4.788 2.453 20.047 1.00 86.88 364 VAL A N 1
ATOM 2841 C CA . VAL A 1 364 ? -4.292 3.788 19.636 1.00 86.88 364 VAL A CA 1
ATOM 2842 C C . VAL A 1 364 ? -3.238 3.747 18.514 1.00 86.88 364 VAL A C 1
ATOM 2844 O O . VAL A 1 364 ? -3.171 4.668 17.701 1.00 86.88 364 VAL A O 1
ATOM 2847 N N . GLU A 1 365 ? -2.411 2.704 18.473 1.00 84.12 365 GLU A N 1
ATOM 2848 C CA . GLU A 1 365 ? -1.282 2.545 17.542 1.00 84.12 365 GLU A CA 1
ATOM 2849 C C . GLU A 1 365 ? -1.610 1.679 16.308 1.00 84.12 365 GLU A C 1
ATOM 2851 O O . GLU A 1 365 ? -0.735 1.464 15.471 1.00 84.12 365 GLU A O 1
ATOM 2856 N N . MET A 1 366 ? -2.845 1.174 16.190 1.00 84.88 366 MET A N 1
ATOM 2857 C CA . MET A 1 366 ? -3.271 0.251 15.128 1.00 84.88 366 MET A CA 1
ATOM 2858 C C . MET A 1 366 ? -3.345 0.919 13.744 1.00 84.88 366 MET A C 1
ATOM 2860 O O . MET A 1 366 ? -2.991 0.320 12.725 1.00 84.88 366 MET A O 1
ATOM 2864 N N . TRP A 1 367 ? -3.803 2.172 13.692 1.00 87.00 367 TRP A N 1
ATOM 2865 C CA . TRP A 1 367 ? -3.878 2.935 12.447 1.00 87.00 367 TRP A CA 1
ATOM 2866 C C . TRP A 1 367 ? -2.510 3.494 12.054 1.00 87.00 367 TRP A C 1
ATOM 2868 O O . TRP A 1 367 ? -1.761 4.020 12.875 1.00 87.00 367 TRP A O 1
ATOM 2878 N N . THR A 1 368 ? -2.201 3.413 10.762 1.00 81.06 368 THR A N 1
ATOM 2879 C CA . THR A 1 368 ? -0.906 3.818 10.199 1.00 81.06 368 THR A CA 1
ATOM 2880 C C . THR A 1 368 ? -1.074 4.998 9.251 1.00 81.06 368 THR A C 1
ATOM 2882 O O . THR A 1 368 ? -2.183 5.322 8.840 1.00 81.06 368 THR A O 1
ATOM 2885 N N . GLU A 1 369 ? 0.030 5.574 8.771 1.00 78.50 369 GLU A N 1
ATOM 2886 C CA . GLU A 1 369 ? -0.012 6.663 7.785 1.00 78.50 369 GLU A CA 1
ATOM 2887 C C . GLU A 1 369 ? -0.629 6.290 6.413 1.00 78.50 369 GLU A C 1
ATOM 2889 O O . GLU A 1 369 ? -0.695 7.145 5.527 1.00 78.50 369 GLU A O 1
ATOM 2894 N N . HIS A 1 370 ? -1.102 5.053 6.227 1.00 80.31 370 HIS A N 1
ATOM 2895 C CA . HIS A 1 370 ? -1.853 4.604 5.050 1.00 80.31 370 HIS A CA 1
ATOM 2896 C C . HIS A 1 370 ? -3.351 4.356 5.326 1.00 80.31 370 HIS A C 1
ATOM 2898 O O . HIS A 1 370 ? -4.103 4.149 4.374 1.00 80.31 370 HIS A O 1
ATOM 2904 N N . SER A 1 371 ? -3.791 4.392 6.590 1.00 87.62 371 SER A N 1
ATOM 2905 C CA . SER A 1 371 ? -5.161 4.068 7.017 1.00 87.62 371 SER A CA 1
ATOM 2906 C C . SER A 1 371 ? -6.208 5.021 6.443 1.00 87.62 371 SER A C 1
ATOM 2908 O O . SER A 1 371 ? -7.230 4.590 5.909 1.00 87.62 371 SER A O 1
ATOM 2910 N N . GLU A 1 372 ? -5.933 6.324 6.466 1.00 89.31 372 GLU A N 1
ATOM 2911 C CA . GLU A 1 372 ? -6.854 7.336 5.940 1.00 89.31 372 GLU A CA 1
ATOM 2912 C C . GLU A 1 372 ? -7.081 7.141 4.432 1.00 89.31 372 GLU A C 1
ATOM 2914 O O . GLU A 1 372 ? -8.214 7.173 3.960 1.00 89.31 372 GLU A O 1
ATOM 2919 N N . ARG A 1 373 ? -6.019 6.825 3.675 1.00 86.56 373 ARG A N 1
ATOM 2920 C CA . ARG A 1 373 ? -6.109 6.558 2.229 1.00 86.56 373 ARG A CA 1
ATOM 2921 C C . ARG A 1 373 ? -6.926 5.304 1.898 1.00 86.56 373 ARG A C 1
ATOM 2923 O O . ARG A 1 373 ? -7.501 5.239 0.815 1.00 86.56 373 ARG A O 1
ATOM 2930 N N . ALA A 1 374 ? -6.964 4.317 2.792 1.00 85.56 374 ALA A N 1
ATOM 2931 C CA . ALA A 1 374 ? -7.777 3.116 2.615 1.00 85.56 374 ALA A CA 1
ATOM 2932 C C . ALA A 1 374 ? -9.276 3.361 2.876 1.00 85.56 374 ALA A C 1
ATOM 2934 O O . ALA A 1 374 ? -10.097 2.558 2.453 1.00 85.56 374 ALA A O 1
ATOM 2935 N N . THR A 1 375 ? -9.645 4.460 3.542 1.00 87.44 375 THR A N 1
ATOM 2936 C CA . THR A 1 375 ? -10.983 4.618 4.132 1.00 87.44 375 THR A CA 1
ATOM 2937 C C . THR A 1 375 ? -12.083 4.835 3.092 1.00 87.44 375 THR A C 1
ATOM 2939 O O . THR A 1 375 ? -12.915 3.948 2.914 1.00 87.44 375 THR A O 1
ATOM 2942 N N . LEU A 1 376 ? -12.057 5.947 2.347 1.00 86.06 376 LEU A N 1
ATOM 2943 C CA . LEU A 1 376 ? -13.048 6.216 1.290 1.00 86.06 376 LEU A CA 1
ATOM 2944 C C . LEU A 1 376 ? -13.179 5.059 0.270 1.00 86.06 376 LEU A C 1
ATOM 2946 O O . LEU A 1 376 ? -14.306 4.653 -0.002 1.00 86.06 376 LEU A O 1
ATOM 2950 N N . PRO A 1 377 ? -12.086 4.489 -0.290 1.00 85.50 377 PRO A N 1
ATOM 2951 C CA . PRO A 1 377 ? -12.193 3.445 -1.311 1.00 85.50 377 PRO A CA 1
ATOM 2952 C C . PRO A 1 377 ? -12.751 2.107 -0.814 1.00 85.50 377 PRO A C 1
ATOM 2954 O O . PRO A 1 377 ? -13.335 1.396 -1.629 1.00 85.50 377 PRO A O 1
ATOM 2957 N N . THR A 1 378 ? -12.574 1.761 0.470 1.00 81.44 378 THR A N 1
ATOM 2958 C CA . THR A 1 378 ? -13.162 0.547 1.067 1.00 81.44 378 THR A CA 1
ATOM 2959 C C . THR A 1 378 ? -14.643 0.747 1.374 1.00 81.44 378 THR A C 1
ATOM 2961 O O . THR A 1 378 ? -15.452 -0.087 0.987 1.00 81.44 378 THR A O 1
ATOM 2964 N N . ILE A 1 379 ? -15.027 1.870 1.990 1.00 79.19 379 ILE A N 1
ATOM 2965 C CA . ILE A 1 379 ? -16.442 2.140 2.307 1.00 79.19 379 ILE A CA 1
ATOM 2966 C C . ILE A 1 379 ? -17.270 2.249 1.009 1.00 79.19 379 ILE A C 1
ATOM 2968 O O . ILE A 1 379 ? -18.337 1.655 0.892 1.00 79.19 379 ILE A O 1
ATOM 2972 N N . LEU A 1 380 ? -16.728 2.898 -0.031 1.00 80.69 380 LEU A N 1
ATOM 2973 C CA . LEU A 1 380 ? -17.344 2.935 -1.366 1.00 80.69 380 LEU A CA 1
ATOM 2974 C C . LEU A 1 380 ? -17.361 1.571 -2.093 1.00 80.69 380 LEU A C 1
ATOM 2976 O O . LEU A 1 380 ? -18.081 1.439 -3.080 1.00 80.69 380 LEU A O 1
ATOM 2980 N N . ASP A 1 381 ? -16.582 0.573 -1.658 1.00 81.31 381 ASP A N 1
ATOM 2981 C CA . ASP A 1 381 ? -16.682 -0.814 -2.154 1.00 81.31 381 ASP A CA 1
ATOM 2982 C C . ASP A 1 381 ? -17.943 -1.489 -1.599 1.00 81.31 381 ASP A C 1
ATOM 2984 O O . ASP A 1 381 ? -18.689 -2.106 -2.355 1.00 81.31 381 ASP A O 1
ATOM 2988 N N . GLY A 1 382 ? -18.232 -1.286 -0.305 1.00 72.06 382 GLY A N 1
ATOM 2989 C CA . GLY A 1 382 ? -19.455 -1.769 0.348 1.00 72.06 382 GLY A CA 1
ATOM 2990 C C . GLY A 1 382 ? -20.734 -1.229 -0.300 1.00 72.06 382 GLY A C 1
ATOM 2991 O O . GLY A 1 382 ? -21.701 -1.965 -0.468 1.00 72.06 382 GLY A O 1
ATOM 2992 N N . PHE A 1 383 ? -20.707 0.019 -0.777 1.00 73.06 383 PHE A N 1
ATOM 2993 C CA . PHE A 1 383 ? -21.799 0.618 -1.561 1.00 73.06 383 PHE A CA 1
ATOM 2994 C C . PHE A 1 383 ? -21.812 0.219 -3.050 1.00 73.06 383 PHE A C 1
ATOM 2996 O O . PHE A 1 383 ? -22.609 0.742 -3.828 1.00 73.06 383 PHE A O 1
ATOM 3003 N N . GLY A 1 384 ? -20.923 -0.678 -3.487 1.00 73.38 384 GLY A N 1
ATOM 3004 C CA . GLY A 1 384 ? -20.891 -1.186 -4.859 1.00 73.38 384 GLY A CA 1
ATOM 3005 C C . GLY A 1 384 ? -20.430 -0.180 -5.921 1.00 73.38 384 GLY A C 1
ATOM 3006 O O . GLY A 1 384 ? -20.729 -0.374 -7.101 1.00 73.38 384 GLY A O 1
ATOM 3007 N N . LEU A 1 385 ? -19.702 0.886 -5.555 1.00 79.56 385 LEU A N 1
ATOM 3008 C CA . LEU A 1 385 ? -19.223 1.871 -6.532 1.00 79.56 385 LEU A CA 1
ATOM 3009 C C . LEU A 1 385 ? -18.295 1.206 -7.564 1.00 79.56 385 LEU A C 1
ATOM 3011 O O . LEU A 1 385 ? -17.381 0.453 -7.201 1.00 79.56 385 LEU A O 1
ATOM 3015 N N . ASP A 1 386 ? -18.497 1.525 -8.848 1.00 79.56 386 ASP A N 1
ATOM 3016 C CA . ASP A 1 386 ? -17.737 0.936 -9.956 1.00 79.56 386 ASP A CA 1
ATOM 3017 C C . ASP A 1 386 ? -16.217 1.036 -9.706 1.00 79.56 386 ASP A C 1
ATOM 3019 O O . ASP A 1 386 ? -15.719 2.109 -9.329 1.00 79.56 386 ASP A O 1
ATOM 3023 N N . PRO A 1 387 ? -15.447 -0.051 -9.920 1.00 78.44 387 PRO A N 1
ATOM 3024 C CA . PRO A 1 387 ? -14.010 -0.051 -9.692 1.00 78.44 387 PRO A CA 1
ATOM 3025 C C . PRO A 1 387 ? -13.266 1.092 -10.389 1.00 78.44 387 PRO A C 1
ATOM 3027 O O . PRO A 1 387 ? -12.323 1.602 -9.803 1.00 78.44 387 PRO A O 1
ATOM 3030 N N . ARG A 1 388 ? -13.692 1.548 -11.577 1.00 78.44 388 ARG A N 1
ATOM 3031 C CA . ARG A 1 388 ? -13.100 2.663 -12.353 1.00 78.44 388 ARG A CA 1
ATOM 3032 C C . ARG A 1 388 ? -13.416 4.041 -11.768 1.00 78.44 388 ARG A C 1
ATOM 3034 O O . ARG A 1 388 ? -12.747 5.028 -12.093 1.00 78.44 388 ARG A O 1
ATOM 3041 N N . ASP A 1 389 ? -14.453 4.141 -10.948 1.00 80.38 389 ASP A N 1
ATOM 3042 C CA . ASP A 1 389 ? -14.813 5.359 -10.227 1.00 80.38 389 ASP A CA 1
ATOM 3043 C C . ASP A 1 389 ? -14.070 5.424 -8.893 1.00 80.38 389 ASP A C 1
ATOM 3045 O O . ASP A 1 389 ? -13.460 6.454 -8.599 1.00 80.38 389 ASP A O 1
ATOM 3049 N N . ARG A 1 390 ? -13.943 4.294 -8.185 1.00 82.12 390 ARG A N 1
ATOM 3050 C CA . ARG A 1 390 ? -13.017 4.164 -7.048 1.00 82.12 390 ARG A CA 1
ATOM 3051 C C . ARG A 1 390 ? -11.555 4.366 -7.445 1.00 82.12 390 ARG A C 1
ATOM 3053 O O . ARG A 1 390 ? -10.835 5.065 -6.738 1.00 82.12 390 ARG A O 1
ATOM 3060 N N . ASP A 1 391 ? -11.118 3.839 -8.590 1.00 80.31 391 ASP A N 1
ATOM 3061 C CA . ASP A 1 391 ? -9.727 3.970 -9.051 1.00 80.31 391 ASP A CA 1
ATOM 3062 C C . ASP A 1 391 ? -9.330 5.427 -9.345 1.00 80.31 391 ASP A C 1
ATOM 3064 O O . ASP A 1 391 ? -8.148 5.765 -9.288 1.00 80.31 391 ASP A O 1
ATOM 3068 N N . ALA A 1 392 ? -10.299 6.299 -9.649 1.00 78.50 392 ALA A N 1
ATOM 3069 C CA . ALA A 1 392 ? -10.061 7.723 -9.880 1.00 78.50 392 ALA A CA 1
ATOM 3070 C C . ALA A 1 392 ? -9.773 8.502 -8.580 1.00 78.50 392 ALA A C 1
ATOM 3072 O O . ALA A 1 392 ? -9.142 9.563 -8.626 1.00 78.50 392 ALA A O 1
ATOM 3073 N N . LEU A 1 393 ? -10.185 7.982 -7.418 1.00 80.00 393 LEU A N 1
ATOM 3074 C CA . LEU A 1 393 ? -9.913 8.606 -6.124 1.00 80.00 393 LEU A CA 1
ATOM 3075 C C . LEU A 1 393 ? -8.406 8.615 -5.835 1.00 80.00 393 LEU A C 1
ATOM 3077 O O . LEU A 1 393 ? -7.678 7.635 -6.017 1.00 80.00 393 LEU A O 1
ATOM 3081 N N . GLY A 1 394 ? -7.903 9.778 -5.427 1.00 75.81 394 GLY A N 1
ATOM 3082 C CA . GLY A 1 394 ? -6.485 9.957 -5.131 1.00 75.81 394 GLY A CA 1
ATOM 3083 C C . GLY A 1 394 ? -5.599 9.991 -6.380 1.00 75.81 394 GLY A C 1
ATOM 3084 O O . GLY A 1 394 ? -4.372 9.984 -6.242 1.00 75.81 394 GLY A O 1
ATOM 3085 N N . ARG A 1 395 ? -6.191 10.042 -7.585 1.00 74.69 395 ARG A N 1
ATOM 3086 C CA . ARG A 1 395 ? -5.532 10.387 -8.856 1.00 74.69 395 ARG A CA 1
ATOM 3087 C C . ARG A 1 395 ? -5.836 11.845 -9.211 1.00 74.69 395 ARG A C 1
ATOM 3089 O O . ARG A 1 395 ? -6.468 12.146 -10.215 1.00 74.69 395 ARG A O 1
ATOM 3096 N N . TRP A 1 396 ? -5.341 12.770 -8.386 1.00 66.69 396 TRP A N 1
ATOM 3097 C CA . TRP A 1 396 ? -5.527 14.230 -8.526 1.00 66.69 396 TRP A CA 1
ATOM 3098 C C . TRP A 1 396 ? -4.936 14.851 -9.806 1.00 66.69 396 TRP A C 1
ATOM 3100 O O . TRP A 1 396 ? -5.054 16.052 -10.035 1.00 66.69 396 TRP A O 1
ATOM 3110 N N . ARG A 1 397 ? -4.318 14.031 -10.660 1.00 65.25 397 ARG A N 1
ATOM 3111 C CA . ARG A 1 397 ? -3.923 14.357 -12.026 1.00 65.25 397 ARG A CA 1
ATOM 3112 C C . ARG A 1 397 ? -4.412 13.224 -12.940 1.00 65.25 397 ARG A C 1
ATOM 3114 O O . ARG A 1 397 ? -4.048 12.080 -12.668 1.00 65.25 397 ARG A O 1
ATOM 3121 N N . PRO A 1 398 ? -5.181 13.508 -14.006 1.00 63.19 398 PRO A N 1
ATOM 3122 C CA . PRO A 1 398 ? -5.558 12.488 -14.977 1.00 63.19 398 PRO A CA 1
ATOM 3123 C C . PRO A 1 398 ? -4.334 12.001 -15.768 1.00 63.19 398 PRO A C 1
ATOM 3125 O O . PRO A 1 398 ? -3.435 12.783 -16.091 1.00 63.19 398 PRO A O 1
ATOM 3128 N N . GLU A 1 399 ? -4.316 10.712 -16.104 1.00 59.66 399 GLU A N 1
ATOM 3129 C CA . GLU A 1 399 ? -3.269 10.055 -16.895 1.00 59.66 399 GLU A CA 1
ATOM 3130 C C . GLU A 1 399 ? -3.905 9.167 -17.983 1.00 59.66 399 GLU A C 1
ATOM 3132 O O . GLU A 1 399 ? -5.046 8.725 -17.855 1.00 59.66 399 GLU A O 1
ATOM 3137 N N . GLY A 1 400 ? -3.186 8.909 -19.080 1.00 67.25 400 GLY A N 1
ATOM 3138 C CA . GLY A 1 400 ? -3.704 8.099 -20.190 1.00 67.25 400 GLY A CA 1
ATOM 3139 C C . GLY A 1 400 ? -4.953 8.707 -20.844 1.00 67.25 400 GLY A C 1
ATOM 3140 O O . GLY A 1 400 ? -4.972 9.893 -21.170 1.00 67.25 400 GLY A O 1
ATOM 3141 N N . SER A 1 401 ? -5.997 7.896 -21.033 1.00 62.69 401 SER A N 1
ATOM 3142 C CA . SER A 1 401 ? -7.282 8.317 -21.613 1.00 62.69 401 SER A CA 1
ATOM 3143 C C . SER A 1 401 ? -8.007 9.387 -20.791 1.00 62.69 401 SER A C 1
ATOM 3145 O O . SER A 1 401 ? -8.716 10.215 -21.363 1.00 62.69 401 SER A O 1
ATOM 3147 N N . ASP A 1 402 ? -7.800 9.430 -19.471 1.00 63.66 402 ASP A N 1
ATOM 3148 C CA . ASP A 1 402 ? -8.486 10.385 -18.593 1.00 63.66 402 ASP A CA 1
ATOM 3149 C C . ASP A 1 402 ? -8.066 11.838 -18.865 1.00 63.66 402 ASP A C 1
ATOM 3151 O O . ASP A 1 402 ? -8.787 12.765 -18.506 1.00 63.66 402 ASP A O 1
ATOM 3155 N N . VAL A 1 403 ? -6.935 12.062 -19.550 1.00 62.28 403 VAL A N 1
ATOM 3156 C CA . VAL A 1 403 ? -6.452 13.400 -19.944 1.00 62.28 403 VAL A CA 1
ATOM 3157 C C . VAL A 1 403 ? -7.437 14.112 -20.884 1.00 62.28 403 VAL A C 1
ATOM 3159 O O . VAL A 1 403 ? -7.523 15.339 -20.870 1.00 62.28 403 VAL A O 1
ATOM 3162 N N . TYR A 1 404 ? -8.236 13.363 -21.651 1.00 65.19 404 TYR A N 1
ATOM 3163 C CA . TYR A 1 404 ? -9.297 13.919 -22.498 1.00 65.19 404 TYR A CA 1
ATOM 3164 C C . TYR A 1 404 ? -10.584 14.250 -21.714 1.00 65.19 404 TYR A C 1
ATOM 3166 O O . TYR A 1 404 ? -11.464 14.945 -22.230 1.00 65.19 404 TYR A O 1
ATOM 3174 N N . SER A 1 405 ? -10.703 13.800 -20.458 1.00 63.62 405 SER A N 1
ATOM 3175 C CA . SER A 1 405 ? -11.888 13.994 -19.620 1.00 63.62 405 SER A CA 1
ATOM 3176 C C . SER A 1 405 ? -11.955 15.411 -19.044 1.00 63.62 405 SER A C 1
ATOM 3178 O O . SER A 1 405 ? -11.582 15.682 -17.901 1.00 63.62 405 SER A O 1
ATOM 3180 N N . ARG A 1 406 ? -12.522 16.335 -19.830 1.00 67.94 406 ARG A N 1
ATOM 3181 C CA . ARG A 1 406 ? -12.801 17.728 -19.417 1.00 67.94 406 ARG A CA 1
ATOM 3182 C C . ARG A 1 406 ? -13.712 17.844 -18.182 1.00 67.94 406 ARG A C 1
ATOM 3184 O O . ARG A 1 406 ? -13.843 18.930 -17.629 1.00 67.94 406 ARG A O 1
ATOM 3191 N N . SER A 1 407 ? -14.342 16.749 -17.755 1.00 72.62 407 SER A N 1
ATOM 3192 C CA . SER A 1 407 ? -15.255 16.669 -16.611 1.00 72.62 407 SER A CA 1
ATOM 3193 C C . SER A 1 407 ? -14.709 15.848 -15.431 1.00 72.62 407 SER A C 1
ATOM 3195 O O . SER A 1 407 ? -15.467 15.572 -14.500 1.00 72.62 407 SER A O 1
ATOM 3197 N N . PHE A 1 408 ? -13.413 15.493 -15.411 1.00 74.31 408 PHE A N 1
ATOM 3198 C CA . PHE A 1 408 ? -12.798 14.670 -14.354 1.00 74.31 408 PHE A CA 1
ATOM 3199 C C . PHE A 1 408 ? -13.070 15.203 -12.934 1.00 74.31 408 PHE A C 1
ATOM 3201 O O . PHE A 1 408 ? -13.583 14.473 -12.088 1.00 74.31 408 PHE A O 1
ATOM 3208 N N . SER A 1 409 ? -12.856 16.500 -12.683 1.00 73.31 409 SER A N 1
ATOM 3209 C CA . SER A 1 409 ? -13.170 17.132 -11.387 1.00 73.31 409 SER A CA 1
ATOM 3210 C C . SER A 1 409 ? -14.662 17.052 -11.028 1.00 73.31 409 SER A C 1
ATOM 3212 O O . SER A 1 409 ? -15.020 16.949 -9.857 1.00 73.31 409 SER A O 1
ATOM 3214 N N . GLY A 1 410 ? -15.545 17.047 -12.033 1.00 78.06 410 GLY A N 1
ATOM 3215 C CA . GLY A 1 410 ? -16.983 16.836 -11.863 1.00 78.06 410 GLY A CA 1
ATOM 3216 C C . GLY A 1 410 ? -17.346 15.388 -11.513 1.00 78.06 410 GLY A C 1
ATOM 3217 O O . GLY A 1 410 ? -18.268 15.179 -10.729 1.00 78.06 410 GLY A O 1
ATOM 3218 N N . LYS A 1 411 ? -16.605 14.393 -12.028 1.00 80.56 411 LYS A N 1
ATOM 3219 C CA . LYS A 1 411 ? -16.707 12.988 -11.588 1.00 80.56 411 LYS A CA 1
ATOM 3220 C C . LYS A 1 411 ? -16.309 12.860 -10.114 1.00 80.56 411 LYS A C 1
ATOM 3222 O O . LYS A 1 411 ? -17.120 12.385 -9.327 1.00 80.56 411 LYS A O 1
ATOM 3227 N N . ILE A 1 412 ? -15.141 13.376 -9.722 1.00 82.00 412 ILE A N 1
ATOM 3228 C CA . ILE A 1 412 ? -14.688 13.345 -8.318 1.00 82.00 412 ILE A CA 1
ATOM 3229 C C . ILE A 1 412 ? -15.691 14.056 -7.389 1.00 82.00 412 ILE A C 1
ATOM 3231 O O . ILE A 1 412 ? -16.095 13.484 -6.379 1.00 82.00 412 ILE A O 1
ATOM 3235 N N . ARG A 1 413 ? -16.197 15.247 -7.758 1.00 82.38 413 ARG A N 1
ATOM 3236 C CA . ARG A 1 413 ? -17.203 15.972 -6.953 1.00 82.38 413 ARG A CA 1
ATOM 3237 C C . ARG A 1 413 ? -18.528 15.209 -6.806 1.00 82.38 413 ARG A C 1
ATOM 3239 O O . ARG A 1 413 ? -19.167 15.339 -5.766 1.00 82.38 413 ARG A O 1
ATOM 3246 N N . ARG A 1 414 ? -18.948 14.409 -7.798 1.00 82.62 414 ARG A N 1
ATOM 3247 C CA . ARG A 1 414 ? -20.117 13.516 -7.653 1.00 82.62 414 ARG A CA 1
ATOM 3248 C C . ARG A 1 414 ? -19.838 12.364 -6.690 1.00 82.62 414 ARG A C 1
ATOM 3250 O O . ARG A 1 414 ? -20.660 12.134 -5.814 1.00 82.62 414 ARG A O 1
ATOM 3257 N N . ILE A 1 415 ? -18.682 11.704 -6.803 1.00 84.00 415 ILE A N 1
ATOM 3258 C CA . ILE A 1 415 ? -18.303 10.599 -5.905 1.00 84.00 415 ILE A CA 1
ATOM 3259 C C . ILE A 1 415 ? -18.214 11.085 -4.449 1.00 84.00 415 ILE A C 1
ATOM 3261 O O . ILE A 1 415 ? -18.725 10.422 -3.556 1.00 84.00 415 ILE A O 1
ATOM 3265 N N . HIS A 1 416 ? -17.640 12.268 -4.207 1.00 84.06 416 HIS A N 1
ATOM 3266 C CA . HIS A 1 416 ? -17.546 12.842 -2.858 1.00 84.06 416 HIS A CA 1
ATOM 3267 C C . HIS A 1 416 ? -18.919 13.213 -2.274 1.00 84.06 416 HIS A C 1
ATOM 3269 O O . HIS A 1 416 ? -19.147 12.978 -1.093 1.00 84.06 416 HIS A O 1
ATOM 3275 N N . ARG A 1 417 ? -19.843 13.754 -3.086 1.00 83.88 417 ARG A N 1
ATOM 3276 C CA . ARG A 1 417 ? -21.231 14.006 -2.653 1.00 83.88 417 ARG A CA 1
ATOM 3277 C C . ARG A 1 417 ? -21.957 12.711 -2.300 1.00 83.88 417 ARG A C 1
ATOM 3279 O O . ARG A 1 417 ? -22.560 12.648 -1.242 1.00 83.88 417 ARG A O 1
ATOM 3286 N N . TYR A 1 418 ? -21.859 11.701 -3.166 1.00 81.69 418 TYR A N 1
ATOM 3287 C CA . TYR A 1 418 ? -22.472 10.390 -2.947 1.00 81.69 418 TYR A CA 1
ATOM 3288 C C . TYR A 1 418 ? -21.945 9.723 -1.669 1.00 81.69 418 TYR A C 1
ATOM 3290 O O . TYR A 1 418 ? -22.731 9.258 -0.852 1.00 81.69 418 TYR A O 1
ATOM 3298 N N . PHE A 1 419 ? -20.626 9.762 -1.449 1.00 80.31 419 PHE A N 1
ATOM 3299 C CA . PHE A 1 419 ? -20.021 9.290 -0.205 1.00 80.31 419 PHE A CA 1
ATOM 3300 C C . PHE A 1 419 ? -20.549 10.042 1.024 1.00 80.31 419 PHE A C 1
ATOM 3302 O O . PHE A 1 419 ? -20.880 9.404 2.016 1.00 80.31 419 PHE A O 1
ATOM 3309 N N . ALA A 1 420 ? -20.647 11.375 0.964 1.00 80.69 420 ALA A N 1
ATOM 3310 C CA . ALA A 1 420 ? -21.134 12.178 2.084 1.00 80.69 420 ALA A CA 1
ATOM 3311 C C . ALA A 1 420 ? -22.597 11.856 2.435 1.00 80.69 420 ALA A C 1
ATOM 3313 O O . ALA A 1 420 ? -22.879 11.560 3.591 1.00 80.69 420 ALA A O 1
ATOM 3314 N N . SER A 1 421 ? -23.498 11.825 1.444 1.00 76.94 421 SER A N 1
ATOM 3315 C CA . SER A 1 421 ? -24.914 11.497 1.668 1.00 76.94 421 SER A CA 1
ATOM 3316 C C . SER A 1 421 ? -25.122 10.066 2.167 1.00 76.94 421 SER A C 1
ATOM 3318 O O . SER A 1 421 ? -26.005 9.819 2.981 1.00 76.94 421 SER A O 1
ATOM 3320 N N . GLU A 1 422 ? -24.311 9.112 1.703 1.00 71.12 422 GLU A N 1
ATOM 3321 C CA . GLU A 1 422 ? -24.435 7.716 2.127 1.00 71.12 422 GLU A CA 1
ATOM 3322 C C . GLU A 1 422 ? -23.841 7.494 3.530 1.00 71.12 422 GLU A C 1
ATOM 3324 O O . GLU A 1 422 ? -24.439 6.795 4.343 1.00 71.12 422 GLU A O 1
ATOM 3329 N N . LEU A 1 423 ? -22.724 8.154 3.867 1.00 72.44 423 LEU A N 1
ATOM 3330 C CA . LEU A 1 423 ? -22.161 8.157 5.223 1.00 72.44 423 LEU A CA 1
ATOM 3331 C C . LEU A 1 423 ? -23.119 8.810 6.234 1.00 72.44 423 LEU A C 1
ATOM 3333 O O . LEU A 1 423 ? -23.265 8.316 7.351 1.00 72.44 423 LEU A O 1
ATOM 3337 N N . GLU A 1 424 ? -23.797 9.888 5.838 1.00 72.06 424 GLU A N 1
ATOM 3338 C CA . GLU A 1 424 ? -24.855 10.536 6.620 1.00 72.06 424 GLU A CA 1
ATOM 3339 C C . GLU A 1 424 ? -26.073 9.613 6.800 1.00 72.06 424 GLU A C 1
ATOM 3341 O O . GLU A 1 424 ? -26.569 9.466 7.919 1.00 72.06 424 GLU A O 1
ATOM 3346 N N . ARG A 1 425 ? -26.489 8.892 5.746 1.00 66.62 425 ARG A N 1
ATOM 3347 C CA . ARG A 1 425 ? -27.543 7.868 5.833 1.00 66.62 425 ARG A CA 1
ATOM 3348 C C . ARG A 1 425 ? -27.177 6.742 6.804 1.00 66.62 425 ARG A C 1
ATOM 3350 O O . ARG A 1 425 ? -28.013 6.380 7.629 1.00 66.62 425 ARG A O 1
ATOM 3357 N N . LEU A 1 426 ? -25.955 6.199 6.739 1.00 62.75 426 LEU A N 1
ATOM 3358 C CA . LEU A 1 426 ? -25.515 5.148 7.667 1.00 62.75 426 LEU A CA 1
ATOM 3359 C C . LEU A 1 426 ? -25.425 5.656 9.109 1.00 62.75 426 LEU A C 1
ATOM 3361 O O . LEU A 1 426 ? -25.865 4.963 10.022 1.00 62.75 426 LEU A O 1
ATOM 3365 N N . ARG A 1 427 ? -24.903 6.874 9.315 1.00 63.12 427 ARG A N 1
ATOM 3366 C CA . ARG A 1 427 ? -24.848 7.535 10.629 1.00 63.12 427 ARG A CA 1
ATOM 3367 C C . ARG A 1 427 ? -26.238 7.614 11.260 1.00 63.12 427 ARG A C 1
ATOM 3369 O O . ARG A 1 427 ? -26.405 7.155 12.381 1.00 63.12 427 ARG A O 1
ATOM 3376 N N . LEU A 1 428 ? -27.223 8.134 10.523 1.00 61.41 428 LEU A N 1
ATOM 3377 C CA . LEU A 1 428 ? -28.609 8.275 10.988 1.00 61.41 428 LEU A CA 1
ATOM 3378 C C . LEU A 1 428 ? -29.329 6.930 11.188 1.00 61.41 428 LEU A C 1
ATOM 3380 O O . LEU A 1 428 ? -30.251 6.849 11.995 1.00 61.41 428 LEU A O 1
ATOM 3384 N N . ALA A 1 429 ? -28.928 5.882 10.464 1.00 56.62 429 ALA A N 1
ATOM 3385 C CA . ALA A 1 429 ? -29.492 4.538 10.593 1.00 56.62 429 ALA A CA 1
ATOM 3386 C C . ALA A 1 429 ? -28.819 3.675 11.680 1.00 56.62 429 ALA A C 1
ATOM 3388 O O . ALA A 1 429 ? -29.352 2.624 12.028 1.00 56.62 429 ALA A O 1
ATOM 3389 N N . GLY A 1 430 ? -27.639 4.067 12.175 1.00 55.31 430 GLY A N 1
ATOM 3390 C CA . GLY A 1 430 ? -26.766 3.210 12.989 1.00 55.31 430 GLY A CA 1
ATOM 3391 C C . GLY A 1 430 ? -26.086 2.070 12.212 1.00 55.31 430 GLY A C 1
ATOM 3392 O O . GLY A 1 430 ? -25.344 1.288 12.797 1.00 55.31 430 GLY A O 1
ATOM 3393 N N . ASP A 1 431 ? -26.302 1.993 10.898 1.00 55.09 431 ASP A N 1
ATOM 3394 C CA . ASP A 1 431 ? -25.969 0.869 10.009 1.00 55.09 431 ASP A CA 1
ATOM 3395 C C . ASP A 1 431 ? -24.536 0.974 9.442 1.00 55.09 431 ASP A C 1
ATOM 3397 O O . ASP A 1 431 ? -24.278 0.735 8.264 1.00 55.09 431 ASP A O 1
ATOM 3401 N N . VAL A 1 432 ? -23.584 1.418 10.271 1.00 59.53 432 VAL A N 1
ATOM 3402 C CA . VAL A 1 432 ? -22.167 1.516 9.890 1.00 59.53 432 VAL A CA 1
ATOM 3403 C C . VAL A 1 432 ? -21.500 0.161 10.123 1.00 59.53 432 VAL A C 1
ATOM 3405 O O . VAL A 1 432 ? -21.086 -0.147 11.240 1.00 59.53 432 VAL A O 1
ATOM 3408 N N . ASP A 1 433 ? -21.371 -0.646 9.067 1.00 65.00 433 ASP A N 1
ATOM 3409 C CA . ASP A 1 433 ? -20.611 -1.902 9.118 1.00 65.00 433 ASP A CA 1
ATOM 3410 C C . ASP A 1 433 ? -19.110 -1.631 9.323 1.00 65.00 433 ASP A C 1
ATOM 3412 O O . ASP A 1 433 ? -18.340 -1.514 8.373 1.00 65.00 433 ASP A O 1
ATOM 3416 N N . ASP A 1 434 ? -18.692 -1.522 10.584 1.00 75.75 434 ASP A N 1
ATOM 3417 C CA . ASP A 1 434 ? -17.293 -1.446 11.012 1.00 75.75 434 ASP A CA 1
ATOM 3418 C C . ASP A 1 434 ? -16.693 -2.830 11.363 1.00 75.75 434 ASP A C 1
ATOM 3420 O O . ASP A 1 434 ? -15.632 -2.902 11.991 1.00 75.75 434 ASP A O 1
ATOM 3424 N N . TYR A 1 435 ? -17.305 -3.944 10.922 1.00 75.31 435 TYR A N 1
ATOM 3425 C CA . TYR A 1 435 ? -16.826 -5.307 11.210 1.00 75.31 435 TYR A CA 1
ATOM 3426 C C . TYR A 1 435 ? -15.393 -5.559 10.710 1.00 75.31 435 TYR A C 1
ATOM 3428 O O . TYR A 1 435 ? -14.599 -6.172 11.425 1.00 75.31 435 TYR A O 1
ATOM 3436 N N . ASP A 1 436 ? -15.009 -5.031 9.539 1.00 77.94 436 ASP A N 1
ATOM 3437 C CA . ASP A 1 436 ? -13.635 -5.149 9.019 1.00 77.94 436 ASP A CA 1
ATOM 3438 C C . ASP A 1 436 ? -12.595 -4.425 9.894 1.00 77.94 436 ASP A C 1
ATOM 3440 O O . ASP A 1 436 ? -11.423 -4.809 9.919 1.00 77.94 436 ASP A O 1
ATOM 3444 N N . VAL A 1 437 ? -13.013 -3.402 10.649 1.00 85.56 437 VAL A N 1
ATOM 3445 C CA . VAL A 1 437 ? -12.152 -2.697 11.608 1.00 85.56 437 VAL A CA 1
ATOM 3446 C C . VAL A 1 437 ? -12.134 -3.399 12.968 1.00 85.56 437 VAL A C 1
ATOM 3448 O O . VAL A 1 437 ? -11.087 -3.418 13.616 1.00 85.56 437 VAL A O 1
ATOM 3451 N N . LEU A 1 438 ? -13.244 -4.014 13.390 1.00 86.44 438 LEU A N 1
ATOM 3452 C CA . LEU A 1 438 ? -13.318 -4.803 14.627 1.00 86.44 438 LEU A CA 1
ATOM 3453 C C . LEU A 1 438 ? -12.508 -6.111 14.525 1.00 86.44 438 LEU A C 1
ATOM 3455 O O . LEU A 1 438 ? -11.748 -6.422 15.441 1.00 86.44 438 LEU A O 1
ATOM 3459 N N . ASP A 1 439 ? -12.572 -6.820 13.393 1.00 83.19 439 ASP A N 1
ATOM 3460 C CA . ASP A 1 439 ? -11.704 -7.974 13.098 1.00 83.19 439 ASP A CA 1
ATOM 3461 C C . ASP A 1 439 ? -10.221 -7.561 13.052 1.00 83.19 439 ASP A C 1
ATOM 3463 O O . ASP A 1 439 ? -9.371 -8.173 13.705 1.00 83.19 439 ASP A O 1
ATOM 3467 N N . ALA A 1 440 ? -9.897 -6.450 12.378 1.00 83.94 440 ALA A N 1
ATOM 3468 C CA . ALA A 1 440 ? -8.537 -5.911 12.378 1.00 83.94 440 ALA A CA 1
ATOM 3469 C C . ALA A 1 440 ? -8.046 -5.535 13.792 1.00 83.94 440 ALA A C 1
ATOM 3471 O O . ALA A 1 440 ? -6.869 -5.743 14.098 1.00 83.94 440 ALA A O 1
ATOM 3472 N N . ALA A 1 441 ? -8.928 -5.031 14.662 1.00 87.50 441 ALA A N 1
ATOM 3473 C CA . ALA A 1 441 ? -8.624 -4.742 16.062 1.00 87.50 441 ALA A CA 1
ATOM 3474 C C . ALA A 1 441 ? -8.378 -6.016 16.881 1.00 87.50 441 ALA A C 1
ATOM 3476 O O . ALA A 1 441 ? -7.386 -6.080 17.609 1.00 87.50 441 ALA A O 1
ATOM 3477 N N . PHE A 1 442 ? -9.197 -7.057 16.710 1.00 85.88 442 PHE A N 1
ATOM 3478 C CA . PHE A 1 442 ? -8.963 -8.357 17.341 1.00 85.88 442 PHE A CA 1
ATOM 3479 C C . PHE A 1 442 ? -7.614 -8.947 16.904 1.00 85.88 442 PHE A C 1
ATOM 3481 O O . PHE A 1 442 ? -6.768 -9.253 17.745 1.00 85.88 442 PHE A O 1
ATOM 3488 N N . GLN A 1 443 ? -7.348 -9.016 15.595 1.00 82.50 443 GLN A N 1
ATOM 3489 C CA . GLN A 1 443 ? -6.079 -9.520 15.055 1.00 82.50 443 GLN A CA 1
ATOM 3490 C C . GLN A 1 443 ? -4.866 -8.707 15.542 1.00 82.50 443 GLN A C 1
ATOM 3492 O O . GLN A 1 443 ? -3.828 -9.285 15.870 1.00 82.50 443 GLN A O 1
ATOM 3497 N N . TRP A 1 444 ? -4.991 -7.379 15.646 1.00 84.06 444 TRP A N 1
ATOM 3498 C CA . TRP A 1 444 ? -3.949 -6.497 16.183 1.00 84.06 444 TRP A CA 1
ATOM 3499 C C . TRP A 1 444 ? -3.619 -6.785 17.654 1.00 84.06 444 TRP A C 1
ATOM 3501 O O . TRP A 1 444 ? -2.445 -6.786 18.031 1.00 84.06 444 TRP A O 1
ATOM 3511 N N . LEU A 1 445 ? -4.631 -7.060 18.483 1.00 85.31 445 LEU A N 1
ATOM 3512 C CA . LEU A 1 445 ? -4.446 -7.419 19.892 1.00 85.31 445 LEU A CA 1
ATOM 3513 C C . LEU A 1 445 ? -3.870 -8.830 20.042 1.00 85.31 445 LEU A C 1
ATOM 3515 O O . LEU A 1 445 ? -2.874 -9.003 20.739 1.00 85.31 445 LEU A O 1
ATOM 3519 N N . ARG A 1 446 ? -4.410 -9.824 19.323 1.00 85.06 446 ARG A N 1
ATOM 3520 C CA . ARG A 1 446 ? -3.907 -11.213 19.334 1.00 85.06 446 ARG A CA 1
ATOM 3521 C C . ARG A 1 446 ? -2.465 -11.336 18.816 1.00 85.06 446 ARG A C 1
ATOM 3523 O O . ARG A 1 446 ? -1.761 -12.267 19.194 1.00 85.06 446 ARG A O 1
ATOM 3530 N N . ALA A 1 447 ? -1.995 -10.387 18.000 1.00 76.88 447 ALA A N 1
ATOM 3531 C CA . ALA A 1 447 ? -0.599 -10.295 17.563 1.00 76.88 447 ALA A CA 1
ATOM 3532 C C . ALA A 1 447 ? 0.362 -9.682 18.611 1.00 76.88 447 ALA A C 1
ATOM 3534 O O . ALA A 1 447 ? 1.582 -9.709 18.415 1.00 76.88 447 ALA A O 1
ATOM 3535 N N . ARG A 1 448 ? -0.143 -9.117 19.718 1.00 76.56 448 ARG A N 1
ATOM 3536 C CA . ARG A 1 448 ? 0.665 -8.532 20.802 1.00 76.56 448 ARG A CA 1
ATOM 3537 C C . ARG A 1 448 ? 0.891 -9.557 21.920 1.00 76.56 448 ARG A C 1
ATOM 3539 O O . ARG A 1 448 ? -0.040 -10.191 22.406 1.00 76.56 448 ARG A O 1
ATOM 3546 N N . ARG A 1 449 ? 2.145 -9.691 22.379 1.00 69.44 449 ARG A N 1
ATOM 3547 C CA . ARG A 1 449 ? 2.488 -10.533 23.542 1.00 69.44 449 ARG A CA 1
ATOM 3548 C C . ARG A 1 449 ? 1.706 -10.059 24.776 1.00 69.44 449 ARG A C 1
ATOM 3550 O O . ARG A 1 449 ? 1.839 -8.896 25.151 1.00 69.44 449 ARG A O 1
ATOM 3557 N N . GLY A 1 450 ? 0.974 -10.969 25.419 1.00 76.06 450 GLY A N 1
ATOM 3558 C CA . GLY A 1 450 ? 0.273 -10.719 26.685 1.00 76.06 450 GLY A CA 1
ATOM 3559 C C . GLY A 1 450 ? -1.243 -10.502 26.600 1.00 76.06 450 GLY A C 1
ATOM 3560 O O . GLY A 1 450 ? -1.824 -10.180 27.626 1.00 76.06 450 GLY A O 1
ATOM 3561 N N . PHE A 1 451 ? -1.876 -10.685 25.435 1.00 81.19 451 PHE A N 1
ATOM 3562 C CA . PHE A 1 451 ? -3.341 -10.733 25.303 1.00 81.19 451 PHE A CA 1
ATOM 3563 C C . PHE A 1 451 ? -3.821 -12.180 25.119 1.00 81.19 451 PHE A C 1
ATOM 3565 O O . PHE A 1 451 ? -3.303 -12.892 24.252 1.00 81.19 451 PHE A O 1
ATOM 3572 N N . SER A 1 452 ? -4.826 -12.614 25.887 1.00 89.88 452 SER A N 1
ATOM 3573 C CA . SER A 1 452 ? -5.588 -13.848 25.620 1.00 89.88 452 SER A CA 1
ATOM 3574 C C . SER A 1 452 ? -6.573 -13.660 24.445 1.00 89.88 452 SER A C 1
ATOM 3576 O O . SER A 1 452 ? -6.397 -12.738 23.640 1.00 89.88 452 SER A O 1
ATOM 3578 N N . SER A 1 453 ? -7.554 -14.557 24.270 1.00 84.75 453 SER A N 1
ATOM 3579 C CA . SER A 1 453 ? -8.688 -14.292 23.365 1.00 84.75 453 SER A CA 1
ATOM 3580 C C . SER A 1 453 ? -9.675 -13.356 24.055 1.00 84.75 453 SER A C 1
ATOM 3582 O O . SER A 1 453 ? -9.940 -12.268 23.559 1.00 84.75 453 SER A O 1
ATOM 3584 N N . ASP A 1 454 ? -10.065 -13.726 25.271 1.00 89.12 454 ASP A N 1
ATOM 3585 C CA . ASP A 1 454 ? -10.994 -13.054 26.174 1.00 89.12 454 ASP A CA 1
ATOM 3586 C C . ASP A 1 454 ? -10.610 -11.578 26.422 1.00 89.12 454 ASP A C 1
ATOM 3588 O O . ASP A 1 454 ? -11.462 -10.692 26.349 1.00 89.12 454 ASP A O 1
ATOM 3592 N N . ASP A 1 455 ? -9.318 -11.283 26.636 1.00 90.19 455 ASP A N 1
ATOM 3593 C CA . ASP A 1 455 ? -8.815 -9.902 26.778 1.00 90.19 455 ASP A CA 1
ATOM 3594 C C . ASP A 1 455 ? -8.999 -9.089 25.487 1.00 90.19 455 ASP A C 1
ATOM 3596 O O . ASP A 1 455 ? -9.317 -7.899 25.522 1.00 90.19 455 ASP A O 1
ATOM 3600 N N . ALA A 1 456 ? -8.751 -9.717 24.334 1.00 88.88 456 ALA A N 1
ATOM 3601 C CA . ALA A 1 456 ? -8.854 -9.064 23.036 1.00 88.88 456 ALA A CA 1
ATOM 3602 C C . ALA A 1 456 ? -10.322 -8.838 22.655 1.00 88.88 456 ALA A C 1
ATOM 3604 O O . ALA A 1 456 ? -10.671 -7.745 22.211 1.00 88.88 456 ALA A O 1
ATOM 3605 N N . GLU A 1 457 ? -11.179 -9.831 22.893 1.00 90.62 457 GLU A N 1
ATOM 3606 C CA . GLU A 1 457 ? -12.631 -9.735 22.765 1.00 90.62 457 GLU A CA 1
ATOM 3607 C C . GLU A 1 457 ? -13.165 -8.609 23.653 1.00 90.62 457 GLU A C 1
ATOM 3609 O O . GLU A 1 457 ? -13.758 -7.679 23.122 1.00 90.62 457 GLU A O 1
ATOM 3614 N N . GLY A 1 458 ? -12.847 -8.581 24.953 1.00 92.69 458 GLY A N 1
ATOM 3615 C CA . GLY A 1 458 ? -13.300 -7.530 25.873 1.00 92.69 458 GLY A CA 1
ATOM 3616 C C . GLY A 1 458 ? -12.907 -6.101 25.462 1.00 92.69 458 GLY A C 1
ATOM 3617 O O . GLY A 1 458 ? -13.701 -5.170 25.632 1.00 92.69 458 GLY A O 1
ATOM 3618 N N . VAL A 1 459 ? -11.718 -5.910 24.875 1.00 92.75 459 VAL A N 1
ATOM 3619 C CA . VAL A 1 459 ? -11.273 -4.608 24.339 1.00 92.75 459 VAL A CA 1
ATOM 3620 C C . VAL A 1 459 ? -11.975 -4.256 23.021 1.00 92.75 459 VAL A C 1
ATOM 3622 O O . VAL A 1 459 ? -12.347 -3.096 22.830 1.00 92.75 459 VAL A O 1
ATOM 3625 N N . VAL A 1 460 ? -12.195 -5.221 22.123 1.00 91.62 460 VAL A N 1
ATOM 3626 C CA . VAL A 1 460 ? -12.947 -5.010 20.869 1.00 91.62 460 VAL A CA 1
ATOM 3627 C C . VAL A 1 460 ? -14.417 -4.705 21.158 1.00 91.62 460 VAL A C 1
ATOM 3629 O O . VAL A 1 460 ? -14.989 -3.814 20.539 1.00 91.62 460 VAL A O 1
ATOM 3632 N N . ASP A 1 461 ? -15.002 -5.353 22.159 1.00 89.19 461 ASP A N 1
ATOM 3633 C CA . ASP A 1 461 ? -16.367 -5.121 22.628 1.00 89.19 461 ASP A CA 1
ATOM 3634 C C . ASP A 1 461 ? -16.527 -3.725 23.257 1.00 89.19 461 ASP A C 1
ATOM 3636 O O . ASP A 1 461 ? -17.520 -3.028 23.036 1.00 89.19 461 ASP A O 1
ATOM 3640 N N . ALA A 1 462 ? -15.522 -3.276 24.020 1.00 89.44 462 ALA A N 1
ATOM 3641 C CA . ALA A 1 462 ? -15.469 -1.913 24.545 1.00 89.44 462 ALA A CA 1
ATOM 3642 C C . ALA A 1 462 ? -15.304 -0.870 23.427 1.00 89.44 462 ALA A C 1
ATOM 3644 O O . ALA A 1 462 ? -15.930 0.187 23.487 1.00 89.44 462 ALA A O 1
ATOM 3645 N N . PHE A 1 463 ? -14.509 -1.175 22.396 1.00 90.38 463 PHE A N 1
ATOM 3646 C CA . PHE A 1 463 ? -14.362 -0.317 21.221 1.00 90.38 463 PHE A CA 1
ATOM 3647 C C . PHE A 1 463 ? -15.667 -0.222 20.423 1.00 90.38 463 PHE A C 1
ATOM 3649 O O . PHE A 1 463 ? -16.110 0.880 20.117 1.00 90.38 463 PHE A O 1
ATOM 3656 N N . LYS A 1 464 ? -16.322 -1.359 20.158 1.00 87.38 464 LYS A N 1
ATOM 3657 C CA . LYS A 1 464 ? -17.611 -1.436 19.462 1.00 87.38 464 LYS A CA 1
ATOM 3658 C C . LYS A 1 464 ? -18.663 -0.539 20.121 1.00 87.38 464 LYS A C 1
ATOM 3660 O O . LYS A 1 464 ? -19.238 0.301 19.439 1.00 87.38 464 LYS A O 1
ATOM 3665 N N . ARG A 1 465 ? -18.832 -0.623 21.447 1.00 84.19 465 ARG A N 1
ATOM 3666 C CA . ARG A 1 465 ? -19.782 0.230 22.188 1.00 84.19 465 ARG A CA 1
ATOM 3667 C C . ARG A 1 465 ? -19.497 1.734 22.053 1.00 84.19 465 ARG A C 1
ATOM 3669 O O . ARG A 1 465 ? -20.437 2.521 22.044 1.00 84.19 465 ARG A O 1
ATOM 3676 N N . ALA A 1 466 ? -18.231 2.135 21.915 1.00 85.12 466 ALA A N 1
ATOM 3677 C CA . ALA A 1 466 ? -17.848 3.533 21.688 1.00 85.12 466 ALA A CA 1
ATOM 3678 C C . ALA A 1 466 ? -18.049 3.993 20.227 1.00 85.12 466 ALA A C 1
ATOM 3680 O O . ALA A 1 466 ? -18.214 5.184 19.972 1.00 85.12 466 ALA A O 1
ATOM 3681 N N . LEU A 1 467 ? -18.061 3.070 19.257 1.00 82.69 467 LEU A N 1
ATOM 3682 C CA . LEU A 1 467 ? -18.503 3.359 17.885 1.00 82.69 467 LEU A CA 1
ATOM 3683 C C . LEU A 1 467 ? -20.037 3.486 17.812 1.00 82.69 467 LEU A C 1
ATOM 3685 O O . LEU A 1 467 ? -20.546 4.345 17.094 1.00 82.69 467 LEU A O 1
ATOM 3689 N N . GLU A 1 468 ? -20.760 2.664 18.579 1.00 76.81 468 GLU A N 1
ATOM 3690 C CA . GLU A 1 468 ? -22.228 2.639 18.648 1.00 76.81 468 GLU A CA 1
ATOM 3691 C C . GLU A 1 468 ? -22.832 3.860 19.365 1.00 76.81 468 GLU A C 1
ATOM 3693 O O . GLU A 1 468 ? -23.887 4.333 18.951 1.00 76.81 468 GLU A O 1
ATOM 3698 N N . SER A 1 469 ? -22.190 4.422 20.400 1.00 67.19 469 SER A N 1
ATOM 3699 C CA . SER A 1 469 ? -22.725 5.627 21.066 1.00 67.19 469 SER A CA 1
ATOM 3700 C C . SER A 1 469 ? -22.746 6.849 20.139 1.00 67.19 469 SER A C 1
ATOM 3702 O O . SER A 1 469 ? -23.693 7.639 20.147 1.00 67.19 469 SER A O 1
ATOM 3704 N N . TRP A 1 470 ? -21.748 6.962 19.258 1.00 62.91 470 TRP A N 1
ATOM 3705 C CA . TRP A 1 470 ? -21.638 8.065 18.307 1.00 62.91 470 TRP A CA 1
ATOM 3706 C C . TRP A 1 470 ? -22.786 8.129 17.282 1.00 62.91 470 TRP A C 1
ATOM 3708 O O . TRP A 1 470 ? -23.228 9.230 16.947 1.00 62.91 470 TRP A O 1
ATOM 3718 N N . THR A 1 471 ? -23.286 6.992 16.781 1.00 59.59 471 THR A N 1
ATOM 3719 C CA . THR A 1 471 ? -24.332 6.997 15.736 1.00 59.59 471 THR A CA 1
ATOM 3720 C C . THR A 1 471 ? -25.680 7.504 16.253 1.00 59.59 471 THR A C 1
ATOM 3722 O O . THR A 1 471 ? -26.456 8.067 15.485 1.00 59.59 471 THR A O 1
ATOM 3725 N N . ALA A 1 472 ? -25.954 7.357 17.552 1.00 50.66 472 ALA A N 1
ATOM 3726 C CA . ALA A 1 472 ? -27.276 7.604 18.119 1.00 50.66 472 ALA A CA 1
ATOM 3727 C C . ALA A 1 472 ? -27.561 9.063 18.532 1.00 50.66 472 ALA A C 1
ATOM 3729 O O . ALA A 1 472 ? -28.732 9.437 18.605 1.00 50.66 472 ALA A O 1
ATOM 3730 N N . GLN A 1 473 ? -26.541 9.868 18.877 1.00 49.62 473 GLN A N 1
ATOM 3731 C CA . GLN A 1 473 ? -26.755 11.132 19.620 1.00 49.62 473 GLN A CA 1
ATOM 3732 C C . GLN A 1 473 ? -25.881 12.337 19.219 1.00 49.62 473 GLN A C 1
ATOM 3734 O O . GLN A 1 473 ? -26.016 13.392 19.833 1.00 49.62 473 GLN A O 1
ATOM 3739 N N . ASP A 1 474 ? -24.999 12.239 18.219 1.00 52.53 474 ASP A N 1
ATOM 3740 C CA . ASP A 1 474 ? -24.132 13.359 17.805 1.00 52.53 474 ASP A CA 1
ATOM 3741 C C . ASP A 1 474 ? -24.778 14.189 16.672 1.00 52.53 474 ASP A C 1
ATOM 3743 O O . ASP A 1 474 ? -24.717 13.761 15.515 1.00 52.53 474 ASP A O 1
ATOM 3747 N N . PRO A 1 475 ? -25.363 15.378 16.922 1.00 48.56 475 PRO A N 1
ATOM 3748 C CA . PRO A 1 475 ? -25.619 16.343 15.865 1.00 48.56 475 PRO A CA 1
ATOM 3749 C C . PRO A 1 475 ? -24.309 17.055 15.506 1.00 48.56 475 PRO A C 1
ATOM 3751 O O . PRO A 1 475 ? -23.777 17.835 16.299 1.00 48.56 475 PRO A O 1
ATOM 3754 N N . ILE A 1 476 ? -23.836 16.889 14.265 1.00 47.50 476 ILE A N 1
ATOM 3755 C CA . ILE A 1 476 ? -23.072 17.982 13.653 1.00 47.50 476 ILE A CA 1
ATOM 3756 C C . ILE A 1 476 ? -24.083 19.101 13.428 1.00 47.50 476 ILE A C 1
ATOM 3758 O O . ILE A 1 476 ? -24.808 19.115 12.434 1.00 47.50 476 ILE A O 1
ATOM 3762 N N . VAL A 1 477 ? -24.139 20.031 14.380 1.00 43.59 477 VAL A N 1
ATOM 3763 C CA . VAL A 1 477 ? -24.658 21.366 14.107 1.00 43.59 477 VAL A CA 1
ATOM 3764 C C . VAL A 1 477 ? -23.737 21.934 13.039 1.00 43.59 477 VAL A C 1
ATOM 3766 O O . VAL A 1 477 ? -22.579 22.248 13.311 1.00 43.59 477 VAL A O 1
ATOM 3769 N N . GLN A 1 478 ? -24.233 22.003 11.805 1.00 36.25 478 GLN A N 1
ATOM 3770 C CA . GLN A 1 478 ? -23.636 22.887 10.823 1.00 36.25 478 GLN A CA 1
ATOM 3771 C C . GLN A 1 478 ? -23.843 24.295 11.373 1.00 36.25 478 GLN A C 1
ATOM 3773 O O . GLN A 1 478 ? -24.969 24.788 11.413 1.00 36.25 478 GLN A O 1
ATOM 3778 N N . GLU A 1 479 ? -22.766 24.917 11.847 1.00 33.91 479 GLU A N 1
ATOM 3779 C CA . GLU A 1 479 ? -22.721 26.368 11.935 1.00 33.91 479 GLU A CA 1
ATOM 3780 C C . GLU A 1 479 ? -22.822 26.864 10.491 1.00 33.91 479 GLU A C 1
ATOM 3782 O O . GLU A 1 479 ? -21.845 26.876 9.745 1.00 33.91 479 GLU A O 1
ATOM 3787 N N . SER A 1 480 ? -24.049 27.172 10.066 1.00 32.31 480 SER A N 1
ATOM 3788 C CA . SER A 1 480 ? -24.289 28.018 8.908 1.00 32.31 480 SER A CA 1
ATOM 3789 C C . SER A 1 480 ? -23.591 29.339 9.205 1.00 32.31 480 SER A C 1
ATOM 3791 O O . SER A 1 480 ? -24.033 30.061 10.105 1.00 32.31 480 SER A O 1
ATOM 3793 N N . ASP A 1 481 ? -22.475 29.601 8.522 1.00 31.77 481 ASP A N 1
ATOM 3794 C CA . ASP A 1 481 ? -21.717 30.839 8.680 1.00 31.77 481 ASP A CA 1
ATOM 3795 C C . ASP A 1 481 ? -22.680 32.020 8.544 1.00 31.77 481 ASP A C 1
ATOM 3797 O O . ASP A 1 481 ? -23.278 32.231 7.490 1.00 31.77 481 ASP A O 1
ATOM 3801 N N . GLY A 1 482 ? -22.845 32.766 9.638 1.00 29.86 482 GLY A N 1
ATOM 3802 C CA . GLY A 1 482 ? -23.717 33.934 9.720 1.00 29.86 482 GLY A CA 1
ATOM 3803 C C . GLY A 1 482 ? -23.126 35.142 9.001 1.00 29.86 482 GLY A C 1
ATOM 3804 O O . GLY A 1 482 ? -22.974 36.202 9.608 1.00 29.86 482 GLY A O 1
ATOM 3805 N N . GLU A 1 483 ? -22.781 34.984 7.723 1.00 31.97 483 GLU A N 1
ATOM 3806 C CA . GLU A 1 483 ? -22.840 36.106 6.793 1.00 31.97 483 GLU A CA 1
ATOM 3807 C C . GLU A 1 483 ? -24.301 36.582 6.756 1.00 31.97 483 GLU A C 1
ATOM 3809 O O . GLU A 1 483 ? -25.230 35.774 6.794 1.00 31.97 483 GLU A O 1
ATOM 3814 N N . GLU A 1 484 ? -24.526 37.897 6.769 1.00 29.72 484 GLU A N 1
ATOM 3815 C CA . GLU A 1 484 ? -25.886 38.435 6.775 1.00 29.72 484 GLU A CA 1
ATOM 3816 C C . GLU A 1 484 ? -26.580 38.063 5.458 1.00 29.72 484 GLU A C 1
ATOM 3818 O O . GLU A 1 484 ? -26.257 38.626 4.409 1.00 29.72 484 GLU A O 1
ATOM 3823 N N . GLU A 1 485 ? -27.554 37.145 5.514 1.00 30.11 485 GLU A N 1
ATOM 3824 C CA . GLU A 1 485 ? -28.514 36.940 4.429 1.00 30.11 485 GLU A CA 1
ATOM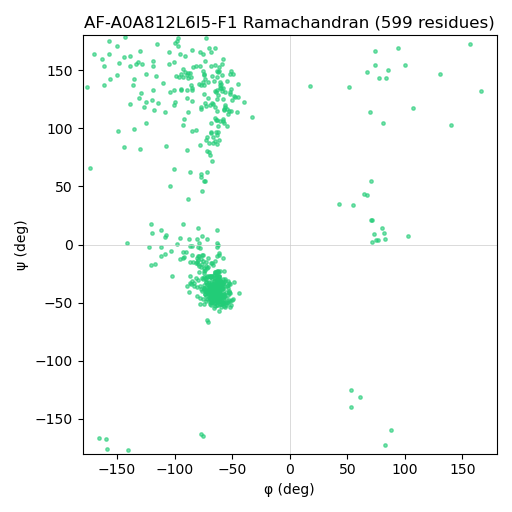 3825 C C . GLU A 1 485 ? -29.312 38.234 4.235 1.00 30.11 485 GLU A C 1
ATOM 3827 O O . GLU A 1 485 ? -30.369 38.472 4.825 1.00 30.11 485 GLU A O 1
ATOM 3832 N N . VAL A 1 486 ? -28.780 39.096 3.368 1.00 28.28 486 VAL A N 1
ATOM 3833 C CA . VAL A 1 486 ? -29.579 40.059 2.622 1.00 28.28 486 VAL A CA 1
ATOM 3834 C C . VAL A 1 486 ? -30.660 39.239 1.935 1.00 28.28 486 VAL A C 1
ATOM 3836 O O . VAL A 1 486 ? -30.350 38.424 1.070 1.00 28.28 486 VAL A O 1
ATOM 3839 N N . ALA A 1 487 ? -31.908 39.434 2.357 1.00 32.19 487 ALA A N 1
ATOM 3840 C CA . ALA A 1 487 ? -33.052 38.676 1.872 1.00 32.19 487 ALA A CA 1
ATOM 3841 C C . ALA A 1 487 ? -33.373 39.026 0.408 1.00 32.19 487 ALA A C 1
ATOM 3843 O O . ALA A 1 487 ? -34.309 39.772 0.115 1.00 32.19 487 ALA A O 1
ATOM 3844 N N . GLU A 1 488 ? -32.577 38.486 -0.514 1.00 31.16 488 GLU A N 1
ATOM 3845 C CA . GLU A 1 488 ? -33.049 38.154 -1.851 1.00 31.16 488 GLU A CA 1
ATOM 3846 C C . GLU A 1 488 ? -34.129 37.075 -1.678 1.00 31.16 488 GLU A C 1
ATOM 3848 O O . GLU A 1 488 ? -33.912 36.073 -0.997 1.00 31.16 488 GLU A O 1
ATOM 3853 N N . GLU A 1 489 ? -35.324 37.325 -2.214 1.00 27.56 489 GLU A N 1
ATOM 3854 C CA . GLU A 1 489 ? -36.471 36.422 -2.078 1.00 27.56 489 GLU A CA 1
ATOM 3855 C C . GLU A 1 489 ? -36.102 35.028 -2.604 1.00 27.56 489 GLU A C 1
ATOM 3857 O O . GLU A 1 489 ? -35.569 34.928 -3.712 1.00 27.56 489 GLU A O 1
ATOM 3862 N N . GLU A 1 490 ? -36.392 33.961 -1.842 1.00 28.36 490 GLU A N 1
ATOM 3863 C CA . GLU A 1 490 ? -36.167 32.586 -2.304 1.00 28.36 490 GLU A CA 1
ATOM 3864 C C . GLU A 1 490 ? -36.843 32.391 -3.673 1.00 28.36 490 GLU A C 1
ATOM 3866 O O . GLU A 1 490 ? -38.077 32.429 -3.752 1.00 28.36 490 GLU A O 1
ATOM 3871 N N . PRO A 1 491 ? -36.094 32.147 -4.767 1.00 30.64 491 PRO A N 1
ATOM 3872 C CA . PRO A 1 491 ? -36.721 31.665 -5.981 1.00 30.64 491 PRO A CA 1
ATOM 3873 C C . PRO A 1 491 ? -37.248 30.264 -5.671 1.00 30.64 491 PRO A C 1
ATOM 3875 O O . PRO A 1 491 ? -36.470 29.388 -5.286 1.00 30.64 491 PRO A O 1
ATOM 3878 N N . GLU A 1 492 ? -38.563 30.068 -5.818 1.00 27.47 492 GLU A N 1
ATOM 3879 C CA . GLU A 1 492 ? -39.225 28.790 -5.538 1.00 27.47 492 GLU A CA 1
ATOM 3880 C C . GLU A 1 492 ? -38.427 27.617 -6.125 1.00 27.47 492 GLU A C 1
ATOM 3882 O O . GLU A 1 492 ? -37.922 27.698 -7.252 1.00 27.47 492 GLU A O 1
ATOM 3887 N N . ALA A 1 493 ? -38.318 26.526 -5.354 1.00 29.52 493 ALA A N 1
ATOM 3888 C CA . ALA A 1 493 ? -37.566 25.334 -5.741 1.00 29.52 493 ALA A CA 1
ATOM 3889 C C . ALA A 1 493 ? -37.876 24.966 -7.202 1.00 29.52 493 ALA A C 1
ATOM 3891 O O . ALA A 1 493 ? -39.057 24.863 -7.544 1.00 29.52 493 ALA A O 1
ATOM 3892 N N . PRO A 1 494 ? -36.854 24.800 -8.069 1.00 28.94 494 PRO A N 1
ATOM 3893 C CA . PRO A 1 494 ? -37.031 24.908 -9.509 1.00 28.94 494 PRO A CA 1
ATOM 3894 C C . PRO A 1 494 ? -38.080 23.921 -10.012 1.00 28.94 494 PRO A C 1
ATOM 3896 O O . PRO A 1 494 ? -37.835 22.714 -10.113 1.00 28.94 494 PRO A O 1
ATOM 3899 N N . THR A 1 495 ? -39.239 24.486 -10.354 1.00 31.11 495 THR A N 1
ATOM 3900 C CA . THR A 1 495 ? -40.261 23.847 -11.173 1.00 31.11 495 THR A CA 1
ATOM 3901 C C . THR A 1 495 ? -39.603 23.279 -12.426 1.00 31.11 495 THR A C 1
ATOM 3903 O O . THR A 1 495 ? -38.594 23.810 -12.899 1.00 31.11 495 THR A O 1
ATOM 3906 N N . GLU A 1 496 ? -40.142 22.148 -12.894 1.00 31.52 496 GLU A N 1
ATOM 3907 C CA . GLU A 1 496 ? -39.566 21.276 -13.927 1.00 31.52 496 GLU A CA 1
ATOM 3908 C C . GLU A 1 496 ? -38.769 22.070 -14.965 1.00 31.52 496 GLU A C 1
ATOM 3910 O O . GLU A 1 496 ? -39.351 22.854 -15.715 1.00 31.52 496 GLU A O 1
ATOM 3915 N N . ALA A 1 497 ? -37.435 21.907 -14.939 1.00 31.25 497 ALA A N 1
ATOM 3916 C CA . ALA A 1 497 ? -36.497 22.786 -15.637 1.00 31.25 497 ALA A CA 1
ATOM 3917 C C . ALA A 1 497 ? -36.992 23.043 -17.068 1.00 31.25 497 ALA A C 1
ATOM 3919 O O . ALA A 1 497 ? -37.072 22.076 -17.833 1.00 31.25 497 ALA A O 1
ATOM 3920 N N . PRO A 1 498 ? -37.373 24.296 -17.403 1.00 33.41 498 PRO A N 1
ATOM 3921 C CA . PRO A 1 498 ? -38.364 24.562 -18.435 1.00 33.41 498 PRO A CA 1
ATOM 3922 C C . PRO A 1 498 ? -37.923 23.918 -19.733 1.00 33.41 498 PRO A C 1
ATOM 3924 O O . PRO A 1 498 ? -36.820 24.203 -20.214 1.00 33.41 498 PRO A O 1
ATOM 3927 N N . ASP A 1 499 ? -38.784 23.017 -20.218 1.00 34.03 499 ASP A N 1
ATOM 3928 C CA . ASP A 1 499 ? -38.501 22.052 -21.277 1.00 34.03 499 ASP A CA 1
ATOM 3929 C C . ASP A 1 499 ? -37.659 22.724 -22.358 1.00 34.03 499 ASP A C 1
ATOM 3931 O O . ASP A 1 499 ? -38.046 23.781 -22.859 1.00 34.03 499 ASP A O 1
ATOM 3935 N N . ALA A 1 500 ? -36.473 22.183 -22.652 1.00 44.00 500 ALA A N 1
ATOM 3936 C CA . ALA A 1 500 ? -35.465 22.876 -23.453 1.00 44.00 500 ALA A CA 1
ATOM 3937 C C . ALA A 1 500 ? -35.927 22.968 -24.914 1.00 44.00 500 ALA A C 1
ATOM 3939 O O . ALA A 1 500 ? -35.511 22.160 -25.746 1.00 44.00 500 ALA A O 1
ATOM 3940 N N . VAL A 1 501 ? -36.819 23.931 -25.191 1.00 51.66 501 VAL A N 1
ATOM 3941 C CA . VAL A 1 501 ? -37.697 23.972 -26.363 1.00 51.66 501 VAL A CA 1
ATOM 3942 C C . VAL A 1 501 ? -36.844 23.850 -27.612 1.00 51.66 501 VAL A C 1
ATOM 3944 O O . VAL A 1 501 ? -36.188 24.816 -28.014 1.00 51.66 501 VAL A O 1
ATOM 3947 N N . GLU A 1 502 ? -36.829 22.649 -28.207 1.00 57.47 502 GLU A N 1
ATOM 3948 C CA . GLU A 1 502 ? -36.049 22.396 -29.414 1.00 57.47 502 GLU A CA 1
ATOM 3949 C C . GLU A 1 502 ? -36.480 23.437 -30.438 1.00 57.47 502 GLU A C 1
ATOM 3951 O O . GLU A 1 502 ? -37.644 23.477 -30.837 1.00 57.47 502 GLU A O 1
ATOM 3956 N N . ARG A 1 503 ? -35.550 24.303 -30.855 1.00 70.12 503 ARG A N 1
ATOM 3957 C CA . ARG A 1 503 ? -35.859 25.355 -31.826 1.00 70.12 503 ARG A CA 1
ATOM 3958 C C . ARG A 1 503 ? -36.291 24.667 -33.119 1.00 70.12 503 ARG A C 1
ATOM 3960 O O . ARG A 1 503 ? -35.443 24.119 -33.819 1.00 70.12 503 ARG A O 1
ATOM 3967 N N . THR A 1 504 ? -37.597 24.624 -33.387 1.00 62.81 504 THR A N 1
ATOM 3968 C CA . THR A 1 504 ? -38.214 23.739 -34.395 1.00 62.81 504 THR A CA 1
ATOM 3969 C C . THR A 1 504 ? -38.020 24.222 -35.830 1.00 62.81 504 THR A C 1
ATOM 3971 O O . THR A 1 504 ? -38.114 23.421 -36.761 1.00 62.81 504 THR A O 1
ATOM 3974 N N . SER A 1 505 ? -37.712 25.506 -36.010 1.00 72.88 505 SER A N 1
ATOM 3975 C CA . SER A 1 505 ? -37.464 26.168 -37.292 1.00 72.88 505 SER A CA 1
ATOM 3976 C C . SER A 1 505 ? -36.613 27.436 -37.102 1.00 72.88 505 SER A C 1
ATOM 3978 O O . SER A 1 505 ? -36.287 27.818 -35.974 1.00 72.88 505 SER A O 1
ATOM 3980 N N . GLY A 1 506 ? -36.238 28.083 -38.210 1.00 81.69 506 GLY A N 1
ATOM 3981 C CA . GLY A 1 506 ? -35.473 29.333 -38.226 1.00 81.69 506 GLY A CA 1
ATOM 3982 C C . GLY A 1 506 ? -33.953 29.148 -38.205 1.00 81.69 506 GLY A C 1
ATOM 3983 O O . GLY A 1 506 ? -33.419 28.092 -38.554 1.00 81.69 506 GLY A O 1
ATOM 3984 N N . TYR A 1 507 ? -33.247 30.201 -37.800 1.00 81.50 507 TYR A N 1
ATOM 3985 C CA . TYR A 1 507 ? -31.792 30.303 -37.824 1.00 81.50 507 TYR A CA 1
ATOM 3986 C C . TYR A 1 507 ? -31.242 30.961 -36.553 1.00 81.50 507 TYR A C 1
ATOM 3988 O O . TYR A 1 507 ? -31.904 31.766 -35.898 1.00 81.50 507 TYR A O 1
ATOM 3996 N N . VAL A 1 508 ? -29.993 30.634 -36.218 1.00 81.56 508 VAL A N 1
ATOM 3997 C CA . VAL A 1 508 ? -29.269 31.200 -35.072 1.00 81.56 508 VAL A CA 1
ATOM 3998 C C . VAL A 1 508 ? -27.936 31.767 -35.554 1.00 81.56 508 VAL A C 1
ATOM 4000 O O . VAL A 1 508 ? -27.090 31.030 -36.061 1.00 81.56 508 VAL A O 1
ATOM 4003 N N . LEU A 1 509 ? -27.743 33.073 -35.380 1.00 78.06 509 LEU A N 1
ATOM 4004 C CA . LEU A 1 509 ? -26.452 33.744 -35.504 1.00 78.06 509 LEU A CA 1
ATOM 4005 C C . LEU A 1 509 ? -25.758 33.703 -34.141 1.00 78.06 509 LEU A C 1
ATOM 4007 O O . LEU A 1 509 ? -26.232 34.316 -33.186 1.00 78.06 509 LEU A O 1
ATOM 4011 N N . VAL A 1 510 ? -24.646 32.978 -34.042 1.00 77.19 510 VAL A N 1
ATOM 4012 C CA . VAL A 1 510 ? -23.788 32.955 -32.847 1.00 77.19 510 VAL A CA 1
ATOM 4013 C C . VAL A 1 510 ? -22.602 33.877 -33.097 1.00 77.19 510 VAL A C 1
ATOM 4015 O O . VAL A 1 510 ? -21.864 33.687 -34.068 1.00 77.19 510 VAL A O 1
ATOM 4018 N N . PHE A 1 511 ? -22.415 34.871 -32.234 1.00 73.56 511 PHE A N 1
ATOM 4019 C CA . PHE A 1 511 ? -21.319 35.828 -32.357 1.00 73.56 511 PHE A CA 1
ATOM 4020 C C . PHE A 1 511 ? -20.093 35.330 -31.588 1.00 73.56 511 PHE A C 1
ATOM 4022 O O . PHE A 1 511 ? -20.203 34.617 -30.591 1.00 73.56 511 PHE A O 1
ATOM 4029 N N . SER A 1 512 ? -18.898 35.668 -32.071 1.00 64.75 512 SER A N 1
ATOM 4030 C CA . SER A 1 512 ? -17.658 35.451 -31.327 1.00 64.75 512 SER A CA 1
ATOM 4031 C C . SER A 1 512 ? -17.135 36.764 -30.752 1.00 64.75 512 SER A C 1
ATOM 4033 O O . SER A 1 512 ? -17.325 37.829 -31.341 1.00 64.75 512 SER A O 1
ATOM 4035 N N . LYS A 1 513 ? -16.341 36.676 -29.677 1.00 54.75 513 LYS A N 1
ATOM 4036 C CA . LYS A 1 513 ? -15.670 37.811 -29.005 1.00 54.75 513 LYS A CA 1
ATOM 4037 C C . LYS A 1 513 ? -14.641 38.573 -29.873 1.00 54.75 513 LYS A C 1
ATOM 4039 O O . LYS A 1 513 ? -13.836 39.337 -29.353 1.00 54.75 513 LYS A O 1
ATOM 4044 N N . ARG A 1 514 ? -14.622 38.333 -31.190 1.00 47.72 514 ARG A N 1
ATOM 4045 C CA . ARG A 1 514 ? -13.872 39.077 -32.218 1.00 47.72 514 ARG A CA 1
ATOM 4046 C C . ARG A 1 514 ? -14.789 39.684 -33.297 1.00 47.72 514 ARG A C 1
ATOM 4048 O O . ARG A 1 514 ? -14.313 39.991 -34.384 1.00 47.72 514 ARG A O 1
ATOM 4055 N N . GLY A 1 515 ? -16.091 39.812 -33.031 1.00 58.22 515 GLY A N 1
ATOM 4056 C CA . GLY A 1 515 ? -17.068 40.447 -33.926 1.00 58.22 515 GLY A CA 1
ATOM 4057 C C . GLY A 1 515 ? -17.509 39.608 -35.131 1.00 58.22 515 GLY A C 1
ATOM 4058 O O . GLY A 1 515 ? -18.266 40.094 -35.961 1.00 58.22 515 GLY A O 1
ATOM 4059 N N . THR A 1 516 ? -17.063 38.354 -35.252 1.00 61.97 516 THR A N 1
ATOM 4060 C CA . THR A 1 516 ? -17.465 37.467 -36.356 1.00 61.97 516 THR A CA 1
ATOM 4061 C C . THR A 1 516 ? -18.730 36.684 -36.017 1.00 61.97 516 THR A C 1
ATOM 4063 O O . THR A 1 516 ? -18.822 36.077 -34.947 1.00 61.97 516 THR A O 1
ATOM 4066 N N . ALA A 1 517 ? -19.684 36.663 -36.947 1.00 73.25 517 ALA A N 1
ATOM 4067 C CA . ALA A 1 517 ? -20.968 35.984 -36.804 1.00 73.25 517 ALA A CA 1
ATOM 4068 C C . ALA A 1 517 ? -20.969 34.638 -37.544 1.00 73.25 517 ALA A C 1
ATOM 4070 O O . ALA A 1 517 ? -20.563 34.554 -38.708 1.00 73.25 517 ALA A O 1
ATOM 4071 N N . ARG A 1 518 ? -21.442 33.573 -36.887 1.00 77.19 518 ARG A N 1
ATOM 4072 C CA . ARG A 1 518 ? -21.624 32.250 -37.496 1.00 77.19 518 ARG A CA 1
ATOM 4073 C C . ARG A 1 518 ? -23.101 31.879 -37.559 1.00 77.19 518 ARG A C 1
ATOM 4075 O O . ARG A 1 518 ? -23.756 31.775 -36.527 1.00 77.19 518 ARG A O 1
ATOM 4082 N N . LEU A 1 519 ? -23.594 31.621 -38.766 1.00 81.50 519 LEU A N 1
ATOM 4083 C CA . LEU A 1 519 ? -24.974 31.215 -39.021 1.00 81.50 519 LEU A CA 1
ATOM 4084 C C . LEU A 1 519 ? -25.156 29.700 -38.857 1.00 81.50 519 LEU A C 1
ATOM 4086 O O . LEU A 1 519 ? -24.397 28.907 -39.422 1.00 8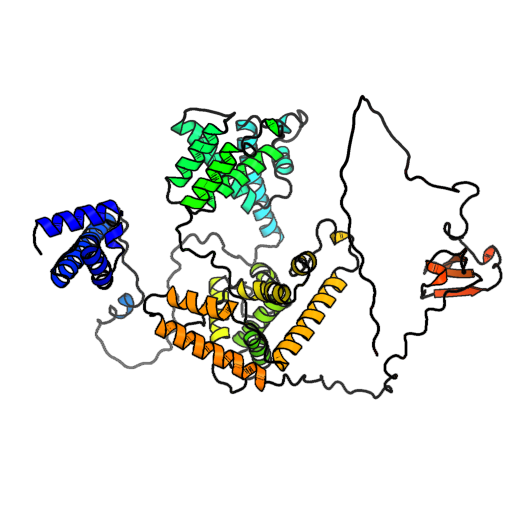1.50 519 LEU A O 1
ATOM 4090 N N . HIS A 1 520 ? -26.200 29.303 -38.136 1.00 82.38 520 HIS A N 1
ATOM 4091 C CA . HIS A 1 520 ? -26.673 27.929 -37.979 1.00 82.38 520 HIS A CA 1
ATOM 4092 C C . HIS A 1 520 ? -28.158 27.822 -38.375 1.00 82.38 520 HIS A C 1
ATOM 4094 O O . HIS A 1 520 ? -28.924 28.755 -38.140 1.00 82.38 520 HIS A O 1
ATOM 4100 N N . ARG A 1 521 ? -28.578 26.679 -38.933 1.00 78.69 521 ARG A N 1
ATOM 4101 C CA . ARG A 1 521 ? -29.994 26.323 -39.146 1.00 78.69 521 ARG A CA 1
ATOM 4102 C C . ARG A 1 521 ? -30.550 25.669 -37.879 1.00 78.69 521 ARG A C 1
ATOM 4104 O O . ARG A 1 521 ? -29.861 24.846 -37.278 1.00 78.69 521 ARG A O 1
ATOM 4111 N N . ALA A 1 522 ? -31.764 26.036 -37.480 1.00 73.75 522 ALA A N 1
ATOM 4112 C CA . ALA A 1 522 ? -32.544 25.370 -36.439 1.00 73.75 522 ALA A CA 1
ATOM 4113 C C . ALA A 1 522 ? -33.589 24.419 -37.065 1.00 73.75 522 ALA A C 1
ATOM 4115 O O . ALA A 1 522 ? -33.745 24.355 -38.283 1.00 73.75 522 ALA A O 1
ATOM 4116 N N . GLY A 1 523 ? -34.284 23.642 -36.241 1.00 71.75 523 GLY A N 1
ATOM 4117 C CA . GLY A 1 523 ? -35.189 22.579 -36.677 1.00 71.75 523 GLY A CA 1
ATOM 4118 C C . GLY A 1 523 ? -34.483 21.266 -37.007 1.00 71.75 523 GLY A C 1
ATOM 4119 O O . GLY A 1 523 ? -33.288 21.101 -36.757 1.00 71.75 523 GLY A O 1
ATOM 4120 N N . LYS A 1 524 ? -35.231 20.302 -37.558 1.00 66.50 524 LYS A N 1
ATOM 4121 C CA . LYS A 1 524 ? -34.738 18.934 -37.834 1.00 66.50 524 LYS A CA 1
ATOM 4122 C C . LYS A 1 524 ? -33.566 18.891 -38.821 1.00 66.50 524 LYS A C 1
ATOM 4124 O O . LYS A 1 524 ? -32.680 18.060 -38.668 1.00 66.50 524 LYS A O 1
ATOM 4129 N N . GLU A 1 525 ? -33.531 19.823 -39.770 1.00 63.47 525 GLU A N 1
ATOM 4130 C CA . GLU A 1 525 ? -32.427 20.035 -40.723 1.00 63.47 525 GLU A CA 1
ATOM 4131 C C . GLU A 1 525 ? -31.238 20.809 -40.110 1.00 63.47 525 GLU A C 1
ATOM 4133 O O . GLU A 1 525 ? -30.263 21.126 -40.788 1.00 63.47 525 GLU A O 1
ATOM 4138 N N . GLY A 1 526 ? -31.332 21.169 -38.829 1.00 68.69 526 GLY A N 1
ATOM 4139 C CA . GLY A 1 526 ? -30.333 21.910 -38.077 1.00 68.69 526 GLY A CA 1
ATOM 4140 C C . GLY A 1 526 ? -29.442 21.022 -37.209 1.00 68.69 526 GLY A C 1
ATOM 4141 O O . GLY A 1 526 ? -29.884 20.038 -36.597 1.00 68.69 526 GLY A O 1
ATOM 4142 N N . CYS A 1 527 ? -28.172 21.416 -37.084 1.00 71.50 527 CYS A N 1
ATOM 4143 C CA . CYS A 1 527 ? -27.228 20.745 -36.191 1.00 71.50 527 CYS A CA 1
ATOM 4144 C C . CYS A 1 527 ? -27.699 20.820 -34.723 1.00 71.50 527 CYS A C 1
ATOM 4146 O O . CYS A 1 527 ? -28.308 21.809 -34.305 1.00 71.50 527 CYS A O 1
ATOM 4148 N N . TRP A 1 528 ? -27.360 19.811 -33.911 1.00 68.56 528 TRP A N 1
ATOM 4149 C CA . TRP A 1 528 ? -27.799 19.707 -32.507 1.00 68.56 528 TRP A CA 1
ATOM 4150 C C . TRP A 1 528 ? -27.505 20.966 -31.670 1.00 68.56 528 TRP A C 1
ATOM 4152 O O . TRP A 1 528 ? -28.292 21.344 -30.803 1.00 68.56 528 TRP A O 1
ATOM 4162 N N . MET A 1 529 ? -26.401 21.657 -31.976 1.00 62.12 529 MET A N 1
ATOM 4163 C CA . MET A 1 529 ? -25.994 22.891 -31.301 1.00 62.12 529 MET A CA 1
ATOM 4164 C C . MET A 1 529 ? -26.997 24.036 -31.496 1.00 62.12 529 MET A C 1
ATOM 4166 O O . MET A 1 529 ? -27.132 24.866 -30.609 1.00 62.12 529 MET A O 1
ATOM 4170 N N . ALA A 1 530 ? -27.708 24.096 -32.623 1.00 66.62 530 ALA A N 1
ATOM 4171 C CA . ALA A 1 530 ? -28.722 25.122 -32.863 1.00 66.62 530 ALA A CA 1
ATOM 4172 C C . ALA A 1 530 ? -30.056 24.788 -32.182 1.00 66.62 530 ALA A C 1
ATOM 4174 O O . ALA A 1 530 ? -30.731 25.685 -31.675 1.00 66.62 530 ALA A O 1
ATOM 4175 N N . ARG A 1 531 ? -30.416 23.498 -32.144 1.00 64.81 531 ARG A N 1
ATOM 4176 C CA . ARG A 1 531 ? -31.682 23.017 -31.576 1.00 64.81 531 ARG A CA 1
ATOM 4177 C C . ARG A 1 531 ? -31.760 23.171 -30.061 1.00 64.81 531 ARG A C 1
ATOM 4179 O O . ARG A 1 531 ? -32.717 23.772 -29.591 1.00 64.81 531 ARG A O 1
ATOM 4186 N N . ALA A 1 532 ? -30.758 22.672 -29.331 1.00 59.34 532 ALA A N 1
ATOM 4187 C CA . ALA A 1 532 ? -30.856 22.460 -27.879 1.00 59.34 532 ALA A CA 1
ATOM 4188 C C . ALA A 1 532 ? -29.799 23.197 -27.029 1.00 59.34 532 ALA A C 1
ATOM 4190 O O . ALA A 1 532 ? -29.812 23.094 -25.805 1.00 59.34 532 ALA A O 1
ATOM 4191 N N . ARG A 1 533 ? -28.849 23.927 -27.634 1.00 61.25 533 ARG A N 1
ATOM 4192 C CA . ARG A 1 533 ? -27.791 24.622 -26.875 1.00 61.25 533 ARG A CA 1
ATOM 4193 C C . ARG A 1 533 ? -28.172 26.070 -26.548 1.00 61.25 533 ARG A C 1
ATOM 4195 O O . ARG A 1 533 ? -28.776 26.768 -27.370 1.00 61.25 533 ARG A O 1
ATOM 4202 N N . HIS A 1 534 ? -27.759 26.530 -25.368 1.00 61.16 534 HIS A N 1
ATOM 4203 C CA . HIS A 1 534 ? -27.694 27.949 -25.016 1.00 61.16 534 HIS A CA 1
ATOM 4204 C C . HIS A 1 534 ? -26.351 28.559 -25.459 1.00 61.16 534 HIS A C 1
ATOM 4206 O O . HIS A 1 534 ? -25.322 27.875 -25.451 1.00 61.16 534 HIS A O 1
ATOM 4212 N N . PHE A 1 535 ? -26.357 29.837 -25.836 1.00 67.69 535 PHE A N 1
ATOM 4213 C CA . PHE A 1 535 ? -25.164 30.602 -26.201 1.00 67.69 535 PHE A CA 1
ATOM 4214 C C . PHE A 1 535 ? -25.228 31.980 -25.550 1.00 67.69 535 PHE A C 1
ATOM 4216 O O . PHE A 1 535 ? -26.274 32.621 -25.585 1.00 67.69 535 PHE A O 1
ATOM 4223 N N . ASP A 1 536 ? -24.102 32.430 -25.005 1.00 57.06 536 ASP A N 1
ATOM 4224 C CA . ASP A 1 536 ? -24.028 33.655 -24.200 1.00 57.06 536 ASP A CA 1
ATOM 4225 C C . ASP A 1 536 ? -24.233 34.932 -25.046 1.00 57.06 536 ASP A C 1
ATOM 4227 O O . ASP A 1 536 ? -24.746 35.928 -24.551 1.00 57.06 536 ASP A O 1
ATOM 4231 N N . GLU A 1 537 ? -23.884 34.883 -26.340 1.00 67.44 537 GLU A N 1
ATOM 4232 C CA . GLU A 1 537 ? -24.118 35.945 -27.331 1.00 67.44 537 GLU A CA 1
ATOM 4233 C C . GLU A 1 537 ? -2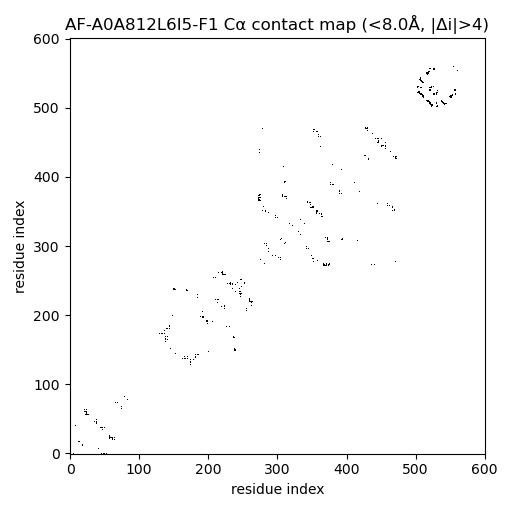4.669 35.336 -28.639 1.00 67.44 537 GLU A C 1
ATOM 4235 O O . GLU A 1 537 ? -23.923 34.796 -29.466 1.00 67.44 537 GLU A O 1
ATOM 4240 N N . CYS A 1 538 ? -25.988 35.402 -28.851 1.00 76.81 538 CYS A N 1
ATOM 4241 C CA . CYS A 1 538 ? -26.616 34.976 -30.108 1.00 76.81 538 CYS A CA 1
ATOM 4242 C C . CYS A 1 538 ? -27.882 35.776 -30.463 1.00 76.81 538 CYS A C 1
ATOM 4244 O O . CYS A 1 538 ? -28.556 36.321 -29.593 1.00 76.81 538 CYS A O 1
ATOM 4246 N N . ARG A 1 539 ? -28.217 35.818 -31.759 1.00 78.88 539 ARG A N 1
ATOM 4247 C CA . ARG A 1 539 ? -29.466 36.375 -32.307 1.00 78.88 539 ARG A CA 1
ATOM 4248 C C . ARG A 1 539 ? -30.209 35.262 -33.043 1.00 78.88 539 ARG A C 1
ATOM 4250 O O . ARG A 1 539 ? -29.650 34.636 -33.943 1.00 78.88 539 ARG A O 1
ATOM 4257 N N . VAL A 1 540 ? -31.460 35.017 -32.667 1.00 79.38 540 VAL A N 1
ATOM 4258 C CA . VAL A 1 540 ? -32.353 34.082 -33.368 1.00 79.38 540 VAL A CA 1
ATOM 4259 C C . VAL A 1 540 ? -33.192 34.873 -34.371 1.00 79.38 540 VAL A C 1
ATOM 4261 O O . VAL A 1 540 ? -33.720 35.929 -34.032 1.00 79.38 540 VAL A O 1
ATOM 4264 N N . VAL A 1 541 ? -33.309 34.372 -35.600 1.00 78.44 541 VAL A N 1
ATOM 4265 C CA . VAL A 1 541 ? -34.131 34.953 -36.676 1.00 78.44 541 VAL A CA 1
ATOM 4266 C C . VAL A 1 541 ? -34.907 33.833 -37.368 1.00 78.44 541 VAL A C 1
ATOM 4268 O O . VAL A 1 541 ? -34.388 32.728 -37.509 1.00 78.44 541 VAL A O 1
ATOM 4271 N N . GLN A 1 542 ? -36.161 34.064 -37.766 1.00 75.50 542 GLN A N 1
ATOM 4272 C CA . GLN A 1 542 ? -36.953 33.014 -38.431 1.00 75.50 542 GLN A CA 1
ATOM 4273 C C . GLN A 1 542 ? -36.662 32.924 -39.935 1.00 75.50 542 GLN A C 1
ATOM 4275 O O . GLN A 1 542 ? -36.611 31.827 -40.489 1.00 75.50 542 GLN A O 1
ATOM 4280 N N . GLU A 1 543 ? -36.408 34.061 -40.577 1.00 75.69 543 GLU A N 1
ATOM 4281 C CA . GLU A 1 543 ? -36.043 34.151 -41.991 1.00 75.69 543 GLU A CA 1
ATOM 4282 C C . GLU A 1 543 ? -34.517 34.106 -42.178 1.00 75.69 543 GLU A C 1
ATOM 4284 O O . GLU A 1 543 ? -33.754 34.283 -41.226 1.00 75.69 543 GLU A O 1
ATOM 4289 N N . MET A 1 544 ? -34.056 33.818 -43.399 1.00 75.00 544 MET A N 1
ATOM 4290 C CA . MET A 1 544 ? -32.622 33.752 -43.705 1.00 75.00 544 MET A CA 1
ATOM 4291 C C . MET A 1 544 ? -32.019 35.168 -43.627 1.00 75.00 544 MET A C 1
ATOM 4293 O O . MET A 1 544 ? -32.450 36.020 -44.402 1.00 75.00 544 MET A O 1
ATOM 4297 N N . PRO A 1 545 ? -31.029 35.435 -42.754 1.00 76.69 545 PRO A N 1
ATOM 4298 C CA . PRO A 1 545 ? -30.403 36.751 -42.685 1.00 76.69 545 PRO A CA 1
ATOM 4299 C C . PRO A 1 545 ? -29.588 37.044 -43.951 1.00 76.69 545 PRO A C 1
ATOM 4301 O O . PRO A 1 545 ? -29.100 36.125 -44.623 1.00 76.69 545 PRO A O 1
ATOM 4304 N N . GLU A 1 546 ? -29.440 38.330 -44.267 1.00 72.50 546 GLU A N 1
ATOM 4305 C CA . GLU A 1 546 ? -28.692 38.790 -45.440 1.00 72.50 546 GLU A CA 1
ATOM 4306 C C . GLU A 1 546 ? -27.209 38.374 -45.368 1.00 72.50 546 GLU A C 1
ATOM 4308 O O . GLU A 1 546 ? -26.675 38.186 -44.268 1.00 72.50 546 GLU A O 1
ATOM 4313 N N . PRO A 1 547 ? -26.515 38.206 -46.516 1.00 60.81 547 PRO A N 1
ATOM 4314 C CA . PRO A 1 547 ? -25.146 37.684 -46.543 1.00 60.81 547 PRO A CA 1
ATOM 4315 C C . PRO A 1 547 ? -24.186 38.439 -45.618 1.00 60.81 547 PRO A C 1
ATOM 4317 O O . PRO A 1 547 ? -23.410 37.806 -44.902 1.00 60.81 547 PRO A O 1
ATOM 4320 N N . ASP A 1 548 ? -24.308 39.765 -45.575 1.00 68.69 548 ASP A N 1
ATOM 4321 C CA . ASP A 1 548 ? -23.413 40.657 -44.838 1.00 68.69 548 ASP A CA 1
ATOM 4322 C C . ASP A 1 548 ? -23.612 40.592 -43.308 1.00 68.69 548 ASP A C 1
ATOM 4324 O O . ASP A 1 548 ? -22.694 40.920 -42.555 1.00 68.69 548 ASP A O 1
ATOM 4328 N N . GLU A 1 549 ? -24.754 40.081 -42.817 1.00 62.84 549 GLU A N 1
ATOM 4329 C CA . GLU A 1 549 ? -24.942 39.783 -41.387 1.00 62.84 549 GLU A CA 1
ATOM 4330 C C . GLU A 1 549 ? -24.200 38.504 -40.937 1.00 62.84 549 GLU A C 1
ATOM 4332 O O . GLU A 1 549 ? -24.054 38.268 -39.733 1.00 62.84 549 GLU A O 1
ATOM 4337 N N . CYS A 1 550 ? -23.733 37.649 -41.861 1.00 69.19 550 CYS A N 1
ATOM 4338 C CA . CYS A 1 550 ? -23.143 36.349 -41.527 1.00 69.19 550 CYS A CA 1
ATOM 4339 C C . CYS A 1 550 ? -21.725 36.151 -42.091 1.00 69.19 550 CYS A C 1
ATOM 4341 O O . CYS A 1 550 ? -21.518 35.820 -43.254 1.00 69.19 550 CYS A O 1
ATOM 4343 N N . SER A 1 551 ? -20.709 36.247 -41.226 1.00 68.50 551 SER A N 1
ATOM 4344 C CA . SER A 1 551 ? -19.309 36.053 -41.634 1.00 68.50 551 SER A CA 1
ATOM 4345 C C . SER A 1 551 ? -19.025 34.629 -42.139 1.00 68.50 551 SER A C 1
ATOM 4347 O O . SER A 1 551 ? -18.194 34.448 -43.023 1.00 68.50 551 SER A O 1
ATOM 4349 N N . TYR A 1 552 ? -19.680 33.610 -41.562 1.00 64.44 552 TYR A N 1
ATOM 4350 C CA . TYR A 1 552 ? -19.504 32.198 -41.933 1.00 64.44 552 TYR A CA 1
ATOM 4351 C C . TYR A 1 552 ? -20.783 31.377 -41.715 1.00 64.44 552 TYR A C 1
ATOM 4353 O O . TYR A 1 552 ? -21.488 31.566 -40.723 1.00 64.44 552 TYR A O 1
ATOM 4361 N N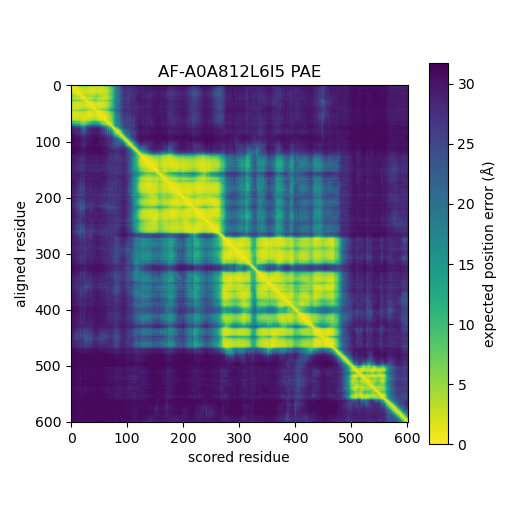 . ARG A 1 553 ? -21.039 30.376 -42.566 1.00 75.56 553 ARG A N 1
ATOM 4362 C CA . ARG A 1 553 ? -22.107 29.376 -42.360 1.00 75.56 553 ARG A CA 1
ATOM 4363 C C . ARG A 1 553 ? -21.573 28.117 -41.669 1.00 75.56 553 ARG A C 1
ATOM 4365 O O . ARG A 1 553 ? -20.420 27.728 -41.855 1.00 75.56 553 ARG A O 1
ATOM 4372 N N . CYS A 1 554 ? -22.394 27.474 -40.841 1.00 69.25 554 CYS A N 1
ATOM 4373 C CA . CYS A 1 554 ? -22.037 26.218 -40.185 1.00 69.25 554 CYS A CA 1
ATOM 4374 C C . CYS A 1 554 ? -22.047 25.054 -41.190 1.00 69.25 554 CYS A C 1
ATOM 4376 O O . CYS A 1 554 ? -23.104 24.719 -41.719 1.00 69.25 554 CYS A O 1
ATOM 4378 N N . ARG A 1 555 ? -20.900 24.387 -41.390 1.00 57.25 555 ARG A N 1
ATOM 4379 C CA . ARG A 1 555 ? -20.762 23.230 -42.303 1.00 57.25 555 ARG A CA 1
ATOM 4380 C C . ARG A 1 555 ? -21.734 22.076 -41.993 1.00 57.25 555 ARG A C 1
ATOM 4382 O O . ARG A 1 555 ? -22.196 21.414 -42.904 1.00 57.25 555 ARG A O 1
ATOM 4389 N N . LEU A 1 556 ? -22.123 21.895 -40.726 1.00 61.38 556 LEU A N 1
ATOM 4390 C CA . LEU A 1 556 ? -23.123 20.894 -40.301 1.00 61.38 556 LEU A CA 1
ATOM 4391 C C . LEU A 1 556 ? -24.588 21.306 -40.567 1.00 61.38 556 LEU A C 1
ATOM 4393 O O . LEU A 1 556 ? -25.499 20.565 -40.222 1.00 61.38 556 LEU A O 1
ATOM 4397 N N . CYS A 1 557 ? -24.827 22.515 -41.080 1.00 73.25 557 CYS A N 1
ATOM 4398 C CA . CYS A 1 557 ? -26.146 23.023 -41.495 1.00 73.25 557 CYS A CA 1
ATOM 4399 C C . CYS A 1 557 ? -26.201 23.331 -43.005 1.00 73.25 557 CYS A C 1
ATOM 4401 O O . CYS A 1 557 ? -27.284 23.491 -43.557 1.00 73.25 557 CYS A O 1
ATOM 4403 N N . TRP A 1 558 ? -25.033 23.444 -43.644 1.00 77.88 558 TRP A N 1
ATOM 4404 C CA . TRP A 1 558 ? -24.827 23.601 -45.082 1.00 77.88 558 TRP A CA 1
ATOM 4405 C C . TRP A 1 558 ? -23.560 22.818 -45.474 1.00 77.88 558 TRP A C 1
ATOM 4407 O O . TRP A 1 558 ? -22.474 23.411 -45.492 1.00 77.88 558 TRP A O 1
ATOM 4417 N N . PRO A 1 559 ? -23.667 21.497 -45.716 1.00 60.59 559 PRO A N 1
ATOM 4418 C CA . PRO A 1 559 ? -22.602 20.727 -46.357 1.00 60.59 559 PRO A CA 1
ATOM 4419 C C . PRO A 1 559 ? -22.386 21.194 -47.808 1.00 60.59 559 PRO A C 1
ATOM 4421 O O . PRO A 1 559 ? -23.165 21.989 -48.344 1.00 60.59 559 PRO A O 1
ATOM 4424 N N . GLY A 1 560 ? -21.299 20.731 -48.429 1.00 53.09 560 GLY A N 1
ATOM 4425 C CA . GLY A 1 560 ? -21.016 20.996 -49.841 1.00 53.09 560 GLY A CA 1
ATOM 4426 C C . GLY A 1 560 ? -21.929 20.207 -50.795 1.00 53.09 560 GLY A C 1
ATOM 4427 O O . GLY A 1 560 ? -22.750 19.408 -50.350 1.00 53.09 560 GLY A O 1
ATOM 4428 N N . PRO A 1 561 ? -21.791 20.412 -52.118 1.00 44.91 561 PRO A N 1
ATOM 4429 C CA . PRO A 1 561 ? -22.464 19.601 -53.140 1.00 44.91 561 PRO A CA 1
ATOM 4430 C C . PRO A 1 561 ? -21.831 18.207 -53.350 1.00 44.91 561 PRO A C 1
ATOM 4432 O O . PRO A 1 561 ? -22.232 17.489 -54.260 1.00 44.91 561 PRO A O 1
ATOM 4435 N N . GLU A 1 562 ? -20.867 17.828 -52.511 1.00 42.16 562 GLU A N 1
ATOM 4436 C CA . GLU A 1 562 ? -20.263 16.497 -52.385 1.00 42.16 562 GLU A CA 1
ATOM 4437 C C . GLU A 1 562 ? -20.278 16.121 -50.883 1.00 42.16 562 GLU A C 1
ATOM 4439 O O . GLU A 1 562 ? -20.548 16.987 -50.049 1.00 42.16 562 GLU A O 1
ATOM 4444 N N . GLU A 1 563 ? -20.030 14.851 -50.536 1.00 38.47 563 GLU A N 1
ATOM 4445 C CA . GLU A 1 563 ? -20.270 14.258 -49.196 1.00 38.47 563 GLU A CA 1
ATOM 4446 C C . GLU A 1 563 ? -21.760 14.065 -48.826 1.00 38.47 563 GLU A C 1
ATOM 4448 O O . GLU A 1 563 ? -22.232 14.444 -47.751 1.00 38.47 563 GLU A O 1
ATOM 4453 N N . MET A 1 564 ? -22.506 13.366 -49.690 1.00 33.88 564 MET A N 1
ATOM 4454 C CA . MET A 1 564 ? -23.651 12.573 -49.231 1.00 33.88 564 MET A CA 1
ATOM 4455 C C . MET A 1 564 ? -23.231 11.098 -49.150 1.00 33.88 564 MET A C 1
ATOM 4457 O O . MET A 1 564 ? -22.901 10.503 -50.169 1.00 33.88 564 MET A O 1
ATOM 4461 N N . ASN A 1 565 ? -23.319 10.532 -47.941 1.00 31.19 565 ASN A N 1
ATOM 4462 C CA . ASN A 1 565 ? -23.105 9.122 -47.578 1.00 31.19 565 ASN A CA 1
ATOM 4463 C C . ASN A 1 565 ? -21.648 8.614 -47.391 1.00 31.19 565 ASN A C 1
ATOM 4465 O O . ASN A 1 565 ? -20.996 8.201 -48.343 1.00 31.19 565 ASN A O 1
ATOM 4469 N N . ASP A 1 566 ? -21.295 8.450 -46.107 1.00 30.75 566 ASP A N 1
ATOM 4470 C CA . ASP A 1 566 ? -20.350 7.464 -45.536 1.00 30.75 566 ASP A CA 1
ATOM 4471 C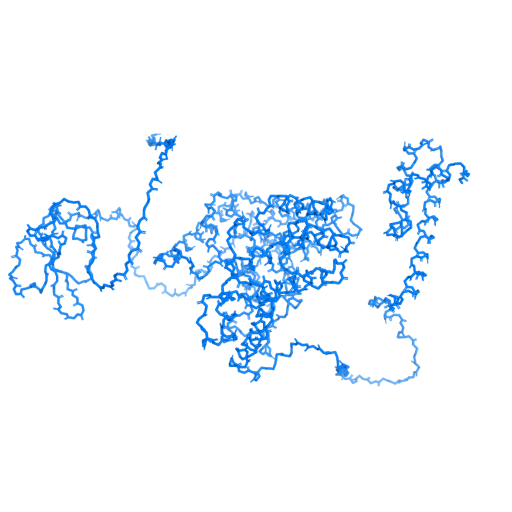 C . ASP A 1 566 ? -18.824 7.658 -45.731 1.00 30.75 566 ASP A C 1
ATOM 4473 O O . ASP A 1 566 ? -18.356 8.438 -46.555 1.00 30.75 566 ASP A O 1
ATOM 4477 N N . SER A 1 567 ? -18.063 6.883 -44.949 1.00 28.64 567 SER A N 1
ATOM 4478 C CA . SER A 1 567 ? -16.598 6.764 -44.857 1.00 28.64 567 SER A CA 1
ATOM 4479 C C . SER A 1 567 ? -15.808 7.896 -44.173 1.00 28.64 567 SER A C 1
ATOM 4481 O O . SER A 1 567 ? -16.245 9.035 -44.025 1.00 28.64 567 SER A O 1
ATOM 4483 N N . SER A 1 568 ? -14.638 7.503 -43.665 1.00 35.19 568 SER A N 1
ATOM 4484 C CA . SER A 1 568 ? -13.679 8.273 -42.867 1.00 35.19 568 SER A CA 1
ATOM 4485 C C . SER A 1 568 ? -12.333 8.370 -43.584 1.00 35.19 568 SER A C 1
ATOM 4487 O O . SER A 1 568 ? -11.996 7.429 -44.300 1.00 35.19 568 SER A O 1
ATOM 4489 N N . ASP A 1 569 ? -11.532 9.384 -43.226 1.00 29.25 569 ASP A N 1
ATOM 4490 C CA . ASP A 1 569 ? -10.092 9.515 -43.533 1.00 29.25 569 ASP A CA 1
ATOM 4491 C C . ASP A 1 569 ? -9.755 9.719 -45.038 1.00 29.25 569 ASP A C 1
ATOM 4493 O O . ASP A 1 569 ? -10.469 9.256 -45.919 1.00 29.25 569 ASP A O 1
ATOM 4497 N N . ASP A 1 570 ? -8.696 10.427 -45.454 1.00 30.77 570 ASP A N 1
ATOM 4498 C CA . ASP A 1 570 ? -7.689 11.283 -44.784 1.00 30.77 570 ASP A CA 1
ATOM 4499 C C . ASP A 1 570 ? -6.947 12.115 -45.884 1.00 30.77 570 ASP A C 1
ATOM 4501 O O . ASP A 1 570 ? -7.372 12.118 -47.040 1.00 30.77 570 ASP A O 1
ATOM 4505 N N . SER A 1 571 ? -5.817 12.753 -45.538 1.00 31.69 571 SER A N 1
ATOM 4506 C CA . SER A 1 571 ? -4.680 13.170 -46.385 1.00 31.69 571 SER A CA 1
ATOM 4507 C C . SER A 1 571 ? -4.658 14.654 -46.796 1.00 31.69 571 SER A C 1
ATOM 4509 O O . SER A 1 571 ? -5.680 15.336 -46.789 1.00 31.69 571 SER A O 1
ATOM 4511 N N . SER A 1 572 ? -3.501 15.261 -47.095 1.00 32.16 572 SER A N 1
ATOM 4512 C CA . SER A 1 572 ? -2.165 14.718 -47.446 1.00 32.16 572 SER A CA 1
ATOM 4513 C C . SER A 1 572 ? -1.011 15.539 -46.804 1.00 32.16 572 SER A C 1
ATOM 4515 O O . SER A 1 572 ? -1.294 16.447 -46.023 1.00 32.16 572 SER A O 1
ATOM 4517 N N . GLU A 1 573 ? 0.308 15.337 -46.980 1.00 29.39 573 GLU A N 1
ATOM 4518 C CA . GLU A 1 573 ? 1.248 14.525 -47.811 1.00 29.39 573 GLU A CA 1
ATOM 4519 C C . GLU A 1 573 ? 2.617 14.598 -47.044 1.00 29.39 573 GLU A C 1
ATOM 4521 O O . GLU A 1 573 ? 2.795 15.530 -46.256 1.00 29.39 573 GLU A O 1
ATOM 4526 N N . ASP A 1 574 ? 3.673 13.777 -47.143 1.00 26.38 574 ASP A N 1
ATOM 4527 C CA . ASP A 1 574 ? 4.065 12.531 -47.844 1.00 26.38 574 ASP A CA 1
ATOM 4528 C C . ASP A 1 574 ? 5.257 11.917 -47.007 1.00 26.38 574 ASP A C 1
ATOM 4530 O O . ASP A 1 574 ? 5.598 12.482 -45.965 1.00 26.38 574 ASP A O 1
ATOM 4534 N N . SER A 1 575 ? 5.999 10.828 -47.285 1.00 28.94 575 SER A N 1
ATOM 4535 C CA . SER A 1 575 ? 6.129 9.939 -48.451 1.00 28.94 575 SER A CA 1
ATOM 4536 C C . SER A 1 575 ? 6.682 8.541 -48.096 1.00 28.94 575 SER A C 1
ATOM 4538 O O . SER A 1 575 ? 7.280 8.342 -47.041 1.00 28.94 575 SER A O 1
ATOM 4540 N N . SER A 1 576 ? 6.504 7.612 -49.042 1.00 30.28 576 SER A N 1
ATOM 4541 C CA . SER A 1 576 ? 7.220 6.352 -49.364 1.00 30.28 576 SER A CA 1
ATOM 4542 C C . SER A 1 576 ? 8.160 5.653 -48.342 1.00 30.28 576 SER A C 1
ATOM 4544 O O . SER A 1 576 ? 9.093 6.263 -47.829 1.00 30.28 576 SER A O 1
ATOM 4546 N N . GLY A 1 577 ? 8.120 4.320 -48.162 1.00 23.50 577 GLY A N 1
ATOM 4547 C CA . GLY A 1 577 ? 7.194 3.312 -48.714 1.00 23.50 577 GLY A CA 1
ATOM 4548 C C . GLY A 1 577 ? 7.749 1.868 -48.757 1.00 23.50 577 GLY A C 1
ATOM 4549 O O . GLY A 1 577 ? 8.950 1.657 -48.607 1.00 23.50 577 GLY A O 1
ATOM 4550 N N . SER A 1 578 ? 6.874 0.904 -49.100 1.00 25.94 578 SER A N 1
ATOM 4551 C CA . SER A 1 578 ? 7.103 -0.555 -49.326 1.00 25.94 578 SER A CA 1
ATOM 4552 C C . SER A 1 578 ? 7.109 -1.484 -48.088 1.00 25.94 578 SER A C 1
ATOM 4554 O O . SER A 1 578 ? 7.684 -1.120 -47.073 1.00 25.94 578 SER A O 1
ATOM 4556 N N . ALA A 1 579 ? 6.604 -2.735 -48.110 1.00 23.48 579 ALA A N 1
ATOM 4557 C CA . ALA A 1 579 ? 5.567 -3.402 -48.933 1.00 23.48 579 ALA A CA 1
ATOM 4558 C C . ALA A 1 579 ? 5.205 -4.812 -48.357 1.00 23.48 579 ALA A C 1
ATOM 4560 O O . ALA A 1 579 ? 6.019 -5.411 -47.662 1.00 23.48 579 ALA A O 1
ATOM 4561 N N . MET A 1 580 ? 4.063 -5.376 -48.796 1.00 26.42 580 MET A N 1
ATOM 4562 C CA . MET A 1 580 ? 3.614 -6.798 -48.741 1.00 26.42 580 MET A CA 1
ATOM 4563 C C . MET A 1 580 ? 2.894 -7.361 -47.472 1.00 26.42 580 MET A C 1
ATOM 4565 O O . MET A 1 580 ? 3.095 -6.827 -46.384 1.00 26.42 580 MET A O 1
ATOM 4569 N N . PRO A 1 581 ? 1.982 -8.374 -47.608 1.00 34.88 581 PRO A N 1
ATOM 4570 C CA . PRO A 1 581 ? 0.780 -8.473 -46.744 1.00 34.88 581 PRO A CA 1
ATOM 4571 C C . PRO A 1 581 ? 0.291 -9.890 -46.295 1.00 34.88 581 PRO A C 1
ATOM 4573 O O . PRO A 1 581 ? 0.752 -10.911 -46.799 1.00 34.88 581 PRO A O 1
ATOM 4576 N N . GLY A 1 582 ? -0.792 -9.936 -45.493 1.00 24.41 582 GLY A N 1
ATOM 4577 C CA . GLY A 1 582 ? -1.935 -10.846 -45.761 1.00 24.41 582 GLY A CA 1
ATOM 4578 C C . GLY A 1 582 ? -2.490 -11.754 -44.636 1.00 24.41 582 GLY A C 1
ATOM 4579 O O . GLY A 1 582 ? -1.721 -12.320 -43.871 1.00 24.41 582 GLY A O 1
ATOM 4580 N N . VAL A 1 583 ? -3.824 -11.977 -44.679 1.00 26.62 583 VAL A N 1
ATOM 4581 C CA . VAL A 1 583 ? -4.640 -13.046 -44.016 1.00 26.62 583 VAL A CA 1
ATOM 4582 C C . VAL A 1 583 ? -4.753 -12.915 -42.466 1.00 26.62 583 VAL A C 1
ATOM 4584 O O . VAL A 1 583 ? -3.734 -12.914 -41.791 1.00 26.62 583 VAL A O 1
ATOM 4587 N N . ALA A 1 584 ? -5.892 -12.647 -41.790 1.00 26.34 584 ALA A N 1
ATOM 4588 C CA . ALA A 1 584 ? -7.302 -13.128 -41.832 1.00 26.34 584 ALA A CA 1
ATOM 4589 C C . ALA A 1 584 ? -7.500 -14.523 -41.152 1.00 26.34 584 ALA A C 1
ATOM 4591 O O . ALA A 1 584 ? -6.602 -15.349 -41.222 1.00 26.34 584 ALA A O 1
ATOM 4592 N N . GLU A 1 585 ? -8.584 -14.878 -40.440 1.00 27.42 585 GLU A N 1
ATOM 4593 C CA . GLU A 1 585 ? -9.842 -14.190 -40.074 1.00 27.42 585 GLU A CA 1
ATOM 4594 C C . GLU A 1 585 ? -10.520 -14.864 -38.833 1.00 27.42 585 GLU A C 1
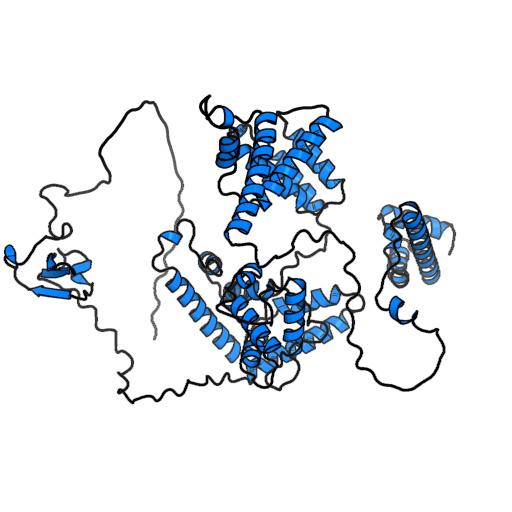ATOM 4596 O O . GLU A 1 585 ? -9.924 -15.737 -38.204 1.00 27.42 585 GLU A O 1
ATOM 4601 N N . ASP A 1 586 ? -11.788 -14.505 -38.564 1.00 24.69 586 ASP A N 1
ATOM 4602 C CA . ASP A 1 586 ? -12.830 -15.216 -37.778 1.00 24.69 586 ASP A CA 1
ATOM 4603 C C . ASP A 1 586 ? -13.028 -14.889 -36.266 1.00 24.69 586 ASP A C 1
ATOM 4605 O O . ASP A 1 586 ? -12.336 -14.060 -35.673 1.00 24.69 586 ASP A O 1
ATOM 4609 N N . SER A 1 587 ? -14.127 -15.406 -35.693 1.00 27.86 587 SER A N 1
ATOM 4610 C CA . SER A 1 587 ? -15.072 -14.635 -34.869 1.00 27.86 587 SER A CA 1
ATOM 4611 C C . SER A 1 587 ? -15.792 -15.449 -33.768 1.00 27.86 587 SER A C 1
ATOM 4613 O O . SER A 1 587 ? -15.710 -16.673 -33.707 1.00 27.86 587 SER A O 1
ATOM 4615 N N . GLY A 1 588 ? -16.519 -14.772 -32.863 1.00 24.41 588 GLY A N 1
ATOM 4616 C CA . GLY A 1 588 ? -17.332 -15.428 -31.824 1.00 24.41 588 GLY A CA 1
ATOM 4617 C C . GLY A 1 588 ? -18.149 -14.455 -30.959 1.00 24.41 588 GLY A C 1
ATOM 4618 O O . GLY A 1 588 ? -17.642 -13.419 -30.533 1.00 24.41 588 GLY A O 1
ATOM 4619 N N . THR A 1 589 ? -19.423 -14.770 -30.703 1.00 27.06 589 THR A N 1
ATOM 4620 C CA . THR A 1 589 ? -20.426 -13.848 -30.124 1.00 27.06 589 THR A CA 1
ATOM 4621 C C . THR A 1 589 ? -20.998 -14.298 -28.773 1.00 27.06 589 THR A C 1
ATOM 4623 O O . THR A 1 589 ? -21.105 -15.488 -28.484 1.00 27.06 589 THR A O 1
ATOM 4626 N N . SER A 1 590 ? -21.453 -13.337 -27.955 1.00 25.28 590 SER A N 1
ATOM 4627 C CA . SER A 1 590 ? -22.518 -13.535 -26.951 1.00 25.28 590 SER A CA 1
ATOM 4628 C C . SER A 1 590 ? -23.141 -12.199 -26.489 1.00 25.28 590 SER A C 1
ATOM 4630 O O . SER A 1 590 ? -22.486 -11.160 -26.600 1.00 25.28 590 SER A O 1
ATOM 4632 N N . PRO A 1 591 ? -24.410 -12.187 -26.025 1.00 32.19 591 PRO A N 1
ATOM 4633 C CA . PRO A 1 591 ? -25.230 -10.971 -25.948 1.00 32.19 591 PRO A CA 1
ATOM 4634 C C . PRO A 1 591 ? -25.259 -10.280 -24.570 1.00 32.19 591 PRO A C 1
ATOM 4636 O O . PRO A 1 591 ? -24.852 -10.834 -23.550 1.00 32.19 591 PRO A O 1
ATOM 4639 N N . ARG A 1 592 ? -25.841 -9.071 -24.535 1.00 26.81 592 ARG A N 1
ATOM 4640 C CA . ARG A 1 592 ? -26.317 -8.391 -23.316 1.00 26.81 592 ARG A CA 1
ATOM 4641 C C . ARG A 1 592 ? -27.846 -8.345 -23.304 1.00 26.81 592 ARG A C 1
ATOM 4643 O O . ARG A 1 592 ? -28.445 -8.051 -24.333 1.00 26.81 592 ARG A O 1
ATOM 4650 N N . ALA A 1 593 ? -28.455 -8.578 -22.143 1.00 26.81 593 ALA A N 1
ATOM 4651 C CA . ALA A 1 593 ? -29.894 -8.421 -21.936 1.00 26.81 593 ALA A CA 1
ATOM 4652 C C . ALA A 1 593 ? -30.256 -6.986 -21.514 1.00 26.81 593 ALA A C 1
ATOM 4654 O O . ALA A 1 593 ? -29.525 -6.350 -20.752 1.00 26.81 593 ALA A O 1
ATOM 4655 N N . SER A 1 594 ? -31.399 -6.500 -21.993 1.00 25.25 594 SER A N 1
ATOM 4656 C CA . SER A 1 594 ? -32.048 -5.254 -21.576 1.00 25.25 594 SER A CA 1
ATOM 4657 C C . SER A 1 594 ? -33.065 -5.506 -20.462 1.00 25.25 594 SER A C 1
ATOM 4659 O O . SER A 1 594 ? -33.685 -6.566 -20.429 1.00 25.25 594 SER A O 1
ATOM 4661 N N . TRP A 1 595 ? -33.289 -4.509 -19.604 1.00 25.11 595 TRP A N 1
ATOM 4662 C CA . TRP A 1 595 ? -34.387 -4.500 -18.633 1.00 25.11 595 TRP A CA 1
ATOM 4663 C C . TRP A 1 595 ? -35.161 -3.187 -18.753 1.00 25.11 595 TRP A C 1
ATOM 4665 O O . TRP A 1 595 ? -34.564 -2.110 -18.796 1.00 25.11 595 TRP A O 1
ATOM 4675 N N . GLU A 1 596 ? -36.483 -3.296 -18.855 1.00 26.06 596 GLU A N 1
ATOM 4676 C CA . GLU A 1 596 ? -37.404 -2.167 -18.998 1.00 26.06 596 GLU A CA 1
ATOM 4677 C C . GLU A 1 596 ? -38.012 -1.756 -17.644 1.00 26.06 596 GLU A C 1
ATOM 4679 O O . GLU A 1 596 ? -37.712 -2.333 -16.599 1.00 26.06 596 GLU A O 1
ATOM 4684 N N . ARG A 1 597 ? -38.831 -0.699 -17.651 1.00 28.88 597 ARG A N 1
ATOM 4685 C CA . ARG A 1 597 ? -39.395 -0.080 -16.441 1.00 28.88 597 ARG A CA 1
ATOM 4686 C C . ARG A 1 597 ? -40.626 -0.838 -15.938 1.00 28.88 597 ARG A C 1
ATOM 4688 O O . ARG A 1 597 ? -41.406 -1.348 -16.735 1.00 28.88 597 ARG A O 1
ATOM 4695 N N . VAL A 1 598 ? -40.882 -0.743 -14.634 1.00 25.88 598 VAL A N 1
ATOM 4696 C CA . VAL A 1 598 ? -42.215 -0.926 -14.036 1.00 25.88 598 VAL A CA 1
ATOM 4697 C C . VAL A 1 598 ? -42.595 0.398 -13.347 1.00 25.88 598 VAL A C 1
ATOM 4699 O O . VAL A 1 598 ? -41.725 0.985 -12.700 1.00 25.88 598 VAL A O 1
ATOM 4702 N N . PRO A 1 599 ? -43.818 0.933 -13.534 1.00 33.94 599 PRO A N 1
ATOM 4703 C CA . PRO A 1 599 ? -44.227 2.223 -12.974 1.00 33.94 599 PRO A CA 1
ATOM 4704 C C . PRO A 1 599 ? -44.749 2.116 -11.531 1.00 33.94 599 PRO A C 1
ATOM 4706 O O . PRO A 1 599 ? -45.052 1.029 -11.044 1.00 33.94 599 PRO A O 1
ATOM 4709 N N . LEU A 1 600 ? -44.884 3.272 -10.876 1.00 30.39 600 LEU A N 1
ATOM 4710 C CA . LEU A 1 600 ? -45.550 3.425 -9.578 1.00 30.39 600 LEU A CA 1
ATOM 4711 C C . LEU A 1 600 ? -47.081 3.361 -9.716 1.00 30.39 600 LEU A C 1
ATOM 4713 O O . LEU A 1 600 ? -47.632 3.811 -10.724 1.00 30.39 600 LEU A O 1
ATOM 4717 N N . GLY A 1 601 ? -47.737 2.865 -8.665 1.00 31.39 601 GLY A N 1
ATOM 4718 C CA . GLY A 1 601 ? -49.186 2.842 -8.446 1.00 31.39 601 GLY A CA 1
ATOM 4719 C C . GLY A 1 601 ? -49.487 2.499 -6.993 1.00 31.39 601 GLY A C 1
ATOM 4720 O O . GLY A 1 601 ? -48.722 1.676 -6.443 1.00 31.39 601 GLY A O 1
#

Mean predicted aligned error: 22.25 Å

=== Feature glossary ===
Reading guide. The protein is described through the following features:

Foldseek 3Di. A 3Di character summarizes, for each residue, the relative orientation of the Cα frame of its nearest spatial neighbor. Because it encodes fold topology rather than chemistry, 3Di alignments detect remote structural similarity that sequence alignment misses.

Contact-map, Ramachandran, and PAE plots. Plot images: a contact map (which residues are close in 3D, as an N×N binary image), a Ramachandran scatter (backbone torsion angles, revealing secondary-structure composition at a glance), and — for AlphaFold structures — a PAE heatmap (pairwise prediction confidence).

Radius of gyration, Cα contacts, bounding box. Radius of gyration (Rg) is the root-mean-square distance of Cα atoms from their centroid — a single number for overall size and compactness. A globular domain of N residues has Rg ≈ 2.2·N^0.38 Å; an extended or disordered chain has a much larger Rg. The Cα contact count is the number of residue pairs whose Cα atoms are within 8 Å and are more than four positions apart in sequence — a standard proxy for tertiary packing density. The bounding box is the smallest axis-aligned box enclosing all Cα atoms.

Secondary structure (8-state, DSSP). Eight-state secondary structure (DSSP): H is the canonical α-helix, G the tighter 3₁₀-helix, I the wider π-helix; E/B are β-structure, T and S are turns and bends, and '-' is everything else. DSSP derives these from the pattern of main-chain N–H···O=C hydrogen bonds, not from the sequence.

B-factor. B-factor (Debye–Waller factor) reflects atomic displacement in the crystal lattice. It is an experimental observable (units Å²), not a prediction; low values mean the atom is pinned down, high values mean it moves or is heterogeneous across the crystal.

pLDDT. pLDDT is the predicted lDDT-Cα score: AlphaFold's confidence that the local environment of each residue (all inter-atomic distances within 15 Å) is correctly placed. It is a per-residue number between 0 and 100, with higher meaning more reliable.

Nearest PDB structures. Nearest PDB neighbors are the top structural matches found by Foldseek when searching this structure against the entire Protein Data Bank. Each hit reports a TM-score (0 to 1; >0.5 almost always implies the same fold) and an E-value. These are *structural* homologs — they may share no detectable sequence similarity.

Solvent-accessible surface area. Accessible surface area quantifies burial. A residue with SASA near zero is packed into the hydrophobic core; one with SASA >100 Å² sits on the surface. Computed here via the Shrake–Rupley numerical algorithm with a 1.4 Å probe.

Rendered structure images. Structure images are PyMOL renders from six orthogonal camera directions. Cartoon representation draws helices as coils and strands as arrows; sticks shows the backbone as bonds; surface shows the solvent-excluded envelope. Rainbow coloring maps sequence position to hue (blue→red, N→C); chain coloring assigns a distinct color per polypeptide.

Backbone torsions (φ/ψ). φ (phi) and ψ (psi) are the two rotatable backbone dihedrals per residue: φ is the C(i-1)–N–Cα–C torsion, ψ is the N–Cα–C–N(i+1) torsion, both in degrees on (−180°, 180°]. α-helical residues cluster near (−60°, −45°); β-strand residues near (−120°, +130°). A Ramachandran plot is simply a scatter of (φ, ψ) for every residue.

Predicted aligned error. Predicted Aligned Error (PAE) is an AlphaFold confidence matrix: entry (i, j) is the expected error in the position of residue j, in ångströms, when the prediction is superimposed on the true structure at residue i. Low PAE within a block of residues means that block is internally rigid and well-predicted; high PAE between two blocks means their relative placement is uncertain even if each block individually is confident.

mmCIF coordinates. Structure coordinates are given as an mmCIF _atom_site loop: one row per atom with element, residue name, chain id, sequence number, and x/y/z position in Å. Only the four main-chain atoms per residue are included here; side chains are omitted to keep the record compact.

InterPro / GO / CATH / organism. Database cross-references. InterPro integrates a dozen domain/family signature databases into unified entries with residue-range hits. GO terms attach function/process/location labels with evidence codes. CATH codes position the fold in a four-level structural taxonomy. Organism is the NCBI-taxonomy species name.

Secondary structure (3-state, P-SEA). SS3 is a coarse helix/strand/coil call (letters a/b/c) made by the P-SEA algorithm from inter-Cα distances and dihedrals. It is less detailed than DSSP but needs only Cα positions.

Sequence. Sequence gives the chain of amino acids in standard one-letter code (A=alanine, C=cysteine, …, Y=tyrosine), read N→C. It is the only feature that is directly encoded by the gene; all structural features are derived from the folded form of this sequence.